Protein 6T60 (pdb70)

Structure (mmCIF, N/CA/C/O backbone):
data_6T60
#
_entry.id   6T60
#
_cell.length_a   87.823
_cell.length_b   87.823
_cell.length_c   151.361
_cell.angle_alpha   90.000
_cell.angle_beta   90.000
_cell.angle_gamma   90.000
#
_symmetry.space_group_name_H-M   'P 43 21 2'
#
loop_
_entity.id
_entity.type
_entity.pdbx_description
1 polymer '3-oxoacyl-(Acyl-carrier-protein) reductase'
2 water water
#
loop_
_atom_site.group_PDB
_atom_site.id
_atom_site.type_symbol
_atom_site.label_atom_id
_atom_site.label_alt_id
_atom_site.label_comp_id
_atom_site.label_asym_id
_atom_site.label_entity_id
_atom_site.label_seq_id
_atom_site.pdbx_PDB_ins_code
_atom_site.Cartn_x
_atom_site.Cartn_y
_atom_site.Cartn_z
_atom_site.occupancy
_atom_site.B_iso_or_equiv
_atom_site.auth_seq_id
_atom_site.auth_comp_id
_atom_site.auth_asym_id
_atom_site.auth_atom_id
_atom_site.pdbx_PDB_model_num
ATOM 1 N N . MET A 1 1 ? 17.951 15.105 68.196 1.00 48.71 1 MET A N 1
ATOM 2 C CA . MET A 1 1 ? 18.821 14.528 67.118 1.00 43.71 1 MET A CA 1
ATOM 3 C C . MET A 1 1 ? 19.817 15.567 66.578 1.00 39.05 1 MET A C 1
ATOM 4 O O . MET A 1 1 ? 19.682 16.773 66.807 1.00 36.19 1 MET A O 1
ATOM 9 N N . ALA A 1 2 ? 20.826 15.097 65.863 1.00 30.83 2 ALA A N 1
ATOM 10 C CA . ALA A 1 2 ? 21.941 15.972 65.567 1.00 28.87 2 ALA A CA 1
ATOM 11 C C . ALA A 1 2 ? 21.592 16.927 64.417 1.00 25.51 2 ALA A C 1
ATOM 12 O O . ALA A 1 2 ? 20.873 16.563 63.496 1.00 22.61 2 ALA A O 1
ATOM 14 N N . GLN A 1 3 ? 22.133 18.134 64.488 1.00 24.07 3 GLN A N 1
ATOM 15 C CA . GLN A 1 3 ? 22.041 19.089 63.370 1.00 22.07 3 GLN A CA 1
ATOM 16 C C . GLN A 1 3 ? 22.977 18.639 62.235 1.00 21.37 3 GLN A C 1
ATOM 17 O O . GLN A 1 3 ? 24.182 18.510 62.458 1.00 23.39 3 GLN A O 1
ATOM 23 N N . GLU A 1 4 ? 22.452 18.331 61.044 1.00 21.72 4 GLU A N 1
ATOM 24 C CA . GLU A 1 4 ? 23.224 17.699 59.983 1.00 21.70 4 GLU A CA 1
ATOM 25 C C . GLU A 1 4 ? 23.464 18.596 58.771 1.00 20.31 4 GLU A C 1
ATOM 26 O O . GLU A 1 4 ? 24.289 18.264 57.893 1.00 21.68 4 GLU A O 1
ATOM 32 N N . ARG A 1 5 ? 22.751 19.711 58.674 1.00 20.73 5 ARG A N 1
ATOM 33 C CA . ARG A 1 5 ? 22.949 20.608 57.529 1.00 19.70 5 ARG A CA 1
ATOM 34 C C . ARG A 1 5 ? 24.267 21.381 57.671 1.00 20.22 5 ARG A C 1
ATOM 35 O O . ARG A 1 5 ? 24.743 21.594 58.763 1.00 19.04 5 ARG A O 1
ATOM 43 N N . LYS A 1 6 ? 24.809 21.908 56.567 1.00 18.60 6 LYS A N 1
ATOM 44 C CA . LYS A 1 6 ? 25.953 22.782 56.679 1.00 18.08 6 LYS A CA 1
ATOM 45 C C . LYS A 1 6 ? 25.458 24.066 57.313 1.00 17.07 6 LYS A C 1
ATOM 46 O O . LYS A 1 6 ? 24.298 24.451 57.111 1.00 16.58 6 LYS A O 1
ATOM 52 N N . VAL A 1 7 ? 26.305 24.635 58.160 1.00 16.40 7 VAL A N 1
ATOM 53 C CA . VAL A 1 7 ? 26.010 25.860 58.904 1.00 16.75 7 VAL A CA 1
ATOM 54 C C . VAL A 1 7 ? 26.524 27.117 58.191 1.00 17.52 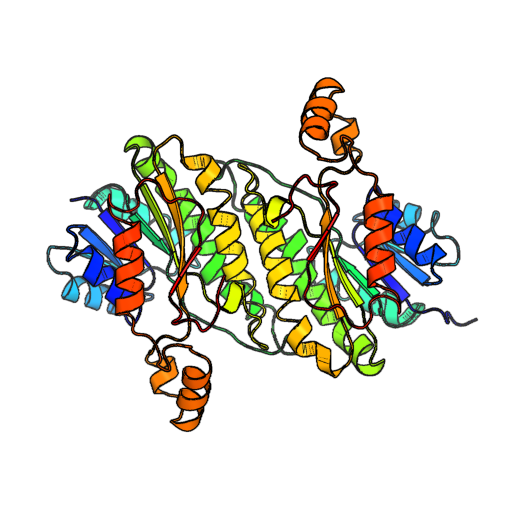7 VAL A C 1
ATOM 55 O O . VAL A 1 7 ? 27.725 27.187 57.839 1.00 18.30 7 VAL A O 1
ATOM 59 N N . ALA A 1 8 ? 25.651 28.106 58.079 1.00 17.88 8 ALA A N 1
ATOM 60 C CA . ALA A 1 8 ? 25.999 29.431 57.617 1.00 16.58 8 ALA A CA 1
ATOM 61 C C . ALA A 1 8 ? 25.836 30.409 58.753 1.00 17.73 8 ALA A C 1
ATOM 62 O O . ALA A 1 8 ? 24.871 30.286 59.500 1.00 18.68 8 ALA A O 1
ATOM 64 N N . LEU A 1 9 ? 26.749 31.376 58.848 1.00 16.99 9 LEU A N 1
ATOM 65 C CA . LEU A 1 9 ? 26.682 32.444 59.842 1.00 15.64 9 LEU A CA 1
ATOM 66 C C . LEU A 1 9 ? 26.534 33.774 59.045 1.00 16.12 9 LEU A C 1
ATOM 67 O O . LEU A 1 9 ? 27.401 34.049 58.208 1.00 16.90 9 LEU A O 1
ATOM 72 N N . VAL A 1 10 ? 25.472 34.527 59.339 1.00 16.21 10 VAL A N 1
ATOM 73 C CA . VAL A 1 10 ? 25.188 35.799 58.655 1.00 16.12 10 VAL A CA 1
ATOM 74 C C . VAL A 1 10 ? 25.141 36.844 59.755 1.00 16.28 10 VAL A C 1
ATOM 75 O O . VAL A 1 10 ? 24.234 36.816 60.610 1.00 17.53 10 VAL A O 1
ATOM 79 N N . THR A 1 11 ? 26.098 37.746 59.764 1.00 17.31 11 THR A N 1
ATOM 80 C CA . THR A 1 11 ? 26.077 38.790 60.757 1.00 17.18 11 THR A CA 1
ATOM 81 C C . THR A 1 11 ? 25.130 39.907 60.293 1.00 17.92 11 THR A C 1
ATOM 82 O O . THR A 1 11 ? 24.890 40.102 59.123 1.00 17.59 11 THR A O 1
ATOM 86 N N . GLY A 1 12 ? 24.560 40.634 61.244 1.00 17.96 12 GLY A N 1
ATOM 87 C CA . GLY A 1 12 ? 23.642 41.720 60.926 1.00 20.27 12 GLY A CA 1
ATOM 88 C C . GLY A 1 12 ? 22.409 41.270 60.167 1.00 18.34 12 GLY A C 1
ATOM 89 O O . GLY A 1 12 ? 22.049 41.876 59.146 1.00 18.60 12 GLY A O 1
ATOM 90 N N . ALA A 1 13 ? 21.744 40.239 60.656 1.00 18.10 13 ALA A N 1
ATOM 91 C CA . ALA A 1 13 ? 20.663 39.566 59.935 1.00 18.36 13 ALA A CA 1
ATOM 92 C C . ALA A 1 13 ? 19.251 40.072 60.281 1.00 18.26 13 ALA A C 1
ATOM 93 O O . ALA A 1 13 ? 18.259 39.530 59.776 1.00 18.70 13 ALA A O 1
ATOM 95 N N . SER A 1 14 ? 19.148 41.165 61.043 1.00 19.82 14 SER A N 1
ATOM 96 C CA . SER A 1 14 ? 17.834 41.620 61.544 1.00 21.56 14 SER A CA 1
ATOM 97 C C . SER A 1 14 ? 16.870 42.114 60.512 1.00 22.72 14 SER A C 1
ATOM 98 O O . SER A 1 14 ? 15.652 41.955 60.645 1.00 22.92 14 SER A O 1
ATOM 101 N N . ARG A 1 15 ? 17.403 42.819 59.516 1.00 21.27 15 ARG A N 1
ATOM 102 C CA . ARG A 1 15 ? 16.541 43.463 58.537 1.00 22.75 15 ARG A CA 1
ATOM 103 C C . ARG A 1 15 ? 17.231 43.578 57.210 1.00 21.31 15 ARG A C 1
ATOM 104 O O . ARG A 1 15 ? 18.413 43.253 57.083 1.00 20.49 15 ARG A O 1
ATOM 112 N N . GLY A 1 16 ? 16.471 44.057 56.231 1.00 21.39 16 GLY A N 1
ATOM 113 C CA . GLY A 1 16 ? 16.992 44.436 54.935 1.00 20.45 16 GLY A CA 1
ATOM 114 C C . GLY A 1 16 ? 17.807 43.363 54.271 1.00 20.54 16 GLY A C 1
ATOM 115 O O . GLY A 1 16 ? 17.360 42.199 54.145 1.00 17.94 16 GLY A O 1
ATOM 116 N N . ILE A 1 17 ? 18.990 43.771 53.858 1.00 19.38 17 ILE A N 1
ATOM 117 C CA . ILE A 1 17 ? 19.885 42.858 53.141 1.00 20.40 17 ILE A CA 1
ATOM 118 C C . ILE A 1 17 ? 20.241 41.633 53.957 1.00 18.22 17 ILE A C 1
ATOM 119 O O . ILE A 1 17 ? 20.185 40.480 53.444 1.00 16.84 17 ILE A O 1
ATOM 124 N N . GLY A 1 18 ? 20.641 41.841 55.208 1.00 18.07 18 GLY A N 1
ATOM 125 C CA . GLY A 1 18 ? 21.025 40.687 56.011 1.00 19.11 18 GLY A CA 1
ATOM 126 C C . GLY A 1 18 ? 19.896 39.701 56.252 1.00 17.99 18 GLY A C 1
ATOM 127 O O . GLY A 1 18 ? 20.095 38.455 56.216 1.00 16.22 18 GLY A O 1
ATOM 128 N N . ALA A 1 19 ? 18.695 40.221 56.461 1.00 18.46 19 ALA A N 1
ATOM 129 C CA . ALA A 1 19 ? 17.545 39.372 56.671 1.00 18.63 19 ALA A CA 1
ATOM 130 C C . ALA A 1 19 ? 17.271 38.533 55.425 1.00 18.69 19 ALA A C 1
ATOM 131 O O . ALA A 1 19 ? 17.011 37.345 55.504 1.00 18.31 19 ALA A O 1
ATOM 133 N N . ALA A 1 20 ? 17.304 39.172 54.240 1.00 17.33 20 ALA A N 1
ATOM 134 C CA . ALA A 1 20 ? 17.032 38.438 53.020 1.00 17.50 20 ALA A CA 1
ATOM 135 C C . ALA A 1 20 ? 18.065 37.386 52.741 1.00 15.88 20 ALA A C 1
ATOM 136 O O . ALA A 1 20 ? 17.729 36.305 52.232 1.00 17.23 20 ALA A O 1
ATOM 138 N N . ILE A 1 21 ? 19.340 37.680 53.021 1.00 16.26 21 ILE A N 1
ATOM 139 C CA . ILE A 1 21 ? 20.414 36.733 52.813 1.00 15.97 21 ILE A CA 1
ATOM 140 C C . ILE A 1 21 ? 20.174 35.515 53.732 1.00 15.19 21 ILE A C 1
ATOM 141 O O . ILE A 1 21 ? 20.232 34.350 53.278 1.00 15.98 21 ILE A O 1
ATOM 146 N N . ALA A 1 22 ? 19.891 35.774 54.997 1.00 16.47 22 ALA A N 1
ATOM 147 C CA . ALA A 1 22 ? 19.672 34.632 55.939 1.00 16.47 22 ALA A CA 1
ATOM 148 C C . ALA A 1 22 ? 18.507 33.736 55.505 1.00 15.90 22 ALA A C 1
ATOM 149 O O . ALA A 1 22 ? 18.627 32.490 55.493 1.00 17.33 22 ALA A O 1
ATOM 151 N N . GLN A 1 23 ? 17.393 34.345 55.137 1.00 16.90 23 GLN A N 1
ATOM 152 C CA . GLN A 1 23 ? 16.246 33.596 54.707 1.00 18.46 23 GLN A CA 1
ATOM 153 C C . GLN A 1 23 ? 16.550 32.801 53.451 1.00 17.97 23 GLN A C 1
ATOM 154 O O . GLN A 1 23 ? 16.134 31.687 53.304 1.00 16.56 23 GLN A O 1
ATOM 160 N N . GLN A 1 24 ? 17.270 33.386 52.497 1.00 15.49 24 GLN A N 1
ATOM 161 C CA . GLN A 1 24 ? 17.571 32.654 51.320 1.00 16.54 24 GLN A CA 1
ATOM 162 C C . GLN A 1 24 ? 18.490 31.477 51.561 1.00 15.70 24 GLN A C 1
ATOM 163 O O . GLN A 1 24 ? 18.295 30.409 50.932 1.00 16.57 24 GLN A O 1
ATOM 169 N N . LEU A 1 25 ? 19.482 31.638 52.426 1.00 15.55 25 LEU A N 1
ATOM 170 C CA . LEU A 1 25 ? 20.337 30.518 52.743 1.00 16.68 25 LEU A CA 1
ATOM 171 C C . LEU A 1 25 ? 19.555 29.397 53.434 1.00 17.19 25 LEU A C 1
ATOM 172 O O . LEU A 1 25 ? 19.871 28.247 53.210 1.00 16.83 25 LEU A O 1
ATOM 177 N N . ILE A 1 26 ? 18.580 29.731 54.269 1.00 16.67 26 ILE A N 1
ATOM 178 C CA . ILE A 1 26 ? 17.665 28.685 54.804 1.00 17.26 26 ILE A CA 1
ATOM 179 C C . ILE A 1 26 ? 16.948 27.968 53.657 1.00 17.14 26 ILE A C 1
ATOM 180 O O . ILE A 1 26 ? 16.966 26.731 53.554 1.00 18.57 26 ILE A O 1
ATOM 185 N N . GLN A 1 27 ? 16.394 28.737 52.718 1.00 16.49 27 GLN A N 1
ATOM 186 C CA . GLN A 1 27 ? 15.729 28.171 51.564 1.00 19.06 27 GLN A CA 1
ATOM 187 C C . GLN A 1 27 ? 16.642 27.248 50.769 1.00 17.48 27 GLN A C 1
ATOM 188 O O . GLN A 1 27 ? 16.193 26.178 50.279 1.00 17.99 27 GLN A O 1
ATOM 194 N N . ASP A 1 28 ? 17.933 27.602 50.691 1.00 17.42 28 ASP A N 1
ATOM 195 C CA . ASP A 1 28 ? 18.915 26.838 49.974 1.00 18.34 28 ASP A CA 1
ATOM 196 C C . ASP A 1 28 ? 19.304 25.505 50.679 1.00 18.75 28 ASP A C 1
ATOM 197 O O . ASP A 1 28 ? 19.967 24.667 50.081 1.00 19.76 28 ASP A O 1
ATOM 202 N N . GLY A 1 29 ? 18.892 25.350 51.940 1.00 18.37 29 GLY A N 1
ATOM 203 C CA . GLY A 1 29 ? 19.159 24.138 52.720 1.00 18.35 29 GLY A CA 1
ATOM 204 C C . GLY A 1 29 ? 20.194 24.230 53.798 1.00 19.21 29 GLY A C 1
ATOM 205 O O . GLY A 1 29 ? 20.481 23.211 54.421 1.00 17.48 29 GLY A O 1
ATOM 206 N N . TYR A 1 30 ? 20.743 25.432 54.067 1.00 17.21 30 TYR A N 1
ATOM 207 C CA . TYR A 1 30 ? 21.618 25.630 55.188 1.00 16.69 30 TYR A CA 1
ATOM 208 C C . TYR A 1 30 ? 20.831 25.694 56.501 1.00 15.80 30 TYR A C 1
ATOM 209 O O . TYR A 1 30 ? 19.653 26.070 56.518 1.00 18.02 30 TYR A O 1
ATOM 218 N N . PHE A 1 31 ? 21.528 25.363 57.607 1.00 17.37 31 PHE A N 1
ATOM 219 C CA . PHE A 1 31 ? 21.127 25.782 58.950 1.00 17.10 31 PHE A CA 1
ATOM 220 C C . PHE A 1 31 ? 21.799 27.146 59.199 1.00 16.57 31 PHE A C 1
ATOM 221 O O . PHE A 1 31 ? 23.034 27.253 59.083 1.00 17.09 31 PHE A O 1
ATOM 229 N N . VAL A 1 32 ? 20.991 28.175 59.461 1.00 17.75 32 VAL A N 1
ATOM 230 C CA . VAL A 1 32 ? 21.486 29.526 59.469 1.00 17.11 32 VAL A CA 1
ATOM 231 C C . VAL A 1 32 ? 21.521 30.135 60.870 1.00 18.33 32 VAL A C 1
ATOM 232 O O . VAL A 1 32 ? 20.477 30.207 61.552 1.00 18.30 32 VAL A O 1
ATOM 236 N N . VAL A 1 33 ? 22.713 30.548 61.297 1.00 16.38 33 VAL A N 1
ATOM 237 C CA . VAL A 1 33 ? 22.827 31.360 62.503 1.00 17.23 33 VAL A CA 1
ATOM 238 C C . VAL A 1 33 ? 22.927 32.810 62.055 1.00 17.52 33 VAL A C 1
ATOM 239 O O . VAL A 1 33 ? 23.806 33.166 61.260 1.00 17.54 33 VAL A O 1
ATOM 243 N N . GLY A 1 34 ? 22.041 33.645 62.560 1.00 17.53 34 GLY A N 1
ATOM 244 C CA . GLY A 1 34 ? 22.072 35.066 62.245 1.00 18.12 34 GLY A CA 1
ATOM 245 C C . GLY A 1 34 ? 22.350 35.840 63.500 1.00 20.56 34 GLY A C 1
ATOM 246 O O . GLY A 1 34 ? 22.016 35.381 64.621 1.00 18.81 34 GLY A O 1
ATOM 247 N N . THR A 1 35 ? 23.021 36.983 63.366 1.00 18.67 35 THR A N 1
ATOM 248 C CA . THR A 1 35 ? 23.316 37.784 64.546 1.00 18.54 35 THR A CA 1
ATOM 249 C C . THR A 1 35 ? 22.662 39.159 64.527 1.00 19.83 35 THR A C 1
ATOM 250 O O . THR A 1 35 ? 22.383 39.710 63.473 1.00 20.91 35 THR A O 1
ATOM 254 N N . ALA A 1 36 ? 22.381 39.664 65.740 1.00 19.33 36 ALA A N 1
ATOM 255 C CA . ALA A 1 36 ? 21.862 41.012 65.986 1.00 20.71 36 ALA A CA 1
ATOM 256 C C . ALA A 1 36 ? 22.672 41.582 67.121 1.00 23.02 36 ALA A C 1
ATOM 257 O O . ALA A 1 36 ? 23.312 40.871 67.868 1.00 20.00 36 ALA A O 1
ATOM 259 N N . THR A 1 37 ? 22.661 42.897 67.253 1.00 27.38 37 THR A N 1
ATOM 260 C CA . THR A 1 37 ? 23.468 43.497 68.302 1.00 30.36 37 THR A CA 1
ATOM 261 C C . THR A 1 37 ?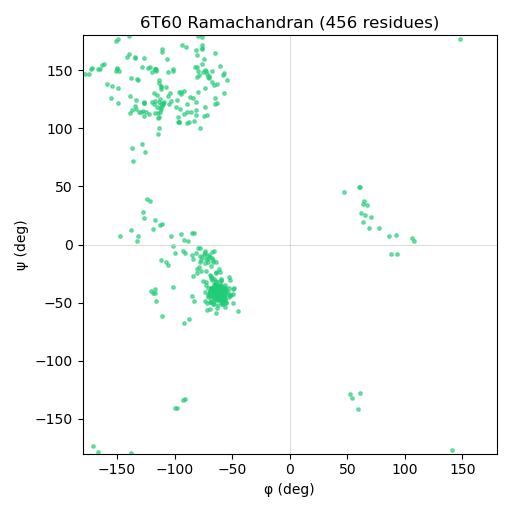 22.887 43.256 69.689 1.00 31.84 37 THR A C 1
ATOM 262 O O . THR A 1 37 ? 23.660 43.056 70.615 1.00 38.64 37 THR A O 1
ATOM 266 N N . SER A 1 38 ? 21.569 43.185 69.801 1.00 30.67 38 SER A N 1
ATOM 267 C CA . SER A 1 38 ? 20.887 42.966 71.066 1.00 34.02 38 SER A CA 1
ATOM 268 C C . SER A 1 38 ? 20.284 41.584 71.250 1.00 32.60 38 SER A C 1
ATOM 269 O O . SER A 1 38 ? 19.979 40.863 70.294 1.00 31.36 38 SER A O 1
ATOM 272 N N . GLU A 1 39 ? 20.038 41.232 72.506 1.00 33.91 39 GLU A N 1
ATOM 273 C CA . GLU A 1 39 ? 19.399 39.961 72.826 1.00 33.80 39 GLU A CA 1
ATOM 274 C C . GLU A 1 39 ? 17.969 39.871 72.332 1.00 32.48 39 GLU A C 1
ATOM 275 O O . GLU A 1 39 ? 17.521 38.811 71.887 1.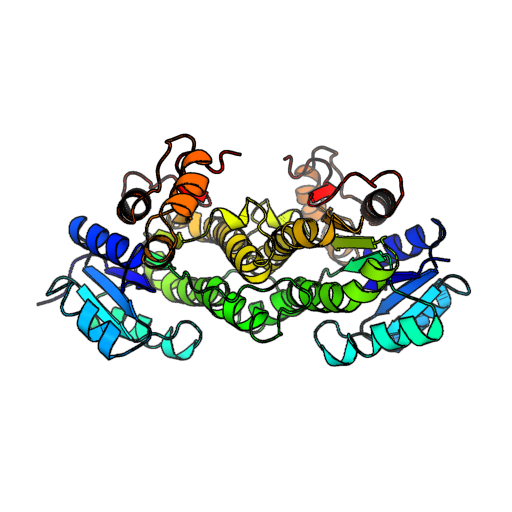00 29.98 39 GLU A O 1
ATOM 281 N N . SER A 1 40 ? 17.241 40.982 72.419 1.00 33.02 40 SER A N 1
ATOM 282 C CA . SER A 1 40 ? 15.894 40.990 71.910 1.00 35.88 40 SER A CA 1
ATOM 283 C C . SER A 1 40 ? 15.945 40.878 70.379 1.00 32.06 40 SER A C 1
ATOM 284 O O . SER A 1 40 ? 15.116 40.184 69.810 1.00 32.16 40 SER A O 1
ATOM 287 N N . GLY A 1 41 ? 16.920 41.511 69.733 1.00 33.34 41 GLY A N 1
ATOM 288 C CA . GLY A 1 41 ? 17.059 41.344 68.281 1.00 30.75 41 GLY A CA 1
ATOM 289 C C . GLY A 1 41 ? 17.374 39.889 67.908 1.00 26.97 41 GLY A C 1
ATOM 290 O O . GLY A 1 41 ? 16.775 39.319 66.984 1.00 27.20 41 GLY A O 1
ATOM 291 N N . ALA A 1 42 ? 18.286 39.278 68.661 1.00 26.77 42 ALA A N 1
ATOM 292 C CA . ALA A 1 42 ? 18.585 37.845 68.489 1.00 24.40 42 ALA A CA 1
ATOM 293 C C . ALA A 1 42 ? 17.351 36.969 68.649 1.00 25.25 42 ALA A C 1
ATOM 294 O O . ALA A 1 42 ? 17.141 35.989 67.916 1.00 23.00 42 ALA A O 1
ATOM 296 N N . GLN A 1 43 ? 16.502 37.298 69.630 1.00 26.22 43 GLN A N 1
ATOM 297 C CA . GLN A 1 43 ? 15.328 36.467 69.878 1.00 28.63 43 GLN A CA 1
ATOM 298 C C . GLN A 1 43 ? 14.378 36.566 68.665 1.00 25.63 43 GLN A C 1
ATOM 299 O O . GLN A 1 43 ? 13.712 35.581 68.282 1.00 27.09 43 GLN A O 1
ATOM 305 N N . LYS A 1 44 ? 14.292 37.743 68.058 1.00 28.75 44 LYS A N 1
ATOM 306 C CA . LYS A 1 44 ? 13.444 37.880 66.855 1.00 28.87 44 LYS A CA 1
ATOM 307 C C . LYS A 1 44 ? 13.974 37.014 65.707 1.00 26.67 44 LYS A C 1
ATOM 308 O O . LYS A 1 44 ? 13.201 36.385 64.971 1.00 24.04 44 LYS A O 1
ATOM 314 N N . LEU A 1 45 ? 15.296 36.972 65.563 1.00 23.43 45 LEU A N 1
ATOM 315 C CA . LEU A 1 45 ? 15.878 36.094 64.534 1.00 21.43 45 LEU A CA 1
ATOM 316 C C . LEU A 1 45 ? 15.539 34.627 64.814 1.00 21.64 45 LEU A C 1
ATOM 317 O O . LEU A 1 45 ? 15.163 33.885 63.928 1.00 21.90 45 LEU A O 1
ATOM 322 N N . THR A 1 46 ? 15.691 34.202 66.062 1.00 21.66 46 THR A N 1
ATOM 323 C CA . THR A 1 46 ? 15.357 32.846 66.449 1.00 24.84 46 THR A CA 1
ATOM 324 C C . THR A 1 46 ? 13.885 32.506 66.030 1.00 25.90 46 THR A C 1
ATOM 325 O O . THR A 1 46 ? 13.618 31.456 65.486 1.00 25.68 46 THR A O 1
ATOM 329 N N A ASP A 1 47 ? 12.973 33.442 66.300 0.50 27.18 47 ASP A N 1
ATOM 330 N N B ASP A 1 47 ? 12.987 33.449 66.276 0.50 27.25 47 ASP A N 1
ATOM 331 C CA A ASP A 1 47 ? 11.562 33.321 65.941 0.50 28.74 47 ASP A CA 1
ATOM 332 C CA B ASP A 1 47 ? 11.573 33.349 65.955 0.50 29.22 47 ASP A CA 1
ATOM 333 C C A ASP A 1 47 ? 11.455 33.121 64.423 0.50 28.19 47 ASP A C 1
ATOM 334 C C B ASP A 1 47 ? 11.387 33.201 64.431 0.50 28.28 47 ASP A C 1
ATOM 335 O O A ASP A 1 47 ? 10.797 32.186 63.952 0.50 29.73 47 ASP A O 1
ATOM 336 O O B ASP A 1 47 ? 10.616 32.368 63.959 0.50 29.18 47 ASP A O 1
ATOM 345 N N . SER A 1 48 ? 12.133 33.989 63.668 1.00 27.72 48 SER A N 1
ATOM 346 C CA . SER A 1 48 ? 12.034 33.957 62.216 1.00 25.98 48 SER A CA 1
ATOM 347 C C . SER A 1 48 ? 12.532 32.673 61.579 1.00 25.12 48 SER A C 1
ATOM 348 O O . SER A 1 48 ? 11.933 32.183 60.612 1.00 23.57 48 SER A O 1
ATOM 351 N N . PHE A 1 49 ? 13.638 32.143 62.096 1.00 24.03 49 PHE A N 1
ATOM 352 C CA . PHE A 1 49 ? 14.284 30.970 61.516 1.00 20.95 49 PHE A CA 1
ATOM 353 C C . PHE A 1 49 ? 13.648 29.644 61.906 1.00 24.36 49 PHE A C 1
ATOM 354 O O . PHE A 1 49 ? 13.799 28.658 61.204 1.00 21.48 49 PHE A O 1
ATOM 362 N N . GLY A 1 50 ? 12.969 29.636 63.044 1.00 24.99 50 GLY A N 1
ATOM 363 C CA . GLY A 1 50 ? 12.352 28.432 63.547 1.00 25.79 50 GLY A CA 1
ATOM 364 C C . GLY A 1 50 ? 13.402 27.387 63.745 1.00 21.75 50 GLY A C 1
ATOM 365 O O . GLY A 1 50 ? 14.523 27.688 64.165 1.00 21.42 50 GLY A O 1
ATOM 366 N N . GLU A 1 51 ? 13.067 26.143 63.430 1.00 19.84 51 GLU A N 1
ATOM 367 C CA . GLU A 1 51 ? 13.939 25.057 63.741 1.00 21.03 51 GLU A CA 1
ATOM 368 C C . GLU A 1 51 ? 15.062 24.822 62.724 1.00 22.06 51 GLU A C 1
ATOM 369 O O . GLU A 1 51 ? 15.740 23.792 62.747 1.00 24.37 51 GLU A O 1
ATOM 375 N N . GLN A 1 52 ? 15.241 25.740 61.797 1.00 19.94 52 GLN A N 1
ATOM 376 C CA . GLN A 1 52 ? 16.348 25.630 60.855 1.00 17.98 52 GLN A CA 1
ATOM 377 C C . GLN A 1 52 ? 17.341 26.803 61.013 1.00 19.12 52 GLN A C 1
ATOM 378 O O . GLN A 1 52 ? 18.122 27.095 60.088 1.00 17.83 52 GLN A O 1
ATOM 384 N N . GLY A 1 53 ? 17.349 27.472 62.155 1.00 18.53 53 GLY A N 1
ATOM 385 C CA . GLY A 1 53 ? 18.424 28.427 62.420 1.00 19.44 53 GLY A CA 1
ATOM 386 C C . GLY A 1 53 ? 18.349 28.888 63.844 1.00 21.66 53 GLY A C 1
ATOM 387 O O . GLY A 1 53 ? 17.581 28.320 64.641 1.00 20.79 53 GLY A O 1
ATOM 388 N N . ALA A 1 54 ? 19.167 29.859 64.192 1.00 18.85 54 ALA A N 1
ATOM 389 C CA . ALA A 1 54 ? 19.240 30.402 65.512 1.00 18.11 54 ALA A CA 1
ATOM 390 C C . ALA A 1 54 ? 19.678 31.853 65.432 1.00 20.75 54 ALA A C 1
ATOM 391 O O . ALA A 1 54 ? 20.413 32.241 64.510 1.00 19.83 54 ALA A O 1
ATOM 393 N N . GLY A 1 55 ? 19.218 32.638 66.390 1.00 19.31 55 GLY A N 1
ATOM 394 C CA . GLY A 1 55 ? 19.639 34.047 66.531 1.00 20.38 55 GLY A CA 1
ATOM 395 C C . GLY A 1 55 ? 20.549 34.152 67.723 1.00 22.42 55 GLY A C 1
ATOM 396 O O . GLY A 1 55 ? 20.265 33.567 68.783 1.00 21.96 55 GLY A O 1
ATOM 397 N N . LEU A 1 56 ? 21.658 34.878 67.564 1.00 20.31 56 LEU A N 1
ATOM 398 C CA . LEU A 1 56 ? 22.594 35.132 68.632 1.00 20.84 56 LEU A CA 1
ATOM 399 C C . LEU A 1 56 ? 22.975 36.599 68.689 1.00 21.11 56 LEU A C 1
ATOM 400 O O . LEU A 1 56 ? 23.166 37.253 67.636 1.00 19.53 56 LEU A O 1
ATOM 405 N N . ALA A 1 57 ? 23.127 37.120 69.906 1.00 20.86 57 ALA A N 1
ATOM 406 C CA . ALA A 1 57 ? 23.535 38.501 70.086 1.00 21.88 57 ALA A CA 1
ATOM 407 C C . ALA A 1 57 ? 25.041 38.587 69.896 1.00 19.92 57 ALA A C 1
ATOM 408 O O . ALA A 1 57 ? 25.801 37.773 70.409 1.00 21.35 57 ALA A O 1
ATOM 410 N N . LEU A 1 58 ? 25.473 39.545 69.073 1.00 20.96 58 LEU A N 1
ATOM 411 C CA . LEU A 1 58 ? 26.911 39.767 68.771 1.00 19.03 58 LEU A CA 1
ATOM 412 C C . LEU A 1 58 ? 27.184 41.233 68.479 1.00 21.26 58 LEU A C 1
ATOM 413 O O . LEU A 1 58 ? 26.549 41.814 67.563 1.00 22.06 58 LEU A O 1
ATOM 418 N N . ASP A 1 59 ? 28.076 41.825 69.269 1.00 20.43 59 ASP A N 1
ATOM 419 C CA . ASP A 1 59 ? 28.659 43.119 68.918 1.00 21.57 59 ASP A CA 1
ATOM 420 C C . ASP A 1 59 ? 29.982 42.810 68.252 1.00 20.29 59 ASP A C 1
ATOM 421 O O . ASP A 1 59 ? 30.952 42.394 68.891 1.00 19.83 59 ASP A O 1
ATOM 426 N N . VAL A 1 60 ? 29.992 42.964 66.917 1.00 20.44 60 VAL A N 1
ATOM 427 C CA . VAL A 1 60 ? 31.122 42.578 66.123 1.00 20.39 60 VAL A CA 1
ATOM 428 C C . VAL A 1 60 ? 32.360 43.387 66.371 1.00 19.60 60 VAL A C 1
ATOM 429 O O . VAL A 1 60 ? 33.430 43.039 65.849 1.00 21.69 60 VAL A O 1
ATOM 433 N N . ARG A 1 61 ? 32.262 44.428 67.201 1.00 20.24 61 ARG A N 1
ATOM 434 C CA . ARG A 1 61 ? 33.451 45.141 67.625 1.00 22.19 61 ARG A CA 1
ATOM 435 C C . ARG A 1 61 ? 34.304 44.423 68.627 1.00 22.52 61 ARG A C 1
ATOM 436 O O . ARG A 1 61 ? 35.434 44.803 68.842 1.00 19.97 61 ARG A O 1
ATOM 444 N N . ASN A 1 62 ? 33.753 43.392 69.259 1.00 21.80 62 ASN A N 1
ATOM 445 C CA . ASN A 1 62 ? 34.422 42.737 70.379 1.00 21.09 62 ASN A CA 1
ATOM 446 C C . ASN A 1 62 ? 34.906 41.319 70.067 1.00 20.28 62 ASN A C 1
ATOM 447 O O . ASN A 1 62 ? 34.106 40.459 69.745 1.00 19.48 62 ASN A O 1
ATOM 452 N N . LEU A 1 63 ? 36.213 41.099 70.171 1.00 19.88 63 LEU A N 1
ATOM 453 C CA . LEU A 1 63 ? 36.846 39.836 69.848 1.00 19.24 63 LEU A CA 1
ATOM 454 C C . LEU A 1 63 ? 36.314 38.725 70.740 1.00 19.66 63 LEU A C 1
ATOM 455 O O . LEU A 1 63 ? 36.035 37.629 70.263 1.00 19.55 63 LEU A O 1
ATOM 460 N N . ASP A 1 64 ? 36.135 39.026 72.021 1.00 21.16 64 ASP A N 1
ATOM 461 C CA . ASP A 1 64 ? 35.658 37.992 72.946 1.00 21.85 64 ASP A CA 1
ATOM 462 C C . ASP A 1 64 ? 34.277 37.478 72.566 1.00 22.24 64 ASP A C 1
ATOM 463 O O . ASP A 1 64 ? 33.999 36.263 72.675 1.00 21.18 64 ASP A O 1
ATOM 468 N N . GLU A 1 65 ? 33.410 38.384 72.111 1.00 20.32 65 GLU A N 1
ATOM 469 C CA . GLU A 1 65 ? 32.102 37.984 71.628 1.00 20.15 65 GLU A CA 1
ATOM 470 C C . GLU A 1 65 ? 32.147 37.186 70.326 1.00 19.29 65 GLU A C 1
ATOM 471 O O . GLU A 1 65 ? 31.409 36.223 70.144 1.00 19.32 65 GLU A O 1
ATOM 477 N N . ILE A 1 66 ? 33.008 37.603 69.411 1.00 16.84 66 ILE A N 1
ATOM 478 C CA . ILE A 1 66 ? 33.177 36.849 68.188 1.00 17.70 66 ILE A CA 1
ATOM 479 C C . ILE A 1 66 ? 33.583 35.413 68.501 1.00 18.63 66 ILE A C 1
ATOM 480 O O . ILE A 1 66 ? 33.020 34.461 67.936 1.00 18.96 66 ILE A O 1
ATOM 485 N N . GLU A 1 67 ? 34.579 35.278 69.376 1.00 19.14 67 GLU A N 1
ATOM 486 C CA A GLU A 1 67 ? 35.123 33.975 69.698 0.50 19.77 67 GLU A CA 1
ATOM 487 C CA B GLU A 1 67 ? 35.116 33.978 69.766 0.50 21.03 67 GLU A CA 1
ATOM 488 C C . GLU A 1 67 ? 34.043 33.138 70.427 1.00 19.29 67 GLU A C 1
ATOM 489 O O . GLU A 1 67 ? 33.881 31.931 70.138 1.00 18.37 67 GLU A O 1
ATOM 500 N N . ALA A 1 68 ? 33.292 33.762 71.315 1.00 21.13 68 ALA A N 1
ATOM 501 C CA . ALA A 1 68 ? 32.224 33.076 72.039 1.00 21.62 68 ALA A CA 1
ATOM 502 C C . ALA A 1 68 ? 31.099 32.601 71.143 1.00 21.59 68 ALA A C 1
ATOM 503 O O . ALA A 1 68 ? 30.598 31.467 71.271 1.00 20.10 68 ALA A O 1
ATOM 505 N N . VAL A 1 69 ? 30.725 33.447 70.181 1.00 19.80 69 VAL A N 1
ATOM 506 C CA . VAL A 1 69 ? 29.670 33.108 69.257 1.00 19.67 69 VAL A CA 1
ATOM 507 C C . VAL A 1 69 ? 30.083 31.942 68.368 1.00 17.96 69 VAL A C 1
ATOM 508 O O . VAL A 1 69 ? 29.312 30.970 68.203 1.00 18.94 69 VAL A O 1
ATOM 512 N N . VAL A 1 70 ? 31.269 32.002 67.785 1.00 17.73 70 VAL A N 1
ATOM 513 C CA . VAL A 1 70 ? 31.653 30.929 66.877 1.00 17.82 70 VAL A CA 1
ATOM 514 C C . VAL A 1 70 ? 31.794 29.585 67.642 1.00 19.29 70 VAL A C 1
ATOM 515 O O . VAL A 1 70 ? 31.383 28.533 67.152 1.00 18.31 70 VAL A O 1
ATOM 519 N N . SER A 1 71 ? 32.339 29.655 68.851 1.00 17.94 71 SER A N 1
ATOM 520 C CA . SER A 1 71 ? 32.454 28.473 69.693 1.00 18.82 71 SER A CA 1
ATOM 521 C C . SER A 1 71 ? 31.068 27.916 70.000 1.00 19.34 71 SER A C 1
ATOM 522 O O . SER A 1 71 ? 30.857 26.682 69.926 1.00 20.41 71 SER A O 1
ATOM 525 N N . HIS A 1 72 ? 30.126 28.779 70.353 1.00 19.52 72 HIS A N 1
ATOM 526 C CA . HIS A 1 72 ? 28.756 28.361 70.623 1.00 19.85 72 HIS A CA 1
ATOM 527 C C . HIS A 1 72 ? 28.156 27.618 69.409 1.00 19.37 72 HIS A C 1
ATOM 528 O O . HIS A 1 72 ? 27.472 26.609 69.536 1.00 20.74 72 HIS A O 1
ATOM 535 N N . ILE A 1 73 ? 28.399 28.173 68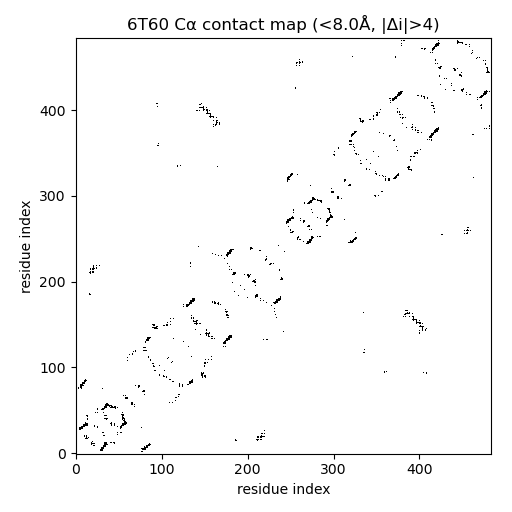.213 1.00 18.68 73 ILE A N 1
ATOM 536 C CA . ILE A 1 73 ? 27.858 27.571 67.020 1.00 17.95 73 ILE A CA 1
ATOM 537 C C . ILE A 1 73 ? 28.484 26.194 66.814 1.00 18.58 73 ILE A C 1
ATOM 538 O O . ILE A 1 73 ? 27.789 25.243 66.487 1.00 17.99 73 ILE A O 1
ATOM 543 N N . GLU A 1 74 ? 29.787 26.099 66.947 1.00 19.58 74 GLU A N 1
ATOM 544 C CA . GLU A 1 74 ? 30.518 24.828 66.764 1.00 19.76 74 GLU A CA 1
ATOM 545 C C . GLU A 1 74 ? 30.035 23.780 67.742 1.00 20.33 74 GLU A C 1
ATOM 546 O O . GLU A 1 74 ? 29.961 22.612 67.383 1.00 20.72 74 GLU A O 1
ATOM 552 N N . GLN A 1 75 ? 29.728 24.219 68.955 1.00 20.13 75 GLN A N 1
ATOM 553 C CA . GLN A 1 75 ? 29.343 23.264 70.020 1.00 21.99 75 GLN A CA 1
ATOM 554 C C . GLN A 1 75 ? 27.898 22.777 69.924 1.00 23.45 75 GLN A C 1
ATOM 555 O O . GLN A 1 75 ? 27.553 21.742 70.487 1.00 23.28 75 GLN A O 1
ATOM 561 N N . ASN A 1 76 ? 27.061 23.512 69.210 1.00 20.33 76 ASN A N 1
ATOM 562 C CA . ASN A 1 76 ? 25.640 23.279 69.166 1.00 22.28 76 ASN A CA 1
ATOM 563 C C . ASN A 1 76 ? 25.120 22.910 67.807 1.00 22.59 76 ASN A C 1
ATOM 564 O O . ASN A 1 76 ? 24.258 22.046 67.699 1.00 21.43 76 ASN A O 1
ATOM 569 N N . TYR A 1 77 ? 25.652 23.524 66.747 1.00 18.82 77 TYR A N 1
ATOM 570 C CA . TYR A 1 77 ? 25.106 23.362 65.405 1.00 18.23 77 TYR A CA 1
ATOM 571 C C . TYR A 1 77 ? 26.067 22.755 64.392 1.00 17.95 77 TYR A C 1
ATOM 572 O O . TYR A 1 77 ? 25.637 21.931 63.590 1.00 20.31 77 TYR A O 1
ATOM 581 N N . GLY A 1 78 ? 27.335 23.155 64.393 1.00 18.12 78 GLY A N 1
ATOM 582 C CA . GLY A 1 78 ? 28.290 22.612 63.460 1.00 17.57 78 GLY A CA 1
ATOM 583 C C . GLY A 1 78 ? 29.334 23.642 63.092 1.00 19.33 78 GLY A C 1
ATOM 584 O O . GLY A 1 78 ? 29.238 24.803 63.538 1.00 18.67 78 GLY A O 1
ATOM 585 N N . PRO A 1 79 ? 30.312 23.230 62.291 1.00 19.52 79 PRO A N 1
ATOM 586 C CA . PRO A 1 79 ? 31.362 24.177 61.846 1.00 19.68 79 PRO A CA 1
ATOM 587 C C . PRO A 1 79 ? 30.763 25.233 60.920 1.00 17.47 79 PRO A C 1
ATOM 588 O O . PRO A 1 79 ? 29.899 24.923 60.130 1.00 17.40 79 PRO A O 1
ATOM 592 N N . VAL A 1 80 ? 31.188 26.481 61.064 1.00 18.84 80 VAL A N 1
ATOM 593 C CA . VAL A 1 80 ? 30.727 27.535 60.139 1.00 17.27 80 VAL A CA 1
ATOM 594 C C . VAL A 1 80 ? 31.401 27.297 58.789 1.00 17.87 80 VAL A C 1
ATOM 595 O O . VAL A 1 80 ? 32.623 27.469 58.659 1.00 19.27 80 VAL A O 1
ATOM 599 N N . LEU A 1 81 ? 30.618 26.912 57.792 1.00 18.26 81 LEU A N 1
ATOM 600 C CA . LEU A 1 81 ? 31.169 26.668 56.469 1.00 17.81 81 LEU A CA 1
ATOM 601 C C . LEU A 1 81 ? 30.796 27.745 55.442 1.00 16.66 81 LEU A C 1
ATOM 602 O O . LEU A 1 81 ? 31.428 27.788 54.384 1.00 17.37 81 LEU A O 1
ATOM 607 N N . VAL A 1 82 ? 29.797 28.567 55.759 1.00 17.49 82 VAL A N 1
ATOM 608 C CA . VAL A 1 82 ? 29.494 29.779 54.970 1.00 16.23 82 VAL A CA 1
ATOM 609 C C . VAL A 1 82 ? 29.468 30.941 55.952 1.00 16.01 82 VAL A C 1
ATOM 610 O O . VAL A 1 82 ? 28.662 30.938 56.918 1.00 17.59 82 VAL A O 1
ATOM 614 N N . LEU A 1 83 ? 30.315 31.939 55.723 1.00 16.58 83 LEU A N 1
ATOM 615 C CA . LEU A 1 83 ? 30.365 33.104 56.571 1.00 15.51 83 LEU A CA 1
ATOM 616 C C . LEU A 1 83 ? 30.001 34.309 55.707 1.00 16.70 83 LEU A C 1
ATOM 617 O O . LEU A 1 83 ? 30.648 34.526 54.703 1.00 16.38 83 LEU A O 1
ATOM 622 N N . VAL A 1 84 ? 28.950 35.006 56.090 1.00 15.81 84 VAL A N 1
ATOM 623 C CA . VAL A 1 84 ? 28.529 36.227 55.405 1.00 15.53 84 VAL A CA 1
ATOM 624 C C . VAL A 1 84 ? 28.723 37.376 56.384 1.00 15.87 84 VAL A C 1
ATOM 625 O O . VAL A 1 84 ? 28.015 37.517 57.376 1.00 16.81 84 VAL A O 1
ATOM 629 N N . ASN A 1 85 ? 29.709 38.210 56.071 1.00 16.20 85 ASN A N 1
ATOM 630 C CA . ASN A 1 85 ? 30.017 39.413 56.842 1.00 15.76 85 ASN A CA 1
ATOM 631 C C . ASN A 1 85 ? 29.215 40.597 56.312 1.00 18.22 85 ASN A C 1
ATOM 632 O O . ASN A 1 85 ? 29.528 41.167 55.253 1.00 19.54 85 ASN A O 1
ATOM 637 N N . ASN A 1 86 ? 28.186 40.961 57.042 1.00 18.84 86 ASN A N 1
ATOM 638 C CA . ASN A 1 86 ? 27.214 41.966 56.619 1.00 19.46 86 ASN A CA 1
ATOM 639 C C . ASN A 1 86 ? 27.087 43.030 57.696 1.00 21.37 86 ASN A C 1
ATOM 640 O O . ASN A 1 86 ? 26.855 42.735 58.874 1.00 20.78 86 ASN A O 1
ATOM 645 N N . ALA A 1 87 ? 27.363 44.260 57.276 1.00 24.97 87 ALA A N 1
ATOM 646 C CA . ALA A 1 87 ? 27.329 45.413 58.151 1.00 26.00 87 ALA A CA 1
ATOM 647 C C . ALA A 1 87 ? 27.058 46.601 57.225 1.00 28.01 87 ALA A C 1
ATOM 648 O O . ALA A 1 87 ? 27.586 46.681 56.091 1.00 26.95 87 ALA A O 1
ATOM 650 N N . GLY A 1 88 ? 26.163 47.449 57.694 1.00 29.42 88 GLY A N 1
ATOM 651 C CA . GLY A 1 88 ? 25.800 48.663 56.963 1.00 30.14 88 GLY A CA 1
ATOM 652 C C . GLY A 1 88 ? 25.780 49.942 57.766 1.00 28.35 88 GLY A C 1
ATOM 653 O O . GLY A 1 88 ? 25.333 50.955 57.235 1.00 27.90 88 GLY A O 1
ATOM 654 N N . ILE A 1 89 ? 26.234 49.889 59.016 1.00 27.17 89 ILE A N 1
ATOM 655 C CA . ILE A 1 89 ? 26.335 51.081 59.855 1.00 24.68 89 ILE A CA 1
ATOM 656 C C . ILE A 1 89 ? 27.318 52.071 59.252 1.00 23.47 89 ILE A C 1
ATOM 657 O O . ILE A 1 89 ? 28.410 51.699 58.790 1.00 21.60 89 ILE A O 1
ATOM 662 N N . THR A 1 90 ? 26.919 53.332 59.309 1.00 21.61 90 THR A N 1
ATOM 663 C CA . THR A 1 90 ? 27.743 54.424 58.774 1.00 21.76 90 THR A CA 1
ATOM 664 C C . THR A 1 90 ? 27.887 55.473 59.869 1.00 21.07 90 THR A C 1
ATOM 665 O O . THR A 1 90 ? 27.017 55.570 60.744 1.00 21.26 90 THR A O 1
ATOM 669 N N . LYS A 1 91 ? 28.986 56.228 59.828 1.00 20.00 91 LYS A N 1
ATOM 670 C CA . LYS A 1 91 ? 29.137 57.442 60.601 1.00 18.92 91 LYS A CA 1
ATOM 671 C C . LYS A 1 91 ? 29.759 58.455 59.672 1.00 17.44 91 LYS A C 1
ATOM 672 O O . LYS A 1 91 ? 30.992 58.688 59.679 1.00 16.94 91 LYS A O 1
ATOM 678 N N . ASP A 1 92 ? 28.896 59.072 58.895 1.00 17.84 92 ASP A N 1
ATOM 679 C CA . ASP A 1 92 ? 29.331 59.964 57.799 1.00 18.00 92 ASP A CA 1
ATOM 680 C C . ASP A 1 92 ? 29.721 61.360 58.299 1.00 18.59 92 ASP A C 1
ATOM 681 O O . ASP A 1 92 ? 29.090 61.886 59.240 1.00 18.56 92 ASP A O 1
ATOM 686 N N . ASN A 1 93 ? 30.721 61.961 57.681 1.00 18.59 93 ASN A N 1
ATOM 687 C CA . ASN A 1 93 ? 31.076 63.356 57.936 1.00 17.88 93 ASN A CA 1
ATOM 688 C C . ASN A 1 93 ? 32.159 63.714 56.939 1.00 17.80 93 ASN A C 1
ATOM 689 O O . ASN A 1 93 ? 32.971 62.892 56.614 1.00 17.68 93 ASN A O 1
ATOM 694 N N . LEU A 1 94 ? 32.189 64.949 56.499 1.00 17.79 94 LEU A N 1
ATOM 695 C CA . LEU A 1 94 ? 33.309 65.390 55.718 1.00 17.04 94 LEU A CA 1
ATOM 696 C C . LEU A 1 94 ? 34.541 65.240 56.603 1.00 16.70 94 LEU A C 1
ATOM 697 O O . LEU A 1 94 ? 34.440 65.343 57.838 1.00 16.59 94 LEU A O 1
ATOM 702 N N . LEU A 1 95 ? 35.708 65.057 56.024 1.00 15.86 95 LEU A N 1
ATOM 703 C CA . LEU A 1 95 ? 36.865 64.727 56.820 1.00 15.62 95 LEU A CA 1
ATOM 704 C C . LEU A 1 95 ? 37.132 65.772 57.909 1.00 16.54 95 LEU A C 1
ATOM 705 O O . LEU A 1 95 ? 37.527 65.413 59.012 1.00 17.84 95 LEU A O 1
ATOM 710 N N . LEU A 1 96 ? 36.856 67.041 57.630 1.00 16.75 96 LEU A N 1
ATOM 711 C CA . LEU A 1 96 ? 37.183 68.069 58.622 1.00 18.63 96 LEU A CA 1
ATOM 712 C C . LEU A 1 96 ? 36.361 67.990 59.898 1.00 20.68 96 LEU A C 1
ATOM 713 O O . LEU A 1 96 ? 36.756 68.615 60.902 1.00 19.77 96 LEU A O 1
ATOM 718 N N . ARG A 1 97 ? 35.257 67.232 59.880 1.00 19.07 97 ARG A N 1
ATOM 719 C CA . ARG A 1 97 ? 34.405 66.977 61.023 1.00 18.44 97 ARG A CA 1
ATOM 720 C C . ARG A 1 97 ? 34.325 65.499 61.382 1.00 19.23 97 ARG A C 1
ATOM 721 O O . ARG A 1 97 ? 33.469 65.081 62.145 1.00 18.99 97 ARG A O 1
ATOM 729 N N . MET A 1 98 ? 35.216 64.684 60.831 1.00 18.18 98 MET A N 1
ATOM 730 C CA . MET A 1 98 ? 35.181 63.232 61.107 1.00 18.38 98 MET A CA 1
ATOM 731 C C . MET A 1 98 ? 36.058 62.927 62.276 1.00 19.66 98 MET A C 1
ATOM 732 O O . MET A 1 98 ? 37.288 63.038 62.184 1.00 19.66 98 MET A O 1
ATOM 737 N N . SER A 1 99 ? 35.439 62.522 63.388 1.00 19.61 99 SER A N 1
ATOM 738 C CA . SER A 1 99 ? 36.204 62.276 64.601 1.00 19.09 99 SER A CA 1
ATOM 739 C C . SER A 1 99 ? 36.979 60.996 64.611 1.00 19.91 99 SER A C 1
ATOM 740 O O . SER A 1 99 ? 36.758 60.073 63.795 1.00 18.80 99 SER A O 1
ATOM 743 N N . GLU A 1 100 ? 37.851 60.896 65.596 1.00 18.73 100 GLU A N 1
ATOM 744 C CA . GLU A 1 100 ? 38.595 59.651 65.851 1.00 19.57 100 GLU A CA 1
ATOM 745 C C . GLU A 1 100 ? 37.617 58.468 66.019 1.00 20.74 100 GLU A C 1
ATOM 746 O O . GLU A 1 100 ? 37.859 57.371 65.492 1.00 18.37 100 GLU A O 1
ATOM 752 N N A ASP A 1 101 ? 36.539 58.696 66.759 0.50 20.98 101 ASP A N 1
ATOM 753 N N B ASP A 1 101 ? 36.524 58.688 66.758 0.50 21.28 101 ASP A N 1
ATOM 754 C CA A ASP A 1 101 ? 35.535 57.674 66.971 0.50 22.11 101 ASP A CA 1
ATOM 755 C CA B ASP A 1 101 ? 35.505 57.646 66.930 0.50 22.59 101 ASP A CA 1
ATOM 756 C C A ASP A 1 101 ? 34.753 57.337 65.673 0.50 21.41 101 ASP A C 1
ATOM 757 C C B ASP A 1 101 ? 34.766 57.323 65.639 0.50 21.77 101 ASP A C 1
ATOM 758 O O A ASP A 1 101 ? 34.563 56.173 65.372 0.50 23.98 101 ASP A O 1
ATOM 759 O O B ASP A 1 101 ? 34.546 56.165 65.347 0.50 24.17 101 ASP A O 1
ATOM 768 N N . ASP A 1 102 ? 34.361 58.333 64.877 1.00 20.71 102 ASP A N 1
ATOM 769 C CA . ASP A 1 102 ? 33.681 58.118 63.580 1.00 19.89 102 ASP A CA 1
ATOM 770 C C . ASP A 1 102 ? 34.597 57.158 62.767 1.00 21.41 102 ASP A C 1
ATOM 771 O O . ASP A 1 102 ? 34.142 56.192 62.103 1.00 18.89 102 ASP A O 1
ATOM 776 N N . TRP A 1 103 ? 35.899 57.420 62.808 1.00 18.55 103 TRP A N 1
ATOM 777 C CA . TRP A 1 103 ? 36.821 56.635 61.989 1.00 18.13 103 TRP A CA 1
ATOM 778 C C . TRP A 1 103 ? 36.941 55.217 62.568 1.00 18.69 103 TRP A C 1
ATOM 779 O O . TRP A 1 103 ? 36.764 54.205 61.891 1.00 18.93 103 TRP A O 1
ATOM 790 N N . ASP A 1 104 ? 37.321 55.158 63.832 1.00 19.48 104 ASP A N 1
ATOM 791 C CA . ASP A 1 104 ? 37.718 53.868 64.432 1.00 19.55 104 ASP A CA 1
ATOM 792 C C . ASP A 1 104 ? 36.537 52.904 64.490 1.00 20.15 104 ASP A C 1
ATOM 793 O O . ASP A 1 104 ? 36.675 51.729 64.255 1.00 20.95 104 ASP A O 1
ATOM 798 N N . ASP A 1 105 ? 35.361 53.404 64.845 1.00 19.90 105 ASP A N 1
ATOM 799 C CA . ASP A 1 105 ? 34.215 52.524 64.995 1.00 20.97 105 ASP A CA 1
ATOM 800 C C . ASP A 1 105 ? 33.822 51.882 63.658 1.00 19.78 105 ASP A C 1
ATOM 801 O O . ASP A 1 105 ? 33.512 50.692 63.589 1.00 19.53 105 ASP A O 1
ATOM 806 N N . ILE A 1 106 ? 33.851 52.667 62.579 1.00 17.76 106 ILE A N 1
ATOM 807 C CA . ILE A 1 106 ? 33.514 52.128 61.286 1.00 18.20 106 ILE A CA 1
ATOM 808 C C . ILE A 1 106 ? 34.579 51.127 60.779 1.00 17.51 106 ILE A C 1
ATOM 809 O O . ILE A 1 106 ? 34.246 50.052 60.234 1.00 17.36 106 ILE A O 1
ATOM 814 N N . LEU A 1 107 ? 35.860 51.443 60.939 1.00 18.46 107 LEU A N 1
ATOM 815 C CA . LEU A 1 107 ? 36.903 50.498 60.553 1.00 17.30 107 LEU A CA 1
ATOM 816 C C . LEU A 1 107 ? 36.838 49.190 61.363 1.00 17.04 107 LEU A C 1
ATOM 817 O O . LEU A 1 107 ? 37.097 48.112 60.838 1.00 17.44 107 LEU A O 1
ATOM 822 N N . ASN A 1 108 ? 36.471 49.313 62.632 1.00 17.89 108 ASN A N 1
ATOM 823 C CA . ASN A 1 108 ? 36.367 48.123 63.522 1.00 18.27 108 ASN A CA 1
ATOM 824 C C . ASN A 1 108 ? 35.136 47.278 63.140 1.00 17.39 108 ASN A C 1
ATOM 825 O O . ASN A 1 108 ? 35.239 46.039 63.014 1.00 19.83 108 ASN A O 1
ATOM 830 N N . ILE A 1 109 ? 33.981 47.913 63.024 1.00 16.58 109 ILE A N 1
ATOM 831 C CA . ILE A 1 109 ? 32.715 47.212 62.720 1.00 17.54 109 ILE A CA 1
ATOM 832 C C . ILE A 1 109 ? 32.748 46.488 61.372 1.00 16.38 109 ILE A C 1
ATOM 833 O O . ILE A 1 109 ? 32.243 45.392 61.232 1.00 17.84 109 ILE A O 1
ATOM 838 N N . HIS A 1 110 ? 33.364 47.134 60.396 1.00 16.16 110 HIS A N 1
ATOM 839 C CA . HIS A 1 110 ? 33.433 46.636 59.046 1.00 16.83 110 HIS A CA 1
ATOM 840 C C . HIS A 1 110 ? 34.663 45.798 58.775 1.00 17.75 110 HIS A C 1
ATOM 841 O O . HIS A 1 110 ? 34.544 44.600 58.526 1.00 20.24 110 HIS A O 1
ATOM 848 N N . LEU A 1 111 ? 35.835 46.379 58.789 1.00 17.85 111 LEU A N 1
ATOM 849 C CA . LEU A 1 111 ? 37.006 45.691 58.332 1.00 16.51 111 LEU A CA 1
ATOM 850 C C . LEU A 1 111 ? 37.613 44.784 59.417 1.00 17.30 111 LEU A C 1
ATOM 851 O O . LEU A 1 111 ? 37.938 43.628 59.122 1.00 16.87 111 LEU A O 1
ATOM 856 N N . LYS A 1 112 ? 37.801 45.303 60.636 1.00 17.25 112 LYS A N 1
ATOM 857 C CA . LYS A 1 112 ? 38.375 44.461 61.714 1.00 18.66 112 LYS A CA 1
ATOM 858 C C . LYS A 1 112 ? 37.498 43.213 61.944 1.00 17.99 112 LYS A C 1
ATOM 859 O O . LYS A 1 112 ? 37.989 42.110 62.111 1.00 16.73 112 LYS A O 1
ATOM 865 N N . ALA A 1 113 ? 36.171 43.363 61.894 1.00 17.61 113 ALA A N 1
ATOM 866 C CA . ALA A 1 113 ? 35.290 42.213 62.095 1.00 18.05 113 ALA A CA 1
ATOM 867 C C . ALA A 1 113 ? 35.478 41.174 61.002 1.00 17.02 113 ALA A C 1
ATOM 868 O O . ALA A 1 113 ? 35.490 39.942 61.263 1.00 15.71 113 ALA A O 1
ATOM 870 N N . VAL A 1 114 ? 35.654 41.626 59.757 1.00 14.99 114 VAL A N 1
ATOM 871 C CA . VAL A 1 114 ? 35.927 40.683 58.670 1.00 16.01 114 VAL A CA 1
ATOM 872 C C . VAL A 1 114 ? 37.237 39.912 58.934 1.00 15.76 114 VAL A C 1
ATOM 873 O O . VAL A 1 114 ? 37.272 38.686 58.761 1.00 16.10 114 VAL A O 1
ATOM 877 N N . TYR A 1 115 ? 38.293 40.613 59.317 1.00 16.75 115 TYR A N 1
ATOM 878 C CA . TYR A 1 115 ? 39.567 39.970 59.695 1.00 15.77 115 TYR A CA 1
ATOM 879 C C . TYR A 1 115 ? 39.342 38.925 60.808 1.00 15.57 115 TYR A C 1
ATOM 880 O O . TYR A 1 115 ? 39.723 37.746 60.668 1.00 17.91 115 TYR A O 1
ATOM 889 N N . ARG A 1 116 ? 38.657 39.334 61.867 1.00 16.31 116 ARG A N 1
ATOM 890 C CA . ARG A 1 116 ? 38.496 38.453 63.062 1.00 17.57 116 ARG A CA 1
ATOM 891 C C . ARG A 1 116 ? 37.626 37.258 62.769 1.00 18.59 116 ARG A C 1
ATOM 892 O O . ARG A 1 116 ? 37.979 36.132 63.106 1.00 17.50 116 ARG A O 1
ATOM 900 N N . LEU A 1 117 ? 36.467 37.474 62.143 1.00 16.67 117 LEU A N 1
ATOM 901 C CA . LEU A 1 117 ? 35.571 36.352 61.898 1.00 17.00 117 LEU A CA 1
ATOM 902 C C . LEU A 1 117 ? 36.161 35.406 60.855 1.00 16.83 117 LEU A C 1
ATOM 903 O O . LEU A 1 117 ? 36.035 34.202 60.968 1.00 18.31 117 LEU A O 1
ATOM 908 N N . SER A 1 118 ? 36.781 35.955 59.804 1.00 16.61 118 SER A N 1
ATOM 909 C CA . SER A 1 118 ? 37.355 35.090 58.768 1.00 17.50 118 SER A CA 1
ATOM 910 C C . SER A 1 118 ? 38.422 34.217 59.409 1.00 17.96 118 SER A C 1
ATOM 911 O O . SER A 1 118 ? 38.491 33.020 59.108 1.00 19.28 118 SER A O 1
ATOM 914 N N . LYS A 1 119 ? 39.286 34.841 60.207 1.00 17.59 119 LYS A N 1
ATOM 915 C CA . LYS A 1 119 ? 40.362 34.078 60.855 1.00 20.30 119 LYS A CA 1
ATOM 916 C C . LYS A 1 119 ? 39.802 32.938 61.698 1.00 19.46 119 LYS A C 1
ATOM 917 O O . LYS A 1 119 ? 40.315 31.814 61.654 1.00 19.44 119 LYS A O 1
ATOM 923 N N . ARG A 1 120 ? 38.747 33.236 62.449 1.00 19.35 120 ARG A N 1
ATOM 924 C CA . ARG A 1 120 ? 38.127 32.274 63.382 1.00 18.00 120 ARG A CA 1
ATOM 925 C C . ARG A 1 120 ? 37.479 31.089 62.706 1.00 19.27 120 ARG A C 1
ATOM 926 O O . ARG A 1 120 ? 37.394 30.018 63.313 1.00 19.35 120 ARG A O 1
ATOM 934 N N . VAL A 1 121 ? 36.976 31.233 61.477 1.00 17.88 121 VAL A N 1
ATOM 935 C CA . VAL A 1 121 ? 36.336 30.121 60.801 1.00 18.47 121 VAL A CA 1
ATOM 936 C C . VAL A 1 121 ? 37.258 29.279 59.938 1.00 17.69 121 VAL A C 1
ATOM 937 O O . VAL A 1 121 ? 36.830 28.298 59.331 1.00 18.69 121 VAL A O 1
ATOM 941 N N . LEU A 1 122 ? 38.490 29.711 59.771 1.00 19.59 122 LEU A N 1
ATOM 942 C CA . LEU A 1 122 ? 39.342 29.015 58.807 1.00 21.84 122 LEU A CA 1
ATOM 943 C C . LEU A 1 122 ? 39.622 27.553 59.143 1.00 23.12 122 LEU A C 1
ATOM 944 O O . LEU A 1 122 ? 39.689 26.699 58.254 1.00 23.00 122 LEU A O 1
ATOM 949 N N . LYS A 1 123 ? 39.814 27.268 60.415 1.00 23.15 123 LYS A N 1
ATOM 950 C CA . LYS A 1 123 ? 40.165 25.886 60.790 1.00 26.11 123 LYS A CA 1
ATOM 951 C C . LYS A 1 123 ? 39.098 24.897 60.380 1.00 22.55 123 LYS A C 1
ATOM 952 O O . LYS A 1 123 ? 39.383 23.871 59.750 1.00 23.86 123 LYS A O 1
ATOM 958 N N . GLY A 1 124 ? 37.837 25.232 60.653 1.00 21.92 124 GLY A N 1
ATOM 959 C CA . GLY A 1 124 ? 36.720 24.403 60.256 1.00 21.98 124 GLY A CA 1
ATOM 960 C C . GLY A 1 124 ? 36.590 24.223 58.758 1.00 21.53 124 GLY A C 1
ATOM 961 O O . GLY A 1 124 ? 36.310 23.127 58.261 1.00 21.46 124 GLY A O 1
ATOM 962 N N . MET A 1 125 ? 36.741 25.313 58.007 1.00 19.64 125 MET A N 1
ATOM 963 C CA . MET A 1 125 ? 36.684 25.190 56.570 1.00 20.73 125 MET A CA 1
ATOM 964 C C . MET A 1 125 ? 37.890 24.393 55.998 1.00 21.58 125 MET A C 1
ATOM 965 O O . MET A 1 125 ? 37.693 23.599 55.075 1.00 24.47 125 MET A O 1
ATOM 970 N N . THR A 1 126 ? 39.086 24.581 56.542 1.00 24.28 126 THR A N 1
ATOM 971 C CA . THR A 1 126 ? 40.237 23.814 56.138 1.00 27.92 126 THR A CA 1
ATOM 972 C C . THR A 1 126 ? 39.991 22.306 56.336 1.00 30.96 126 THR A C 1
ATOM 973 O O . THR A 1 126 ? 40.240 21.514 55.438 1.00 32.29 126 THR A O 1
ATOM 977 N N . LYS A 1 127 ? 39.469 21.922 57.494 1.00 31.45 127 LYS A N 1
ATOM 978 C CA . LYS A 1 127 ? 39.170 20.516 57.801 1.00 34.25 127 LYS A CA 1
ATOM 979 C C . LYS A 1 127 ? 38.124 19.951 56.847 1.00 36.36 127 LYS A C 1
ATOM 980 O O . LYS A 1 127 ? 38.161 18.767 56.469 1.00 35.08 127 LYS A O 1
ATOM 986 N N . ALA A 1 128 ? 37.171 20.783 56.457 1.00 31.29 128 ALA A N 1
ATOM 987 C CA . ALA A 1 128 ? 36.128 20.326 55.537 1.00 32.04 128 ALA A CA 1
ATOM 988 C C . ALA A 1 128 ? 36.619 20.336 54.071 1.00 29.19 128 ALA A C 1
ATOM 989 O O . ALA A 1 128 ? 36.012 19.710 53.211 1.00 30.83 128 ALA A O 1
ATOM 991 N N . ARG A 1 129 ? 37.655 21.112 53.774 1.00 29.95 129 ARG A N 1
ATOM 992 C CA . ARG A 1 129 ? 38.064 21.304 52.382 1.00 32.90 129 ARG A CA 1
ATOM 993 C C . ARG A 1 129 ? 36.938 21.973 51.582 1.00 29.89 129 ARG A C 1
ATOM 994 O O . ARG A 1 129 ? 36.822 21.792 50.370 1.00 29.96 129 ARG A O 1
ATOM 1002 N N . PHE A 1 130 ? 36.118 22.743 52.289 1.00 27.47 130 PHE A N 1
ATOM 1003 C CA . PHE A 1 130 ? 34.966 23.459 51.742 1.00 22.46 130 PHE A CA 1
ATOM 1004 C C . PHE A 1 130 ? 34.795 24.712 52.563 1.00 21.15 130 PHE A C 1
ATOM 1005 O O . PHE A 1 130 ? 34.869 24.684 53.794 1.00 21.34 130 PHE A O 1
ATOM 1013 N N . GLY A 1 131 ? 34.571 25.832 51.887 1.00 19.12 131 GLY A N 1
ATOM 1014 C CA . GLY A 1 131 ? 34.231 27.025 52.613 1.00 18.05 131 GLY A CA 1
ATOM 1015 C C . GLY A 1 131 ? 33.825 28.130 51.643 1.00 17.44 131 GLY A C 1
ATOM 1016 O O . GLY A 1 131 ? 34.248 28.138 50.465 1.00 17.47 131 GLY A O 1
ATOM 1017 N N . ARG A 1 132 ? 32.974 29.004 52.162 1.00 17.34 132 ARG A N 1
ATOM 1018 C CA . ARG A 1 132 ? 32.557 30.223 51.467 1.00 16.22 132 ARG A CA 1
ATOM 1019 C C . ARG A 1 132 ? 32.621 31.375 52.466 1.00 17.68 132 ARG A C 1
ATOM 1020 O O . ARG A 1 132 ? 31.931 31.343 53.508 1.00 18.97 132 ARG A O 1
ATOM 1028 N N . ILE A 1 133 ? 33.445 32.373 52.176 1.00 16.85 133 ILE A N 1
ATOM 1029 C CA . ILE A 1 133 ? 33.444 33.624 52.898 1.00 15.89 133 ILE A CA 1
ATOM 1030 C C . ILE A 1 133 ? 32.964 34.668 51.895 1.00 15.80 133 ILE A C 1
ATOM 1031 O O . ILE A 1 133 ? 33.541 34.781 50.813 1.00 15.92 133 ILE A O 1
ATOM 1036 N N . ILE A 1 134 ? 31.879 35.341 52.269 1.00 15.40 134 ILE A N 1
ATOM 1037 C CA . ILE A 1 134 ? 31.189 36.273 51.394 1.00 15.77 134 ILE A CA 1
ATOM 1038 C C . ILE A 1 134 ? 31.057 37.569 52.166 1.00 16.79 134 ILE A C 1
ATOM 1039 O O . ILE A 1 134 ? 30.282 37.640 53.141 1.00 16.63 134 ILE A O 1
ATOM 1044 N N . ASN A 1 135 ? 31.730 38.616 51.672 1.00 16.25 135 ASN A N 1
ATOM 1045 C CA . ASN A 1 135 ? 31.789 39.874 52.388 1.00 16.64 135 ASN A CA 1
ATOM 1046 C C . ASN A 1 135 ? 30.854 40.831 51.687 1.00 18.42 135 ASN A C 1
ATOM 1047 O O . ASN A 1 135 ? 31.002 41.001 50.485 1.00 19.09 135 ASN A O 1
ATOM 1052 N N . ILE A 1 136 ? 29.977 41.491 52.423 1.00 16.74 136 ILE A N 1
ATOM 1053 C CA . ILE A 1 136 ? 29.133 42.512 51.815 1.00 17.89 136 ILE A CA 1
ATOM 1054 C C . ILE A 1 136 ? 29.931 43.834 51.835 1.00 19.04 136 ILE A C 1
ATOM 1055 O O . ILE A 1 136 ? 30.252 44.413 52.876 1.00 19.36 136 ILE A O 1
ATOM 1060 N N . SER A 1 137 ? 30.261 44.284 50.640 1.00 18.02 137 SER A N 1
ATOM 1061 C CA . SER A 1 137 ? 30.990 45.516 50.437 1.00 17.59 137 SER A CA 1
ATOM 1062 C C . SER A 1 137 ? 29.997 46.631 50.061 1.00 17.37 137 SER A C 1
ATOM 1063 O O . SER A 1 137 ? 28.871 46.670 50.605 1.00 16.97 137 SER A O 1
ATOM 1066 N N . SER A 1 138 ? 30.368 47.502 49.124 1.00 16.16 138 SER A N 1
ATOM 1067 C CA . SER A 1 138 ? 29.480 48.585 48.678 1.00 16.86 138 SER A CA 1
ATOM 1068 C C . SER A 1 138 ? 30.005 49.154 47.408 1.00 15.89 138 SER A C 1
ATOM 1069 O O . SER A 1 138 ? 31.216 49.156 47.191 1.00 15.43 138 SER A O 1
ATOM 1072 N N . VAL A 1 139 ? 29.103 49.673 46.596 1.00 15.83 139 VAL A N 1
ATOM 1073 C CA . VAL A 1 139 ? 29.492 50.473 45.459 1.00 15.95 139 VAL A CA 1
ATOM 1074 C C . VAL A 1 139 ? 30.454 51.607 45.830 1.00 17.70 139 VAL A C 1
ATOM 1075 O O . VAL A 1 139 ? 31.317 51.970 45.037 1.00 17.85 139 VAL A O 1
ATOM 1079 N N . VAL A 1 140 ? 30.369 52.146 47.041 1.00 19.70 140 VAL A N 1
ATOM 1080 C CA . VAL A 1 140 ? 31.249 53.240 47.402 1.00 20.78 140 VAL A CA 1
ATOM 1081 C C . VAL A 1 140 ? 32.690 52.878 47.666 1.00 20.82 140 VAL A C 1
ATOM 1082 O O . VAL A 1 140 ? 33.541 53.764 47.772 1.00 22.15 140 VAL A O 1
ATOM 1086 N N . ALA A 1 141 ? 33.018 51.578 47.660 1.00 17.78 141 ALA A N 1
ATOM 1087 C CA . ALA A 1 141 ? 34.393 51.192 47.664 1.00 18.82 141 ALA A CA 1
ATOM 1088 C C . ALA A 1 141 ? 35.038 51.497 46.321 1.00 19.17 141 ALA A C 1
ATOM 1089 O O . ALA A 1 141 ? 36.258 51.439 46.225 1.00 21.21 141 ALA A O 1
ATOM 1091 N N . HIS A 1 142 ? 34.228 51.758 45.307 1.00 20.52 142 HIS A N 1
ATOM 1092 C CA . HIS A 1 142 ? 34.682 51.980 43.940 1.00 22.88 142 HIS A CA 1
ATOM 1093 C C . HIS A 1 142 ? 34.349 53.370 43.518 1.00 25.54 142 HIS A C 1
ATOM 1094 O O . HIS A 1 142 ? 35.215 54.077 42.973 1.00 26.10 142 HIS A O 1
ATOM 1101 N N . PHE A 1 143 ? 33.103 53.773 43.752 1.00 21.97 143 PHE A N 1
ATOM 1102 C CA . PHE A 1 143 ? 32.612 55.078 43.313 1.00 27.69 143 PHE A CA 1
ATOM 1103 C C . PHE A 1 143 ? 32.760 56.041 44.486 1.00 26.92 143 PHE A C 1
ATOM 1104 O O . PHE A 1 143 ? 32.143 55.850 45.509 1.00 30.63 143 PHE A O 1
ATOM 1112 N N . ALA A 1 144 ? 33.578 57.060 44.323 1.00 24.66 144 ALA A N 1
ATOM 1113 C CA . ALA A 1 144 ? 33.864 58.016 45.356 1.00 26.91 144 ALA A CA 1
ATOM 1114 C C . ALA A 1 144 ? 32.649 58.735 45.916 1.00 23.91 144 ALA A C 1
ATOM 1115 O O . ALA A 1 144 ? 31.880 59.306 45.153 1.00 25.65 144 ALA A O 1
ATOM 1117 N N . ASN A 1 145 ? 32.510 58.774 47.243 1.00 23.68 145 ASN A N 1
ATOM 1118 C CA . ASN A 1 145 ? 31.422 59.518 47.861 1.00 22.17 145 ASN A CA 1
ATOM 1119 C C . ASN A 1 145 ? 31.930 60.428 48.975 1.00 21.41 145 ASN A C 1
ATOM 1120 O O . ASN A 1 145 ? 32.453 59.949 49.982 1.00 20.55 145 ASN A O 1
ATOM 1125 N N . PRO A 1 146 ? 31.820 61.752 48.801 1.00 19.83 146 PRO A N 1
ATOM 1126 C CA . PRO A 1 146 ? 32.216 62.606 49.920 1.00 18.95 146 PRO A CA 1
ATOM 1127 C C . PRO A 1 146 ? 31.442 62.327 51.212 1.00 18.99 146 PRO A C 1
ATOM 1128 O O . PRO A 1 146 ? 30.275 61.935 51.183 1.00 19.74 146 PRO A O 1
ATOM 1132 N N . GLY A 1 147 ? 32.118 62.485 52.342 1.00 17.79 147 GLY A N 1
ATOM 1133 C CA . GLY A 1 147 ? 31.549 62.225 53.642 1.00 17.43 147 GLY A CA 1
ATOM 1134 C C . GLY A 1 147 ? 31.677 60.792 54.120 1.00 17.43 147 GLY A C 1
ATOM 1135 O O . GLY A 1 147 ? 31.327 60.504 55.258 1.00 17.38 147 GLY A O 1
ATOM 1136 N N . GLN A 1 148 ? 32.146 59.875 53.261 1.00 16.81 148 GLN A N 1
ATOM 1137 C CA . GLN A 1 148 ? 32.243 58.466 53.637 1.00 16.91 148 GLN A CA 1
ATOM 1138 C C . GLN A 1 148 ? 33.652 57.951 53.474 1.00 17.34 148 GLN A C 1
ATOM 1139 O O . GLN A 1 148 ? 33.865 56.751 53.118 1.00 17.22 148 GLN A O 1
ATOM 1145 N N . ALA A 1 149 ? 34.640 58.772 53.823 1.00 17.16 149 ALA A N 1
ATOM 1146 C CA . ALA A 1 149 ? 36.031 58.291 53.705 1.00 16.37 149 ALA A CA 1
ATOM 1147 C C . ALA A 1 149 ? 36.304 57.058 54.576 1.00 16.63 149 ALA A C 1
ATOM 1148 O O . ALA A 1 149 ? 37.094 56.160 54.196 1.00 17.57 149 ALA A O 1
ATOM 1150 N N . ASN A 1 150 ? 35.694 57.038 55.765 1.00 15.93 150 ASN A N 1
ATOM 1151 C CA . ASN A 1 150 ? 35.780 55.897 56.679 1.00 14.92 150 ASN A CA 1
ATOM 1152 C C . ASN A 1 150 ? 35.165 54.604 56.129 1.00 16.23 150 ASN A C 1
ATOM 1153 O O . ASN A 1 150 ? 35.857 53.556 56.030 1.00 16.68 150 ASN A O 1
ATOM 1158 N N . TYR A 1 151 ? 33.908 54.694 55.716 1.00 16.28 151 TYR A N 1
ATOM 1159 C CA . TYR A 1 151 ? 33.167 53.552 55.178 1.00 15.76 151 TYR A CA 1
ATOM 1160 C C . TYR A 1 151 ? 33.826 53.047 53.877 1.00 15.53 151 TYR A C 1
ATOM 1161 O O . TYR A 1 151 ? 33.993 51.841 53.676 1.00 15.72 151 TYR A O 1
ATOM 1170 N N . SER A 1 152 ? 34.239 53.974 53.019 1.00 15.91 152 SER A N 1
ATOM 1171 C CA . SER A 1 152 ? 34.866 53.571 51.742 1.00 15.97 152 SER A CA 1
ATOM 1172 C C . SER A 1 152 ? 36.178 52.880 52.011 1.00 14.84 152 SER A C 1
ATOM 1173 O O . SER A 1 152 ? 36.510 51.847 51.391 1.00 16.21 152 SER A O 1
ATOM 1176 N N . ALA A 1 153 ? 36.986 53.444 52.895 1.00 14.80 153 ALA A N 1
ATOM 1177 C CA . ALA A 1 153 ? 38.265 52.805 53.208 1.00 14.49 153 ALA A CA 1
ATOM 1178 C C . ALA A 1 153 ? 38.078 51.398 53.776 1.00 14.87 153 ALA A C 1
ATOM 1179 O O . ALA A 1 153 ? 38.775 50.470 53.421 1.00 15.81 153 ALA A O 1
ATOM 1181 N N . ALA A 1 154 ? 37.127 51.272 54.682 1.00 15.48 154 ALA A N 1
ATOM 1182 C CA . ALA A 1 154 ? 36.802 49.957 55.245 1.00 14.98 154 ALA A CA 1
ATOM 1183 C C . ALA A 1 154 ? 36.382 48.926 54.175 1.00 15.34 154 ALA A C 1
ATOM 1184 O O . ALA A 1 154 ? 36.882 47.794 54.161 1.00 15.53 154 ALA A O 1
ATOM 1186 N N . LYS A 1 155 ? 35.437 49.298 53.331 1.00 14.84 155 LYS A N 1
ATOM 1187 C CA . LYS A 1 155 ? 34.912 48.380 52.310 1.00 15.04 155 LYS A CA 1
ATOM 1188 C C . LYS A 1 155 ? 35.981 48.024 51.278 1.00 15.25 155 LYS A C 1
ATOM 1189 O O . LYS A 1 155 ? 36.132 46.850 50.886 1.00 15.22 155 LYS A O 1
ATOM 1195 N N . ALA A 1 156 ? 36.773 49.017 50.867 1.00 16.97 156 ALA A N 1
ATOM 1196 C CA . ALA A 1 156 ? 37.889 48.714 49.975 1.00 15.15 156 ALA A CA 1
ATOM 1197 C C . ALA A 1 156 ? 38.926 47.809 50.635 1.00 14.82 156 ALA A C 1
ATOM 1198 O O . ALA A 1 156 ? 39.450 46.879 49.997 1.00 15.38 156 ALA A O 1
ATOM 1200 N N . GLY A 1 157 ? 39.219 48.042 51.909 1.00 14.90 157 GLY A N 1
ATOM 1201 C CA . GLY A 1 157 ? 40.123 47.185 52.651 1.00 14.99 157 GLY A CA 1
ATOM 1202 C C . GLY A 1 157 ? 39.584 45.746 52.697 1.00 14.44 157 GLY A C 1
ATOM 1203 O O . GLY A 1 157 ? 40.320 44.791 52.623 1.00 16.11 157 GLY A O 1
ATOM 1204 N N . ILE A 1 158 ? 38.289 45.607 52.928 1.00 15.90 158 ILE A N 1
ATOM 1205 C CA . ILE A 1 158 ? 37.644 44.310 52.917 1.00 15.13 158 ILE A CA 1
ATOM 1206 C C . ILE A 1 158 ? 37.845 43.603 51.577 1.00 16.19 158 ILE A C 1
ATOM 1207 O O . ILE A 1 158 ? 38.168 42.415 51.515 1.00 16.00 158 ILE A O 1
ATOM 1212 N N . GLU A 1 159 ? 37.703 44.314 50.473 1.00 14.50 159 GLU A N 1
ATOM 1213 C CA . GLU A 1 159 ? 37.872 43.641 49.165 1.00 15.02 159 GLU A CA 1
ATOM 1214 C C . GLU A 1 159 ? 39.334 43.171 48.978 1.00 16.18 159 GLU A C 1
ATOM 1215 O O . GLU A 1 159 ? 39.578 42.105 48.386 1.00 16.64 159 GLU A O 1
ATOM 1221 N N . ALA A 1 160 ? 40.279 44.000 49.421 1.00 15.93 160 ALA A N 1
ATOM 1222 C CA . ALA A 1 160 ? 41.730 43.650 49.288 1.00 16.45 160 ALA A CA 1
ATOM 1223 C C . ALA A 1 160 ? 42.095 42.460 50.223 1.00 16.47 160 ALA A C 1
ATOM 1224 O O . ALA A 1 160 ? 42.806 41.515 49.821 1.00 18.72 160 ALA A O 1
ATOM 1226 N N . PHE A 1 161 ? 41.594 42.515 51.445 1.00 16.59 161 PHE A N 1
ATOM 1227 C CA . PHE A 1 161 ? 41.699 41.409 52.382 1.00 16.13 161 PHE A CA 1
ATOM 1228 C C . PHE A 1 161 ? 41.169 40.127 51.728 1.00 17.71 161 PHE A C 1
ATOM 1229 O O . PHE A 1 161 ? 41.763 39.033 51.840 1.00 18.73 161 PHE A O 1
ATOM 1237 N N . SER A 1 162 ? 40.026 40.225 51.070 1.00 17.05 162 SER A N 1
ATOM 1238 C CA . SER A 1 162 ? 39.401 39.055 50.446 1.00 16.98 162 SER A CA 1
ATOM 1239 C C . SER A 1 162 ? 40.311 38.452 49.363 1.00 17.79 162 SER A C 1
ATOM 1240 O O . SER A 1 162 ? 40.424 37.224 49.249 1.00 17.51 162 SER A O 1
ATOM 1243 N N . ARG A 1 163 ? 40.972 39.307 48.578 1.00 16.73 163 ARG A N 1
ATOM 1244 C CA . ARG A 1 163 ? 41.927 38.827 47.579 1.00 17.19 163 ARG A CA 1
ATOM 1245 C C . ARG A 1 163 ? 43.092 38.086 48.235 1.00 17.27 163 ARG A C 1
ATOM 1246 O O . ARG A 1 163 ? 43.488 36.974 47.799 1.00 18.14 163 ARG A O 1
ATOM 1254 N N A SER A 1 164 ? 43.638 38.672 49.275 0.50 17.23 164 SER A N 1
ATOM 1255 N N B SER A 1 164 ? 43.631 38.661 49.282 0.50 18.82 164 SER A N 1
ATOM 1256 C CA A SER A 1 164 ? 44.753 38.070 49.999 0.50 17.18 164 SER A CA 1
ATOM 1257 C CA B SER A 1 164 ? 44.763 38.043 49.950 0.50 20.23 164 SER A CA 1
ATOM 1258 C C A SER A 1 164 ? 44.339 36.692 50.537 0.50 17.52 164 SER A C 1
ATOM 1259 C C B SER A 1 164 ? 44.341 36.688 50.531 0.50 19.19 164 SER A C 1
ATOM 1260 O O A SER A 1 164 ? 45.035 35.676 50.342 0.50 17.68 164 SER A O 1
ATOM 1261 O O B SER A 1 164 ? 45.036 35.676 50.344 0.50 19.25 164 SER A O 1
ATOM 1266 N N . LEU A 1 165 ? 43.188 36.653 51.192 1.00 17.67 165 LEU A N 1
ATOM 1267 C CA . LEU A 1 165 ? 42.693 35.409 51.779 1.00 17.50 165 LEU A CA 1
ATOM 1268 C C . LEU A 1 165 ? 42.344 34.355 50.737 1.00 17.68 165 LEU A C 1
ATOM 1269 O O . LEU A 1 165 ? 42.616 33.166 50.939 1.00 18.56 165 LEU A O 1
ATOM 1274 N N . ALA A 1 166 ? 41.790 34.789 49.608 1.00 17.36 166 ALA A N 1
ATOM 1275 C CA . ALA A 1 166 ? 41.479 33.883 48.543 1.00 18.05 166 ALA A CA 1
ATOM 1276 C C . ALA A 1 166 ? 42.707 33.177 48.030 1.00 19.62 166 ALA A C 1
ATOM 1277 O O . ALA A 1 166 ? 42.648 31.995 47.712 1.00 18.30 166 ALA A O 1
ATOM 1279 N N . LYS A 1 167 ? 43.827 33.892 47.959 1.00 20.43 167 LYS A N 1
ATOM 1280 C CA . LYS A 1 167 ? 45.086 33.291 47.494 1.00 22.77 167 LYS A CA 1
ATOM 1281 C C . LYS A 1 167 ? 45.623 32.286 48.515 1.00 23.09 167 LYS A C 1
ATOM 1282 O O . LYS A 1 167 ? 46.118 31.218 48.148 1.00 23.67 167 LYS A O 1
ATOM 1288 N N . GLU A 1 168 ? 45.502 32.630 49.791 1.00 22.18 168 GLU A N 1
ATOM 1289 C CA . GLU A 1 168 ? 45.988 31.764 50.858 1.00 22.44 168 GLU A CA 1
ATOM 1290 C C . GLU A 1 168 ? 45.196 30.490 50.994 1.00 23.59 168 GLU A C 1
ATOM 1291 O O . GLU A 1 168 ? 45.771 29.446 51.286 1.00 23.28 168 GLU A O 1
ATOM 1297 N N . MET A 1 169 ? 43.884 30.551 50.812 1.00 20.97 169 MET A N 1
ATOM 1298 C CA . MET A 1 169 ? 43.023 29.399 51.046 1.00 21.19 169 MET A CA 1
ATOM 1299 C C . MET A 1 169 ? 42.559 28.637 49.842 1.00 21.37 169 MET A C 1
ATOM 1300 O O . MET A 1 169 ? 41.850 27.667 49.972 1.00 24.36 169 MET A O 1
ATOM 1305 N N . GLY A 1 170 ? 42.934 29.066 48.651 1.00 21.30 170 GLY A N 1
ATOM 1306 C CA . GLY A 1 170 ? 42.440 28.515 47.445 1.00 22.54 170 GLY A CA 1
ATOM 1307 C C . GLY A 1 170 ? 42.846 27.071 47.256 1.00 21.77 170 GLY A C 1
ATOM 1308 O O . GLY A 1 170 ? 42.066 26.338 46.724 1.00 22.47 170 GLY A O 1
ATOM 1309 N N . SER A 1 171 ? 44.036 26.648 47.690 1.00 24.92 171 SER A N 1
ATOM 1310 C CA . SER A 1 171 ? 44.383 25.248 47.432 1.00 26.05 171 SER A CA 1
ATOM 1311 C C . SER A 1 171 ? 43.400 24.320 48.195 1.00 28.36 171 SER A C 1
ATOM 1312 O O . SER A 1 171 ? 43.183 23.187 47.792 1.00 29.36 171 SER A O 1
ATOM 1315 N N . ARG A 1 172 ? 42.804 24.801 49.268 1.00 25.47 172 ARG A N 1
ATOM 1316 C CA . ARG A 1 172 ? 41.852 24.042 50.054 1.00 27.61 172 ARG A CA 1
ATOM 1317 C C . ARG A 1 172 ? 40.420 24.163 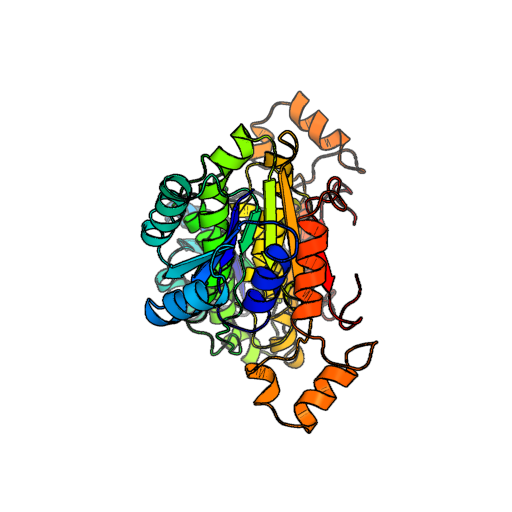49.586 1.00 28.59 172 ARG A C 1
ATOM 1318 O O . ARG A 1 172 ? 39.522 23.643 50.155 1.00 29.34 172 ARG A O 1
ATOM 1326 N N . GLN A 1 173 ? 40.259 24.883 48.521 1.00 26.56 173 GLN A N 1
ATOM 1327 C CA . GLN A 1 173 ? 38.956 25.009 47.832 1.00 25.44 173 GLN A CA 1
ATOM 1328 C C . GLN A 1 173 ? 37.953 25.940 48.492 1.00 25.87 173 GLN A C 1
ATOM 1329 O O . GLN A 1 173 ? 36.811 25.968 48.095 1.00 31.14 173 GLN A O 1
ATOM 1335 N N . ILE A 1 174 ? 38.418 26.754 49.413 1.00 20.16 174 ILE A N 1
ATOM 1336 C CA . ILE A 1 174 ? 37.619 27.729 50.105 1.00 19.50 174 ILE A CA 1
ATOM 1337 C C . ILE A 1 174 ? 37.647 28.992 49.204 1.00 19.28 174 ILE A C 1
ATOM 1338 O O . ILE A 1 174 ? 38.723 29.434 48.834 1.00 20.75 174 ILE A O 1
ATOM 1343 N N . THR A 1 175 ? 36.478 29.506 48.873 1.00 18.32 175 THR A N 1
ATOM 1344 C CA . THR A 1 175 ? 36.388 30.732 48.063 1.00 16.99 175 THR A CA 1
ATOM 1345 C C . THR A 1 175 ? 36.078 31.926 48.982 1.00 17.41 175 THR A C 1
ATOM 1346 O O . THR A 1 175 ? 35.407 31.825 50.011 1.00 16.93 175 THR A O 1
ATOM 1350 N N . VAL A 1 176 ? 36.570 33.083 48.579 1.00 16.07 176 VAL A N 1
ATOM 1351 C CA . VAL A 1 176 ? 36.500 34.299 49.382 1.00 15.77 176 VAL A CA 1
ATOM 1352 C C . VAL A 1 176 ? 36.149 35.373 48.346 1.00 16.18 176 VAL A C 1
ATOM 1353 O O . VAL A 1 176 ? 36.908 35.597 47.422 1.00 17.59 176 VAL A O 1
ATOM 1357 N N . ASN A 1 177 ? 34.941 35.925 48.488 1.00 16.59 177 ASN A N 1
ATOM 1358 C CA . ASN A 1 177 ? 34.413 36.914 47.527 1.00 16.26 177 ASN A CA 1
ATOM 1359 C C . ASN A 1 177 ? 33.679 38.032 48.246 1.00 17.48 177 ASN A C 1
ATOM 1360 O O . ASN A 1 177 ? 33.342 37.949 49.432 1.00 15.12 177 ASN A O 1
ATOM 1365 N N . SER A 1 178 ? 33.460 39.120 47.508 1.00 17.35 178 SER A N 1
ATOM 1366 C CA . SER A 1 178 ? 32.674 40.226 48.018 1.00 17.74 178 SER A CA 1
ATOM 1367 C C . SER A 1 178 ? 31.447 40.449 47.106 1.00 17.01 178 SER A C 1
ATOM 1368 O O . SER A 1 178 ? 31.512 40.172 45.888 1.00 16.54 178 SER A O 1
ATOM 1371 N N . VAL A 1 179 ? 30.348 40.912 47.687 1.00 16.68 179 VAL A N 1
ATOM 1372 C CA . VAL A 1 179 ? 29.181 41.373 46.925 1.00 15.51 179 VAL A CA 1
ATOM 1373 C C . VAL A 1 179 ? 29.071 42.865 47.217 1.00 16.38 179 VAL A C 1
ATOM 1374 O O . VAL A 1 179 ? 29.021 43.283 48.374 1.00 15.99 179 VAL A O 1
ATOM 1378 N N . ALA A 1 180 ? 28.979 43.684 46.168 1.00 15.17 180 ALA A N 1
ATOM 1379 C CA . ALA A 1 180 ? 28.922 45.169 46.322 1.00 15.16 180 ALA A CA 1
ATOM 1380 C C . ALA A 1 180 ? 27.542 45.649 45.873 1.00 15.85 180 ALA A C 1
ATOM 1381 O O . ALA A 1 180 ? 27.248 45.837 44.673 1.00 15.99 180 ALA A O 1
ATOM 1383 N N . PRO A 1 181 ? 26.673 45.896 46.857 1.00 16.30 181 PRO A N 1
ATOM 1384 C CA . PRO A 1 181 ? 25.370 46.430 46.493 1.00 16.22 181 PRO A CA 1
ATOM 1385 C C . PRO A 1 181 ? 25.451 47.894 46.058 1.00 15.70 181 PRO A C 1
ATOM 1386 O O . PRO A 1 181 ? 26.307 48.658 46.536 1.00 16.12 181 PRO A O 1
ATOM 1390 N N . GLY A 1 182 ? 24.547 48.253 45.162 1.00 17.19 182 GLY A N 1
ATOM 1391 C CA . GLY A 1 182 ? 24.269 49.654 44.854 1.00 17.81 182 GLY A CA 1
ATOM 1392 C C . GLY A 1 182 ? 23.126 50.206 45.695 1.00 20.51 182 GLY A C 1
ATOM 1393 O O . GLY A 1 182 ? 23.113 50.019 46.904 1.00 24.75 182 GLY A O 1
ATOM 1394 N N . PHE A 1 183 ? 22.214 50.906 45.049 1.00 20.66 183 PHE A N 1
ATOM 1395 C CA . PHE A 1 183 ? 21.037 51.458 45.655 1.00 19.85 183 PHE A CA 1
ATOM 1396 C C . PHE A 1 183 ? 20.017 50.368 45.836 1.00 20.43 183 PHE A C 1
ATOM 1397 O O . PHE A 1 183 ? 19.274 50.042 44.922 1.00 20.03 183 PHE A O 1
ATOM 1405 N N . ILE A 1 184 ? 19.946 49.871 47.063 1.00 22.13 184 ILE A N 1
ATOM 1406 C CA . ILE A 1 184 ? 18.962 48.857 47.414 1.00 19.56 184 ILE A CA 1
ATOM 1407 C C . ILE A 1 184 ? 17.934 49.451 48.370 1.00 21.00 184 ILE A C 1
ATOM 1408 O O . ILE A 1 184 ? 18.287 50.167 49.304 1.00 20.88 184 ILE A O 1
ATOM 1413 N N . ALA A 1 185 ? 16.667 49.151 48.118 1.00 20.59 185 ALA A N 1
ATOM 1414 C CA . ALA A 1 185 ? 15.599 49.650 48.980 1.00 23.48 185 ALA A CA 1
ATOM 1415 C C . ALA A 1 185 ? 15.718 49.065 50.402 1.00 27.05 185 ALA A C 1
ATOM 1416 O O . ALA A 1 185 ? 15.748 47.848 50.590 1.00 27.14 185 ALA A O 1
ATOM 1418 N N . THR A 1 186 ? 15.848 49.954 51.380 1.00 25.40 186 THR A N 1
ATOM 1419 C CA . THR A 1 186 ? 16.055 49.592 52.794 1.00 26.39 186 THR A CA 1
ATOM 1420 C C . THR A 1 186 ? 15.214 50.537 53.629 1.00 27.88 186 THR A C 1
ATOM 1421 O O . THR A 1 186 ? 14.537 51.425 53.086 1.00 25.78 186 THR A O 1
ATOM 1425 N N . GLU A 1 187 ? 15.252 50.374 54.948 1.00 31.15 187 GLU A N 1
ATOM 1426 C CA . GLU A 1 187 ? 14.573 51.367 55.807 1.00 35.65 187 GLU A CA 1
ATOM 1427 C C . GLU A 1 187 ? 15.101 52.774 55.569 1.00 31.06 187 GLU A C 1
ATOM 1428 O O . GLU A 1 187 ? 14.339 53.748 55.636 1.00 29.81 187 GLU A O 1
ATOM 1434 N N . MET A 1 188 ? 16.414 52.865 55.347 1.00 33.18 188 MET A N 1
ATOM 1435 C CA . MET A 1 188 ? 17.113 54.131 55.068 1.00 36.77 188 MET A CA 1
ATOM 1436 C C . MET A 1 188 ? 16.528 54.776 53.804 1.00 32.21 188 MET A C 1
ATOM 1437 O O . MET A 1 188 ? 16.140 55.959 53.827 1.00 35.11 188 MET A O 1
ATOM 1442 N N . THR A 1 189 ? 16.359 54.012 52.718 1.00 28.05 189 THR A N 1
ATOM 1443 C CA . THR A 1 189 ? 15.846 54.625 51.504 1.00 24.17 189 THR A CA 1
ATOM 1444 C C . THR A 1 189 ? 14.358 54.902 51.577 1.00 25.48 189 THR A C 1
ATOM 1445 O O . THR A 1 189 ? 13.839 55.860 50.972 1.00 24.54 189 THR A O 1
ATOM 1449 N N . ASP A 1 190 ? 13.641 54.070 52.310 1.00 25.08 190 ASP A N 1
ATOM 1450 C CA . ASP A 1 190 ? 12.235 54.314 52.565 1.00 25.85 190 ASP A CA 1
ATOM 1451 C C . ASP A 1 190 ? 11.995 55.664 53.285 1.00 26.86 190 ASP A C 1
ATOM 1452 O O . ASP A 1 190 ? 10.948 56.250 53.123 1.00 29.16 190 ASP A O 1
ATOM 1457 N N . ALA A 1 191 ? 12.973 56.085 54.078 1.00 26.47 191 ALA A N 1
ATOM 1458 C CA . ALA A 1 191 ? 12.945 57.341 54.866 1.00 28.21 191 ALA A CA 1
ATOM 1459 C C . ALA A 1 191 ? 13.228 58.583 53.988 1.00 28.23 191 ALA A C 1
ATOM 1460 O O . ALA A 1 191 ? 12.932 59.730 54.361 1.00 27.54 191 ALA A O 1
ATOM 1462 N N . LEU A 1 192 ? 13.739 58.352 52.788 1.00 23.99 192 LEU A N 1
ATOM 1463 C CA . LEU A 1 192 ? 13.961 59.427 51.836 1.00 23.72 192 LEU A CA 1
ATOM 1464 C C . LEU A 1 192 ? 12.690 59.748 51.144 1.00 22.39 192 LEU A C 1
ATOM 1465 O O . LEU A 1 192 ? 11.735 58.980 51.150 1.00 25.34 192 LEU A O 1
ATOM 1470 N N . SER A 1 193 ? 12.674 60.860 50.452 1.00 20.43 193 SER A N 1
ATOM 1471 C CA . SER A 1 193 ? 11.483 61.240 49.735 1.00 20.83 193 SER A CA 1
ATOM 1472 C C . SER A 1 193 ? 11.348 60.506 48.394 1.00 21.86 193 SER A C 1
ATOM 1473 O O . SER A 1 193 ? 12.308 60.019 47.847 1.00 20.00 193 SER A O 1
ATOM 1476 N N . GLU A 1 194 ? 10.151 60.516 47.845 1.00 24.18 194 GLU A N 1
ATOM 1477 C CA . GLU A 1 194 ? 9.928 59.988 46.518 1.00 26.54 194 GLU A CA 1
ATOM 1478 C C . GLU A 1 194 ? 10.790 60.724 45.488 1.00 23.51 194 GLU A C 1
ATOM 1479 O O . GLU A 1 194 ? 11.364 60.114 44.604 1.00 21.56 194 GLU A O 1
ATOM 1485 N N . ASP A 1 195 ? 10.881 62.059 45.569 1.00 22.36 195 ASP A N 1
ATOM 1486 C CA . ASP A 1 195 ? 11.742 62.794 44.640 1.00 21.72 195 ASP A CA 1
ATOM 1487 C C . ASP A 1 195 ? 13.216 62.338 44.689 1.00 20.06 195 ASP A C 1
ATOM 1488 O O . ASP A 1 195 ? 13.878 62.226 43.677 1.00 19.56 195 ASP A O 1
ATOM 1493 N N . ILE A 1 196 ? 13.717 62.104 45.889 1.00 19.05 196 ILE A N 1
ATOM 1494 C CA . ILE A 1 196 ? 15.103 61.688 46.073 1.00 19.06 196 ILE A CA 1
ATOM 1495 C C . ILE A 1 196 ? 15.273 60.249 45.586 1.00 18.60 196 ILE A C 1
ATOM 1496 O O . ILE A 1 196 ? 16.300 59.961 44.940 1.00 19.76 196 ILE A O 1
ATOM 1501 N N . ARG A 1 197 ? 14.286 59.394 45.815 1.00 18.35 197 ARG A N 1
ATOM 1502 C CA . ARG A 1 197 ? 14.389 58.017 45.237 1.00 19.26 197 ARG A CA 1
ATOM 1503 C C . ARG A 1 197 ? 14.371 58.044 43.719 1.00 20.78 197 ARG A C 1
ATOM 1504 O O . ARG A 1 197 ? 15.072 57.257 43.090 1.00 21.80 197 ARG A O 1
ATOM 1512 N N . LYS A 1 198 ? 13.621 58.960 43.127 1.00 21.39 198 LYS A N 1
ATOM 1513 C CA . LYS A 1 198 ? 13.659 59.170 41.701 1.00 23.84 198 LYS A CA 1
ATOM 1514 C C . LYS A 1 198 ? 15.022 59.640 41.212 1.00 23.03 198 LYS A C 1
ATOM 1515 O O . LYS A 1 198 ? 15.490 59.193 40.161 1.00 22.53 198 LYS A O 1
ATOM 1521 N N . LYS A 1 199 ? 15.636 60.598 41.911 1.00 21.99 199 LYS A N 1
ATOM 1522 C CA . LYS A 1 199 ? 16.943 61.042 41.536 1.00 23.22 199 LYS A CA 1
ATOM 1523 C C . LYS A 1 199 ? 17.971 59.891 41.582 1.00 25.00 199 LYS A C 1
ATOM 1524 O O . LYS A 1 199 ? 18.890 59.832 40.753 1.00 26.59 199 LYS A O 1
ATOM 1530 N N . MET A 1 200 ? 17.799 58.991 42.549 1.00 21.65 200 MET A N 1
ATOM 1531 C CA . MET A 1 200 ? 18.651 57.789 42.613 1.00 21.64 200 MET A CA 1
ATOM 1532 C C . MET A 1 200 ? 18.346 56.873 41.440 1.00 20.89 200 MET A C 1
ATOM 1533 O O . MET A 1 200 ? 19.249 56.450 40.746 1.00 21.72 200 MET A O 1
ATOM 1538 N N . SER A 1 201 ? 17.083 56.584 41.201 1.00 21.84 201 SER A N 1
ATOM 1539 C CA . SER A 1 201 ? 16.756 55.561 40.195 1.00 23.50 201 SER A CA 1
ATOM 1540 C C . SER A 1 201 ? 17.110 56.046 38.799 1.00 23.96 201 SER A C 1
ATOM 1541 O O . SER A 1 201 ? 17.508 55.242 37.920 1.00 24.14 201 SER A O 1
ATOM 1544 N N . ASP A 1 202 ? 17.076 57.360 38.582 1.00 24.30 202 ASP A N 1
ATOM 1545 C CA . ASP A 1 202 ? 17.497 57.885 37.273 1.00 26.28 202 ASP A CA 1
ATOM 1546 C C . ASP A 1 202 ? 18.951 57.626 36.985 1.00 25.37 202 ASP A C 1
ATOM 1547 O O . ASP A 1 202 ? 19.348 57.616 35.809 1.00 27.87 202 ASP A O 1
ATOM 1552 N N . GLN A 1 203 ? 19.765 57.428 38.024 1.00 23.82 203 GLN A N 1
ATOM 1553 C CA . GLN A 1 203 ? 21.181 57.145 37.844 1.00 25.35 203 GLN A CA 1
ATOM 1554 C C . GLN A 1 203 ? 21.507 55.662 37.598 1.00 22.29 203 GLN A C 1
ATOM 1555 O O . GLN A 1 203 ? 22.652 55.296 37.297 1.00 23.06 203 GLN A O 1
ATOM 1561 N N . VAL A 1 204 ? 20.510 54.827 37.769 1.00 21.78 204 VAL A N 1
ATOM 1562 C CA . VAL A 1 204 ? 20.682 53.378 37.668 1.00 20.51 204 VAL A CA 1
ATOM 1563 C C . VAL A 1 204 ? 20.276 53.050 36.227 1.00 20.26 204 VAL A C 1
ATOM 1564 O O . VAL A 1 204 ? 19.233 53.493 35.802 1.00 20.00 204 VAL A O 1
ATOM 1568 N N . ALA A 1 205 ? 21.072 52.285 35.487 1.00 19.25 205 ALA A N 1
ATOM 1569 C CA . ALA A 1 205 ? 20.706 51.923 34.129 1.00 18.80 205 ALA A CA 1
ATOM 1570 C C . ALA A 1 205 ? 19.344 51.256 34.070 1.00 17.94 205 ALA A C 1
ATOM 1571 O O . ALA A 1 205 ? 18.554 51.510 33.164 1.00 18.02 205 ALA A O 1
ATOM 1573 N N . LEU A 1 206 ? 19.046 50.389 35.041 1.00 18.03 206 LEU A N 1
ATOM 1574 C CA . LEU A 1 206 ? 17.755 49.678 35.096 1.00 18.05 206 LEU A CA 1
ATOM 1575 C C . LEU A 1 206 ? 16.572 50.506 35.623 1.00 17.77 206 LEU A C 1
ATOM 1576 O O . LEU A 1 206 ? 15.439 50.049 35.686 1.00 19.62 206 LEU A O 1
ATOM 1581 N N . ASN A 1 207 ? 16.860 51.730 36.019 1.00 19.58 207 ASN A N 1
ATOM 1582 C CA . ASN A 1 207 ? 15.838 52.718 36.290 1.00 21.33 207 ASN A CA 1
ATOM 1583 C C . ASN A 1 207 ? 14.986 52.406 37.487 1.00 22.16 207 ASN A C 1
ATOM 1584 O O . ASN A 1 207 ? 13.805 52.751 37.520 1.00 22.39 207 ASN A O 1
ATOM 1589 N N . ARG A 1 208 ? 15.592 51.788 38.504 1.00 18.49 208 ARG A N 1
ATOM 1590 C CA . ARG A 1 208 ? 14.902 51.415 39.715 1.00 19.25 208 ARG A CA 1
ATOM 1591 C C . ARG A 1 208 ? 15.891 51.125 40.800 1.00 18.40 208 ARG A C 1
ATOM 1592 O O . ARG A 1 208 ? 17.058 50.876 40.529 1.00 17.94 208 ARG A O 1
ATOM 1600 N N . LEU A 1 209 ? 15.438 51.282 42.040 1.00 18.11 209 LEU A N 1
ATOM 1601 C CA . LEU A 1 209 ? 16.174 50.750 43.178 1.00 18.56 209 LEU A CA 1
ATOM 1602 C C . LEU A 1 209 ? 16.068 49.244 43.201 1.00 18.56 209 LEU A C 1
ATOM 1603 O O . LEU A 1 209 ? 15.053 48.669 42.799 1.00 19.74 209 LEU A O 1
ATOM 1608 N N . GLY A 1 210 ? 17.138 48.622 43.665 1.00 17.80 210 GLY A N 1
ATOM 1609 C CA . GLY A 1 210 ? 17.131 47.196 43.875 1.00 18.35 210 GLY A CA 1
ATOM 1610 C C . GLY A 1 210 ? 16.347 46.898 45.146 1.00 19.92 210 GLY A C 1
ATOM 1611 O O . GLY A 1 210 ? 15.879 47.790 45.828 1.00 19.69 210 GLY A O 1
ATOM 1612 N N . GLU A 1 211 ? 16.261 45.564 45.415 1.00 19.77 211 GLU A N 1
ATOM 1613 C CA A GLU A 1 211 ? 15.680 44.926 46.647 0.50 20.15 211 GLU A CA 1
ATOM 1614 C CA B GLU A 1 211 ? 15.720 44.970 46.646 0.50 21.37 211 GLU A CA 1
ATOM 1615 C C . GLU A 1 211 ? 16.717 44.027 47.383 1.00 18.99 211 GLU A C 1
ATOM 1616 O O . GLU A 1 211 ? 17.692 43.441 46.792 1.00 17.49 211 GLU A O 1
ATOM 1627 N N . PRO A 1 212 ? 16.506 43.919 48.695 1.00 18.35 212 PRO A N 1
ATOM 1628 C CA . PRO A 1 212 ? 17.363 43.063 49.472 1.00 17.67 212 PRO A CA 1
ATOM 1629 C C . PRO A 1 212 ? 17.480 41.694 48.810 1.00 16.78 212 PRO A C 1
ATOM 1630 O O . PRO A 1 212 ? 18.567 41.119 48.816 1.00 16.36 212 PRO A O 1
ATOM 1634 N N . GLN A 1 213 ? 16.414 41.183 48.239 1.00 16.53 213 GLN A N 1
ATOM 1635 C CA . GLN A 1 213 ? 16.457 39.872 47.608 1.00 16.44 213 GLN A CA 1
ATOM 1636 C C . GLN A 1 213 ? 17.464 39.794 46.476 1.00 16.53 213 GLN A C 1
ATOM 1637 O O . GLN A 1 213 ? 18.020 38.738 46.218 1.00 16.30 213 GLN A O 1
ATOM 1643 N N . ASP A 1 214 ? 17.692 40.910 45.772 1.00 17.14 214 ASP A N 1
ATOM 1644 C CA . ASP A 1 214 ? 18.706 40.849 44.711 1.00 15.74 214 ASP A CA 1
ATOM 1645 C C . ASP A 1 214 ? 20.077 40.554 45.294 1.00 15.09 214 ASP A C 1
ATOM 1646 O O . ASP A 1 214 ? 20.860 39.856 44.668 1.00 15.85 214 ASP A O 1
ATOM 1651 N N . ILE A 1 215 ? 20.388 41.103 46.466 1.00 14.73 215 ILE A N 1
ATOM 1652 C CA . ILE A 1 215 ? 21.663 40.846 47.119 1.00 15.00 215 ILE A CA 1
ATOM 1653 C C . ILE A 1 215 ? 21.675 39.392 47.633 1.00 15.93 215 ILE A C 1
ATOM 1654 O O . ILE A 1 215 ? 22.656 38.677 47.460 1.00 15.41 215 ILE A O 1
ATOM 1659 N N . ALA A 1 216 ? 20.569 38.962 48.224 1.00 15.20 216 ALA A N 1
ATOM 1660 C CA . ALA A 1 216 ? 20.447 37.568 48.692 1.00 14.81 216 ALA A CA 1
ATOM 1661 C C . ALA A 1 216 ? 20.700 36.587 47.561 1.00 15.80 216 ALA A C 1
ATOM 1662 O O . ALA A 1 216 ? 21.329 35.517 47.781 1.00 15.70 216 ALA A O 1
ATOM 1664 N N . ASN A 1 217 ? 20.167 36.890 46.379 1.00 14.78 217 ASN A N 1
ATOM 1665 C CA . ASN A 1 217 ? 20.329 36.034 45.208 1.00 15.38 217 ASN A CA 1
ATOM 1666 C C . ASN A 1 217 ? 21.824 35.893 44.823 1.00 15.34 217 ASN A C 1
ATOM 1667 O O . ASN A 1 217 ? 22.282 34.787 44.438 1.00 15.39 217 ASN A O 1
ATOM 1672 N N . ALA A 1 218 ? 22.553 37.006 44.902 1.00 15.55 218 ALA A N 1
ATOM 1673 C CA . ALA A 1 218 ? 23.984 36.998 44.615 1.00 15.25 218 ALA A CA 1
ATOM 1674 C C . ALA A 1 218 ? 24.754 36.157 45.640 1.00 16.86 218 ALA A C 1
ATOM 1675 O O . ALA A 1 218 ? 25.638 35.390 45.260 1.00 16.17 218 ALA A O 1
ATOM 1677 N N . VAL A 1 219 ? 24.467 36.362 46.924 1.00 17.68 219 VAL A N 1
ATOM 1678 C CA . VAL A 1 219 ? 25.125 35.624 47.969 1.00 16.77 219 VAL A CA 1
ATOM 1679 C C . VAL A 1 219 ? 24.806 34.134 47.793 1.00 17.89 219 VAL A C 1
ATOM 1680 O O . VAL A 1 219 ? 25.708 33.319 47.908 1.00 17.64 219 VAL A O 1
ATOM 1684 N N . SER A 1 220 ? 23.534 33.801 47.527 1.00 15.80 220 SER A N 1
ATOM 1685 C CA . SER A 1 220 ? 23.086 32.418 47.315 1.00 16.54 220 SER A CA 1
ATOM 1686 C C . SER A 1 220 ? 23.893 31.769 46.189 1.00 16.81 220 SER A C 1
ATOM 1687 O O . SER A 1 220 ? 24.379 30.656 46.309 1.00 17.73 220 SER A O 1
ATOM 1690 N N . PHE A 1 221 ? 24.057 32.483 45.069 1.00 15.98 221 PHE A N 1
ATOM 1691 C CA . PHE A 1 221 ? 24.841 31.963 43.983 1.00 16.74 221 PHE A CA 1
ATOM 1692 C C . PHE A 1 221 ? 26.261 31.671 44.445 1.00 16.21 221 PHE A C 1
ATOM 1693 O O . PHE A 1 221 ? 26.794 30.594 44.224 1.00 16.35 221 PHE A O 1
ATOM 1701 N N . LEU A 1 222 ? 26.907 32.643 45.079 1.00 16.10 222 LEU A N 1
ATOM 1702 C CA . LEU A 1 222 ? 28.306 32.480 45.455 1.00 14.98 222 LEU A CA 1
ATOM 1703 C C . LEU A 1 222 ? 28.497 31.368 46.476 1.00 15.99 222 LEU A C 1
ATOM 1704 O O . LEU A 1 222 ? 29.550 30.717 46.466 1.00 16.21 222 LEU A O 1
ATOM 1709 N N . ALA A 1 223 ? 27.498 31.168 47.330 1.00 16.65 223 ALA A N 1
ATOM 1710 C CA . ALA A 1 223 ? 27.598 30.138 48.369 1.00 17.61 223 ALA A CA 1
ATOM 1711 C C . ALA A 1 223 ? 27.355 28.750 47.786 1.00 20.74 223 ALA A C 1
ATOM 1712 O O . ALA A 1 223 ? 27.556 27.774 48.485 1.00 26.98 223 ALA A O 1
ATOM 1714 N N . SER A 1 224 ? 26.904 28.645 46.557 1.00 18.75 224 SER A N 1
ATOM 1715 C CA . SER A 1 224 ? 26.496 27.384 45.962 1.00 20.87 224 SER A CA 1
ATOM 1716 C C . SER A 1 224 ? 27.617 26.714 45.178 1.00 22.67 224 SER A C 1
ATOM 1717 O O . SER A 1 224 ? 28.663 27.290 44.929 1.00 23.07 224 SER A O 1
ATOM 1720 N N . ASP A 1 225 ? 27.344 25.477 44.769 1.00 27.17 225 ASP A N 1
ATOM 1721 C CA . ASP A 1 225 ? 28.216 24.729 43.842 1.00 32.47 225 ASP A CA 1
ATOM 1722 C C . ASP A 1 225 ? 28.290 25.309 42.413 1.00 31.91 225 ASP A C 1
ATOM 1723 O O . ASP A 1 225 ? 29.242 25.023 41.646 1.00 35.76 225 ASP A O 1
ATOM 1728 N N . LYS A 1 226 ? 27.370 26.220 42.111 1.00 25.01 226 LYS A N 1
ATOM 1729 C CA . LYS A 1 226 ? 27.367 26.926 40.819 1.00 23.92 226 LYS A CA 1
ATOM 1730 C C . LYS A 1 226 ? 28.470 27.983 40.750 1.00 23.06 226 LYS A C 1
ATOM 1731 O O . LYS A 1 226 ? 28.721 28.517 39.682 1.00 22.60 226 LYS A O 1
ATOM 1737 N N . ALA A 1 227 ? 29.150 28.254 41.865 1.00 20.41 227 ALA A N 1
ATOM 1738 C CA . ALA A 1 227 ? 30.186 29.275 41.926 1.00 18.75 227 ALA A CA 1
ATOM 1739 C C . ALA A 1 227 ? 31.541 28.778 42.472 1.00 18.21 227 ALA A C 1
ATOM 1740 O O . ALA A 1 227 ? 32.356 29.544 42.975 1.00 17.58 227 ALA A O 1
ATOM 1742 N N . GLY A 1 228 ? 31.776 27.475 42.374 1.00 19.80 228 GLY A N 1
ATOM 1743 C CA . GLY A 1 228 ? 32.985 26.904 42.920 1.00 18.36 228 GLY A CA 1
ATOM 1744 C C . GLY A 1 228 ? 34.309 27.252 42.286 1.00 18.79 228 GLY A C 1
ATOM 1745 O O . GLY A 1 228 ? 35.343 26.998 42.879 1.00 21.95 228 GLY A O 1
ATOM 1746 N N . TYR A 1 229 ? 34.268 27.881 41.126 1.00 19.32 229 TYR A N 1
ATOM 1747 C CA . TYR A 1 229 ? 35.497 28.350 40.435 1.00 17.87 229 TYR A CA 1
ATOM 1748 C C . TYR A 1 229 ? 35.602 29.888 40.432 1.00 18.91 229 TYR A C 1
ATOM 1749 O O . TYR A 1 229 ? 36.389 30.461 39.662 1.00 19.48 229 TYR A O 1
ATOM 1758 N N . ILE A 1 230 ? 34.835 30.526 41.307 1.00 18.29 230 ILE A N 1
ATOM 1759 C CA . ILE A 1 230 ? 34.874 31.978 41.493 1.00 17.77 230 ILE A CA 1
ATOM 1760 C C . ILE A 1 230 ? 35.437 32.294 42.858 1.00 17.62 230 ILE A C 1
ATOM 1761 O O . ILE A 1 230 ? 34.844 31.904 43.892 1.00 16.91 230 ILE A O 1
ATOM 1766 N N . THR A 1 231 ? 36.574 32.975 42.887 1.00 16.68 231 THR A N 1
ATOM 1767 C CA . THR A 1 231 ? 37.178 33.401 44.107 1.00 15.04 231 THR A CA 1
ATOM 1768 C C . THR A 1 231 ? 37.980 34.688 43.916 1.00 17.05 231 THR A C 1
ATOM 1769 O O . THR A 1 231 ? 38.514 34.949 42.824 1.00 17.27 231 THR A O 1
ATOM 1773 N N . GLY A 1 232 ? 38.065 35.479 44.991 1.00 16.46 232 GLY A N 1
ATOM 1774 C CA . GLY A 1 232 ? 38.744 36.778 45.000 1.00 16.17 232 GLY A CA 1
ATOM 1775 C C . GLY A 1 232 ? 38.110 37.832 44.116 1.00 17.69 232 GLY A C 1
ATOM 1776 O O . GLY A 1 232 ? 38.796 38.762 43.660 1.00 18.54 232 GLY A O 1
ATOM 1777 N N . THR A 1 233 ? 36.806 37.702 43.860 1.00 17.03 233 THR A N 1
ATOM 1778 C CA . THR A 1 233 ? 36.138 38.679 42.989 1.00 17.65 233 THR A CA 1
ATOM 1779 C C . THR A 1 233 ? 35.155 39.549 43.759 1.00 18.35 233 THR A C 1
ATOM 1780 O O . THR A 1 233 ? 34.849 39.297 44.909 1.00 18.21 233 THR A O 1
ATOM 1784 N N . VAL A 1 234 ? 34.749 40.631 43.123 1.00 17.55 234 VAL A N 1
ATOM 1785 C CA . VAL A 1 234 ? 33.672 41.476 43.616 1.00 16.01 234 VAL A CA 1
ATOM 1786 C C . VAL A 1 234 ? 32.525 41.327 42.659 1.00 16.79 234 VAL A C 1
ATOM 1787 O O . VAL A 1 234 ? 32.673 41.580 41.447 1.00 17.96 234 VAL A O 1
ATOM 1791 N N . LEU A 1 235 ? 31.388 40.873 43.159 1.00 15.66 235 LEU A N 1
ATOM 1792 C CA . LEU A 1 235 ? 30.196 40.731 42.370 1.00 15.85 235 LEU A CA 1
ATOM 1793 C C . LEU A 1 235 ? 29.354 41.981 42.604 1.00 15.24 235 LEU A C 1
ATOM 1794 O O . LEU A 1 235 ? 28.821 42.236 43.691 1.00 15.81 235 LEU A O 1
ATOM 1799 N N . HIS A 1 236 ? 29.275 42.814 41.572 1.00 13.58 236 HIS A N 1
ATOM 1800 C CA . HIS A 1 236 ? 28.518 44.081 41.645 1.00 14.64 236 HIS A CA 1
ATOM 1801 C C . HIS A 1 236 ? 27.043 43.897 41.362 1.00 15.11 236 HIS A C 1
ATOM 1802 O O . HIS A 1 236 ? 26.672 43.352 40.324 1.00 16.45 236 HIS A O 1
ATOM 1809 N N . VAL A 1 237 ? 26.207 44.347 42.270 1.00 14.85 237 VAL A N 1
ATOM 1810 C CA . VAL A 1 237 ? 24.789 44.202 42.149 1.00 15.16 237 VAL A CA 1
ATOM 1811 C C . VAL A 1 237 ? 24.174 45.586 42.350 1.00 17.23 237 VAL A C 1
ATOM 1812 O O . VAL A 1 237 ? 23.742 45.941 43.440 1.00 17.51 237 VAL A O 1
ATOM 1816 N N . ASN A 1 238 ? 24.088 46.355 41.264 1.00 15.78 238 ASN A N 1
ATOM 1817 C CA . ASN A 1 238 ? 23.815 47.792 41.382 1.00 16.34 238 ASN A CA 1
ATOM 1818 C C . ASN A 1 238 ? 23.004 48.317 40.215 1.00 15.97 238 ASN A C 1
ATOM 1819 O O . ASN A 1 238 ? 22.802 49.525 40.080 1.00 16.22 238 ASN A O 1
ATOM 1824 N N . GLY A 1 239 ? 22.531 47.442 39.364 1.00 15.66 239 GLY A N 1
ATOM 1825 C CA . GLY A 1 239 ? 21.600 47.855 38.307 1.00 15.75 239 GLY A CA 1
ATOM 1826 C C . GLY A 1 239 ? 22.273 48.732 37.239 1.00 16.54 239 GLY A C 1
ATOM 1827 O O . GLY A 1 239 ? 21.580 49.402 36.497 1.00 16.62 239 GLY A O 1
ATOM 1828 N N . GLY A 1 240 ? 23.597 48.766 37.225 1.00 18.24 240 GLY A N 1
ATOM 1829 C CA . GLY A 1 240 ? 24.347 49.560 36.269 1.00 17.94 240 GLY A CA 1
ATOM 1830 C C . GLY A 1 240 ? 24.665 50.940 36.790 1.00 20.74 240 GLY A C 1
ATOM 1831 O O . GLY A 1 240 ? 25.164 51.777 36.029 1.00 21.78 240 GLY A O 1
ATOM 1832 N N . LEU A 1 241 ? 24.385 51.208 38.060 1.00 20.06 241 LEU A N 1
ATOM 1833 C CA . LEU A 1 241 ? 24.919 52.386 38.704 1.00 19.37 241 LEU A CA 1
ATOM 1834 C C . LEU A 1 241 ? 26.422 52.556 38.577 1.00 20.96 241 LEU A C 1
ATOM 1835 O O . LEU A 1 241 ? 26.908 53.693 38.451 1.00 21.52 241 LEU A O 1
ATOM 1840 N N . TYR A 1 242 ? 27.164 51.482 38.761 1.00 19.78 242 TYR A N 1
ATOM 1841 C CA . TYR A 1 242 ? 28.595 51.487 38.601 1.00 20.37 242 TYR A CA 1
ATOM 1842 C C . TYR A 1 242 ? 28.958 50.254 37.779 1.00 20.87 242 TYR A C 1
ATOM 1843 O O . TYR A 1 242 ? 28.599 49.141 38.112 1.00 19.90 242 TYR A O 1
ATOM 1852 N N . MET A 1 243 ? 29.651 50.449 36.668 1.00 20.00 243 MET A N 1
ATOM 1853 C CA . MET A 1 243 ? 29.969 49.326 35.799 1.00 19.79 243 MET A CA 1
ATOM 1854 C C . MET A 1 243 ? 31.448 49.016 35.805 1.00 25.03 243 MET A C 1
ATOM 1855 O O . MET A 1 243 ? 31.838 47.893 36.185 1.00 24.45 243 MET A O 1
ATOM 1860 N N . ALA A 1 244 ? 32.269 49.974 35.382 1.00 24.62 244 ALA A N 1
ATOM 1861 C CA . ALA A 1 244 ? 33.712 49.844 35.539 1.00 37.50 244 ALA A CA 1
ATOM 1862 C C . ALA A 1 244 ? 34.369 51.182 35.878 1.00 39.79 244 ALA A C 1
ATOM 1863 O O . ALA A 1 244 ? 33.740 52.267 35.822 1.00 41.88 244 ALA A O 1
ATOM 1866 N N . ARG B 1 5 ? 59.051 79.736 50.353 1.00 41.15 5 ARG B N 1
ATOM 1867 C CA . ARG B 1 5 ? 58.823 78.487 49.546 1.00 40.34 5 ARG B CA 1
ATOM 1868 C C . ARG B 1 5 ? 57.613 77.795 50.133 1.00 35.98 5 ARG B C 1
ATOM 1869 O O . ARG B 1 5 ? 57.339 77.918 51.326 1.00 33.98 5 ARG B O 1
ATOM 1877 N N . LYS B 1 6 ? 56.896 77.029 49.327 1.00 31.54 6 LYS B N 1
ATOM 1878 C CA . LYS B 1 6 ? 55.875 76.177 49.922 1.00 28.22 6 LYS B CA 1
ATOM 1879 C C . LYS B 1 6 ? 56.485 75.023 50.715 1.00 26.12 6 LYS B C 1
ATOM 1880 O O . LYS B 1 6 ? 57.514 74.451 50.345 1.00 26.26 6 LYS B O 1
ATOM 1886 N N . VAL B 1 7 ? 55.823 74.671 51.807 1.00 26.26 7 VAL B N 1
ATOM 1887 C CA . VAL B 1 7 ? 56.286 73.602 52.662 1.00 24.82 7 VAL B CA 1
ATOM 1888 C C . VAL B 1 7 ? 55.670 72.250 52.273 1.00 23.45 7 VAL B C 1
ATOM 1889 O O . VAL B 1 7 ? 54.449 72.153 52.066 1.00 21.98 7 VAL B O 1
ATOM 1893 N N . ALA B 1 8 ? 56.531 71.246 52.161 1.00 22.49 8 ALA B N 1
ATOM 1894 C CA . ALA B 1 8 ? 56.111 69.859 52.005 1.00 22.83 8 ALA B CA 1
ATOM 1895 C C . ALA B 1 8 ? 56.505 69.069 53.220 1.00 25.22 8 ALA B C 1
ATOM 1896 O O . ALA B 1 8 ? 57.628 69.205 53.736 1.00 25.49 8 ALA B O 1
ATOM 1898 N N . LEU B 1 9 ? 55.614 68.196 53.664 1.00 22.16 9 LEU B N 1
ATOM 1899 C CA . LEU B 1 9 ? 55.889 67.282 54.742 1.00 20.87 9 LEU B CA 1
ATOM 1900 C C . LEU B 1 9 ? 55.917 65.861 54.181 1.00 23.13 9 LEU B C 1
ATOM 1901 O O . LEU B 1 9 ? 54.961 65.413 53.543 1.00 21.12 9 LEU B O 1
ATOM 1906 N N . VAL B 1 10 ? 56.999 65.154 54.420 1.00 20.78 10 VAL B N 1
ATOM 1907 C CA . VAL B 1 10 ? 57.207 63.804 53.892 1.00 20.39 10 VAL B CA 1
ATOM 1908 C C . VAL B 1 10 ? 57.496 62.917 55.085 1.00 21.52 10 VAL B C 1
ATOM 1909 O O . VAL B 1 10 ? 58.548 63.074 55.744 1.00 21.99 10 VAL B O 1
ATOM 1913 N N . THR B 1 11 ? 56.608 61.974 55.387 1.00 23.07 11 THR B N 1
ATOM 1914 C CA . THR B 1 11 ? 56.848 61.044 56.498 1.00 21.53 11 THR B CA 1
ATOM 1915 C C . THR B 1 11 ? 57.778 59.902 56.110 1.00 24.68 11 THR B C 1
ATOM 1916 O O . THR B 1 11 ? 57.898 59.528 54.947 1.00 22.25 11 THR B O 1
ATOM 1920 N N . GLY B 1 12 ? 58.507 59.346 57.085 1.00 24.31 12 GLY B N 1
ATOM 1921 C CA . GLY B 1 12 ? 59.368 58.221 56.798 1.00 25.51 12 GLY B CA 1
ATOM 1922 C C . GLY B 1 12 ? 60.429 58.560 55.759 1.00 24.96 12 GLY B C 1
ATOM 1923 O O . GLY B 1 12 ? 60.655 57.788 54.824 1.00 25.94 12 GLY B O 1
ATOM 1924 N N . ALA B 1 13 ? 61.111 59.685 55.979 1.00 26.75 13 ALA B N 1
ATOM 1925 C CA . ALA B 1 13 ? 62.075 60.247 55.025 1.00 25.49 13 ALA B CA 1
ATOM 1926 C C . ALA B 1 13 ? 63.567 59.805 55.195 1.00 28.33 13 ALA B C 1
ATOM 1927 O O . ALA B 1 13 ? 64.445 60.232 54.422 1.00 25.97 13 ALA B O 1
ATOM 1929 N N . SER B 1 14 ? 63.814 58.902 56.144 1.00 29.50 14 SER B N 1
ATOM 1930 C CA . SER B 1 14 ? 65.173 58.491 56.484 1.00 30.46 14 SER B CA 1
ATOM 1931 C C . SER B 1 14 ? 65.923 57.803 55.371 1.00 33.43 14 SER B C 1
ATOM 1932 O O . SER B 1 14 ? 67.097 58.097 55.169 1.00 30.75 14 SER B O 1
ATOM 1935 N N . ARG B 1 15 ? 65.268 56.889 54.654 1.00 29.40 15 ARG B N 1
ATOM 1936 C CA . ARG B 1 15 ? 65.935 56.084 53.640 1.00 31.15 15 ARG B CA 1
ATOM 1937 C C . ARG B 1 15 ? 64.972 55.714 52.512 1.00 31.04 15 ARG B C 1
ATOM 1938 O O . ARG B 1 15 ? 63.783 56.062 52.583 1.00 29.07 15 ARG B O 1
ATOM 1946 N N . GLY B 1 16 ? 65.512 55.030 51.501 1.00 29.22 16 GLY B N 1
ATOM 1947 C CA . GLY B 1 16 ? 64.729 54.429 50.427 1.00 29.23 16 GLY B CA 1
ATOM 1948 C C . GLY B 1 16 ? 63.802 55.429 49.736 1.00 26.30 16 GLY B C 1
ATOM 1949 O O . GLY B 1 16 ? 64.205 56.534 49.397 1.00 24.62 16 GLY B O 1
ATOM 1950 N N . ILE B 1 17 ? 62.541 55.024 49.563 1.00 25.10 17 ILE B N 1
ATOM 1951 C CA . ILE B 1 17 ? 61.548 55.821 48.826 1.00 25.15 17 ILE B CA 1
ATOM 1952 C C . ILE B 1 17 ? 61.329 57.216 49.468 1.00 22.24 17 ILE B C 1
ATOM 1953 O O . ILE B 1 17 ? 61.357 58.258 48.804 1.00 21.77 17 ILE B O 1
ATOM 1958 N N . GLY B 1 18 ? 61.120 57.252 50.779 1.00 21.64 18 GLY B N 1
ATOM 1959 C CA . GLY B 1 18 ? 60.927 58.522 51.485 1.00 21.70 18 GLY B CA 1
ATOM 1960 C C . GLY B 1 18 ? 62.071 59.505 51.313 1.00 23.77 18 GLY B C 1
ATOM 1961 O O . GLY B 1 18 ? 61.880 60.706 51.104 1.00 22.57 18 GLY B O 1
ATOM 1962 N N . ALA B 1 19 ? 63.293 59.004 51.456 1.00 24.83 19 ALA B N 1
ATOM 1963 C CA . ALA B 1 19 ? 64.471 59.850 51.271 1.00 25.39 19 ALA B CA 1
ATOM 1964 C C . ALA B 1 19 ? 64.559 60.394 49.858 1.00 23.89 19 ALA B C 1
ATOM 1965 O O . ALA B 1 19 ? 64.884 61.562 49.675 1.00 24.33 19 ALA B O 1
ATOM 1967 N N . ALA B 1 20 ? 64.301 59.544 48.871 1.00 25.23 20 ALA B N 1
ATOM 1968 C CA . ALA B 1 20 ? 64.358 59.984 47.491 1.00 22.60 20 ALA B CA 1
ATOM 1969 C C . ALA B 1 20 ? 63.268 61.019 47.195 1.00 22.01 20 ALA B C 1
ATOM 1970 O O . ALA B 1 20 ? 63.519 62.032 46.551 1.00 21.33 20 ALA B O 1
ATOM 1972 N N . ILE B 1 21 ? 62.065 60.817 47.745 1.00 22.01 21 ILE B N 1
ATOM 1973 C CA . ILE B 1 21 ? 60.982 61.797 47.619 1.00 21.41 21 ILE B CA 1
ATOM 1974 C C . ILE B 1 21 ? 61.361 63.155 48.206 1.00 20.34 21 ILE B C 1
ATOM 1975 O O . ILE B 1 21 ? 61.230 64.187 47.581 1.00 23.05 21 ILE B O 1
ATOM 1980 N N . ALA B 1 22 ? 61.913 63.130 49.417 1.00 22.27 22 ALA B N 1
ATOM 1981 C CA . ALA B 1 22 ? 62.256 64.343 50.115 1.00 22.60 22 ALA B CA 1
ATOM 1982 C C . ALA B 1 22 ? 63.323 65.128 49.332 1.00 22.29 22 ALA B C 1
ATOM 1983 O O . ALA B 1 22 ? 63.205 66.324 49.144 1.00 22.39 22 ALA B O 1
ATOM 1985 N N . GLN B 1 23 ? 64.338 64.420 48.861 1.00 24.69 23 GLN B N 1
ATOM 1986 C CA . GLN B 1 23 ? 65.430 65.051 48.105 1.00 26.42 23 GLN B CA 1
ATOM 1987 C C . GLN B 1 23 ? 64.916 65.624 46.804 1.00 25.91 23 GLN B C 1
ATOM 1988 O O . GLN B 1 23 ? 65.265 66.750 46.414 1.00 23.93 23 GLN B O 1
ATOM 1994 N N . GLN B 1 24 ? 64.007 64.902 46.141 1.00 23.41 24 GLN B N 1
ATOM 1995 C CA . GLN B 1 24 ? 63.436 65.423 44.898 1.00 23.76 24 GLN B CA 1
ATOM 1996 C C . GLN B 1 24 ? 62.586 66.685 45.089 1.00 22.90 24 GLN B C 1
ATOM 1997 O O . GLN B 1 24 ? 62.673 67.620 44.313 1.00 23.00 24 GLN B O 1
ATOM 2003 N N . LEU B 1 25 ? 61.755 66.697 46.123 1.00 22.35 25 LEU B N 1
ATOM 2004 C CA . LEU B 1 25 ? 60.913 67.825 46.396 1.00 21.79 25 LEU B CA 1
ATOM 2005 C C . LEU B 1 25 ? 61.767 69.046 46.767 1.00 23.06 25 LEU B C 1
ATOM 2006 O O . LEU B 1 25 ? 61.459 70.147 46.375 1.00 22.77 25 LEU B O 1
ATOM 2011 N N . ILE B 1 26 ? 62.896 68.842 47.434 1.00 23.46 26 ILE B N 1
ATOM 2012 C CA . ILE B 1 26 ? 63.844 69.976 47.597 1.00 23.88 26 ILE B CA 1
ATOM 2013 C C . ILE B 1 26 ? 64.355 70.521 46.264 1.00 24.38 26 ILE B C 1
ATOM 2014 O O . ILE B 1 26 ? 64.291 71.740 46.031 1.00 24.48 26 ILE B O 1
ATOM 2019 N N . GLN B 1 27 ? 64.772 69.608 45.384 1.00 25.95 27 GLN B N 1
ATOM 2020 C CA A GLN B 1 27 ? 65.257 69.978 44.051 0.50 27.23 27 GLN B CA 1
ATOM 2021 C CA B GLN B 1 27 ? 65.267 69.968 44.056 0.50 26.31 27 GLN B CA 1
ATOM 2022 C C . GLN B 1 27 ? 64.168 70.698 43.283 1.00 26.63 27 GLN B C 1
ATOM 2023 O O . GLN B 1 27 ? 64.446 71.634 42.541 1.00 26.42 27 GLN B O 1
ATOM 2034 N N . ASP B 1 28 ? 62.903 70.286 43.485 1.00 26.30 28 ASP B N 1
ATOM 2035 C CA . ASP B 1 28 ? 61.757 70.967 42.843 1.00 25.33 28 ASP B CA 1
ATOM 2036 C C . ASP B 1 28 ? 61.458 72.354 43.393 1.00 25.38 28 ASP B C 1
ATOM 2037 O O . ASP B 1 28 ? 60.659 73.080 42.809 1.00 26.57 28 ASP B O 1
ATOM 2042 N N . GLY B 1 29 ? 62.045 72.724 44.532 1.00 25.12 29 GLY B N 1
ATOM 2043 C CA . GLY B 1 29 ? 61.823 74.047 45.096 1.00 26.44 29 GLY B CA 1
ATOM 2044 C C . GLY B 1 29 ? 60.973 74.134 46.348 1.00 26.53 29 GLY B C 1
ATOM 2045 O O . GLY B 1 29 ? 60.721 75.217 46.846 1.00 27.84 29 GLY B O 1
ATOM 2046 N N . TYR B 1 30 ? 60.532 72.999 46.882 1.00 24.11 30 TYR B N 1
ATOM 2047 C CA . TYR B 1 30 ? 59.819 72.989 48.148 1.00 25.16 30 TYR B CA 1
ATOM 2048 C C . TYR B 1 30 ? 60.788 73.078 49.323 1.00 25.00 30 TYR B C 1
ATOM 2049 O O . TYR B 1 30 ? 61.940 72.585 49.238 1.00 26.97 30 TYR B O 1
ATOM 2058 N N . PHE B 1 31 ? 60.319 73.690 50.404 1.00 26.52 31 PHE B N 1
ATOM 2059 C CA . PHE B 1 31 ? 60.941 73.530 51.730 1.00 27.26 31 PHE B CA 1
ATOM 2060 C C . PHE B 1 31 ? 60.409 72.227 52.310 1.00 28.39 31 PHE B C 1
ATOM 2061 O O . PHE B 1 31 ? 59.208 72.103 52.547 1.00 27.54 31 PHE B O 1
ATOM 2069 N N . VAL B 1 32 ? 61.286 71.267 52.514 1.00 25.75 32 VAL B N 1
ATOM 2070 C CA . VAL B 1 32 ? 60.853 69.917 52.932 1.00 25.41 32 VAL B CA 1
ATOM 2071 C C . VAL B 1 32 ? 61.100 69.599 54.396 1.00 26.85 32 VAL B C 1
ATOM 2072 O O . VAL B 1 32 ? 62.243 69.614 54.884 1.00 27.49 32 VAL B O 1
ATOM 2076 N N . VAL B 1 33 ? 60.024 69.289 55.106 1.00 24.98 33 VAL B N 1
ATOM 2077 C CA . VAL B 1 33 ? 60.135 68.765 56.444 1.00 24.65 33 VAL B CA 1
ATOM 2078 C C . VAL B 1 33 ? 59.983 67.257 56.306 1.00 25.81 33 VAL B C 1
ATOM 2079 O O . VAL B 1 33 ? 58.975 66.744 55.799 1.00 24.23 33 VAL B O 1
ATOM 2083 N N . GLY B 1 34 ? 61.025 66.537 56.696 1.00 24.74 34 GLY B N 1
ATOM 2084 C CA . GLY B 1 34 ? 61.033 65.084 56.669 1.00 25.46 34 GLY B CA 1
ATOM 2085 C C . GLY B 1 34 ? 60.907 64.564 58.083 1.00 29.06 34 GLY B C 1
ATOM 2086 O O . GLY B 1 34 ? 61.362 65.206 59.055 1.00 29.94 34 GLY B O 1
ATOM 2087 N N . THR B 1 35 ? 60.270 63.414 58.240 1.00 26.82 35 THR B N 1
ATOM 2088 C CA . THR B 1 35 ? 60.153 62.846 59.568 1.00 25.92 35 THR B CA 1
ATOM 2089 C C . THR B 1 35 ? 60.861 61.511 59.679 1.00 26.54 35 THR B C 1
ATOM 2090 O O . THR B 1 35 ? 60.994 60.750 58.724 1.00 28.55 35 THR B O 1
ATOM 2094 N N . ALA B 1 36 ? 61.325 61.228 60.898 1.00 29.46 36 ALA B N 1
ATOM 2095 C CA . ALA B 1 36 ? 61.951 59.979 61.278 1.00 31.07 36 ALA B CA 1
ATOM 2096 C C . ALA B 1 36 ? 61.354 59.535 62.618 1.00 30.97 36 ALA B C 1
ATOM 2097 O O . ALA B 1 36 ? 60.750 60.338 63.349 1.00 30.67 36 ALA B O 1
ATOM 2099 N N . THR B 1 37 ? 61.522 58.247 62.899 1.00 35.03 37 THR B N 1
ATOM 2100 C CA . THR B 1 37 ? 61.000 57.623 64.099 1.00 37.98 37 THR B CA 1
ATOM 2101 C C . THR B 1 37 ? 61.758 58.027 65.368 1.00 39.74 37 THR B C 1
ATOM 2102 O O . THR B 1 37 ? 61.201 57.925 66.448 1.00 44.69 37 THR B O 1
ATOM 2106 N N . SER B 1 38 ? 63.007 58.464 65.245 1.00 42.50 38 SER B N 1
ATOM 2107 C CA . SER B 1 38 ? 63.781 58.913 66.400 1.00 40.23 38 SER B CA 1
ATOM 2108 C C . SER B 1 38 ? 64.391 60.311 66.261 1.00 42.19 38 SER B C 1
ATOM 2109 O O . SER B 1 38 ? 64.586 60.852 65.169 1.00 36.36 38 SER B O 1
ATOM 2112 N N . GLU B 1 39 ? 64.742 60.897 67.398 1.00 42.95 39 GLU B N 1
ATOM 2113 C CA . GLU B 1 39 ? 65.382 62.212 67.402 1.00 45.88 39 GLU B CA 1
ATOM 2114 C C . GLU B 1 39 ? 66.696 62.227 66.635 1.00 43.23 39 GLU B C 1
ATOM 2115 O O . GLU B 1 39 ? 67.050 63.223 65.988 1.00 41.12 39 GLU B O 1
ATOM 2121 N N . SER B 1 40 ? 67.403 61.106 66.727 1.00 45.49 40 SER B N 1
ATOM 2122 C CA . SER B 1 40 ? 68.676 60.899 66.053 1.00 47.01 40 SER B CA 1
ATOM 2123 C C . SER B 1 40 ? 68.541 60.849 64.517 1.00 46.29 40 SER B C 1
ATOM 2124 O O . SER B 1 40 ? 69.276 61.533 63.780 1.00 40.77 40 SER B O 1
ATOM 2127 N N . GLY B 1 41 ? 67.615 60.015 64.038 1.00 44.25 41 GLY B N 1
ATOM 2128 C CA . GLY B 1 41 ? 67.201 60.039 62.612 1.00 42.16 41 GLY B CA 1
ATOM 2129 C C . GLY B 1 41 ? 66.752 61.414 62.121 1.00 36.09 41 GLY B C 1
ATOM 2130 O O . GLY B 1 41 ? 67.077 61.842 61.002 1.00 35.94 41 GLY B O 1
ATOM 2131 N N . ALA B 1 42 ? 66.011 62.120 62.966 1.00 33.54 42 ALA B N 1
ATOM 2132 C CA . ALA B 1 42 ? 65.577 63.460 62.647 1.00 34.95 42 ALA B CA 1
ATOM 2133 C C . ALA B 1 42 ? 66.763 64.389 62.462 1.00 37.38 42 ALA B C 1
ATOM 2134 O O . ALA B 1 42 ? 66.790 65.203 61.534 1.00 35.16 42 ALA B O 1
ATOM 2136 N N . GLN B 1 43 ? 67.761 64.286 63.335 1.00 38.65 43 GLN B N 1
ATOM 2137 C CA . GLN B 1 43 ? 68.986 65.085 63.148 1.00 37.75 43 GLN B CA 1
ATOM 2138 C C . GLN B 1 43 ? 69.701 64.802 61.812 1.00 33.65 43 GLN B C 1
ATOM 2139 O O . GLN B 1 43 ? 70.130 65.728 61.117 1.00 37.68 43 GLN B O 1
ATOM 2145 N N . LYS B 1 44 ? 69.818 63.529 61.450 1.00 34.71 44 LYS B N 1
ATOM 2146 C CA . LYS B 1 44 ? 70.406 63.159 60.175 1.00 38.54 44 LYS B CA 1
ATOM 2147 C C . LYS B 1 44 ? 69.671 63.868 59.019 1.00 38.40 44 LYS B C 1
ATOM 2148 O O . LYS B 1 44 ? 70.314 64.316 58.066 1.00 35.87 44 LYS B O 1
ATOM 2154 N N . LEU B 1 45 ? 68.343 64.017 59.127 1.00 35.30 45 LEU B N 1
ATOM 2155 C CA . LEU B 1 45 ? 67.579 64.693 58.064 1.00 33.50 45 LEU B CA 1
ATOM 2156 C C . LEU B 1 45 ? 67.864 66.182 58.058 1.00 32.32 45 LEU B C 1
ATOM 2157 O O . LEU B 1 45 ? 68.106 66.801 57.013 1.00 34.57 45 LEU B O 1
ATOM 2162 N N . THR B 1 46 ? 67.867 66.779 59.237 1.00 36.05 46 THR B N 1
ATOM 2163 C CA . THR B 1 46 ? 68.264 68.176 59.337 1.00 39.54 46 THR B CA 1
ATOM 2164 C C . THR B 1 46 ? 69.604 68.405 58.649 1.00 39.70 46 THR B C 1
ATOM 2165 O O . THR B 1 46 ? 69.776 69.371 57.884 1.00 41.24 46 THR B O 1
ATOM 2169 N N . ASP B 1 47 ? 70.524 67.475 58.893 1.00 42.49 47 ASP B N 1
ATOM 2170 C CA . ASP B 1 47 ? 71.863 67.581 58.347 1.00 43.32 47 ASP B CA 1
ATOM 2171 C C . ASP B 1 47 ? 71.823 67.394 56.847 1.00 43.43 47 ASP B C 1
ATOM 2172 O O . ASP B 1 47 ? 72.473 68.153 56.147 1.00 44.05 47 ASP B O 1
ATOM 2177 N N . SER B 1 48 ? 71.078 66.406 56.343 1.00 42.33 48 SER B N 1
ATOM 2178 C CA . SER B 1 48 ? 70.929 66.272 54.884 1.00 42.61 48 SER B CA 1
ATOM 2179 C C . SER B 1 48 ? 70.293 67.502 54.220 1.00 41.09 48 SER B C 1
ATOM 2180 O O . SER B 1 48 ? 70.755 67.917 53.170 1.00 42.39 48 SER B O 1
ATOM 2183 N N . PHE B 1 49 ? 69.235 68.083 54.793 1.00 40.48 49 PHE B N 1
ATOM 2184 C CA . PHE B 1 49 ? 68.436 69.077 54.032 1.00 39.83 49 PHE B CA 1
ATOM 2185 C C . PHE B 1 49 ? 69.027 70.462 54.097 1.00 42.00 49 PHE B C 1
ATOM 2186 O O . PHE B 1 49 ? 68.808 71.285 53.206 1.00 42.39 49 PHE B O 1
ATOM 2194 N N . GLY B 1 50 ? 69.747 70.741 55.172 1.00 45.35 50 GLY B N 1
ATOM 2195 C CA . GLY B 1 50 ? 70.365 72.032 55.322 1.00 42.96 50 GLY B CA 1
ATOM 2196 C C . GLY B 1 50 ? 69.366 73.166 55.359 1.00 42.10 50 GLY B C 1
ATOM 2197 O O . GLY B 1 50 ? 68.414 73.158 56.136 1.00 41.79 50 GLY B O 1
ATOM 2198 N N . GLU B 1 51 ? 69.581 74.155 54.509 1.00 36.14 51 GLU B N 1
ATOM 2199 C CA . GLU B 1 51 ? 68.754 75.333 54.516 1.00 39.96 51 GLU B CA 1
ATOM 2200 C C . GLU B 1 51 ? 67.461 75.097 53.749 1.00 37.29 51 GLU B C 1
ATOM 2201 O O . GLU B 1 51 ? 66.612 75.962 53.735 1.00 37.94 51 GLU B O 1
ATOM 2207 N N . GLN B 1 52 ? 67.332 73.966 53.072 1.00 36.68 52 GLN B N 1
ATOM 2208 C CA . GLN B 1 52 ? 66.115 73.748 52.281 1.00 37.87 52 GLN B CA 1
ATOM 2209 C C . GLN B 1 52 ? 65.147 72.804 52.951 1.00 33.55 52 GLN B C 1
ATOM 2210 O O . GLN B 1 52 ? 64.165 72.416 52.340 1.00 32.78 52 GLN B O 1
ATOM 2216 N N . GLY B 1 53 ? 65.416 72.417 54.178 1.00 34.70 53 GLY B N 1
ATOM 2217 C CA . GLY B 1 53 ? 64.544 71.486 54.864 1.00 33.55 53 GLY B CA 1
ATOM 2218 C C . GLY B 1 53 ? 64.794 71.386 56.343 1.00 36.55 53 GLY B C 1
ATOM 2219 O O . GLY B 1 53 ? 65.652 72.079 56.903 1.00 35.03 53 GLY B O 1
ATOM 2220 N N . ALA B 1 54 ? 64.031 70.520 56.991 1.00 31.49 54 ALA B N 1
ATOM 2221 C CA . ALA B 1 54 ? 64.154 70.313 58.420 1.00 32.38 54 ALA B CA 1
ATOM 2222 C C . ALA B 1 54 ? 63.770 68.884 58.707 1.00 33.88 54 ALA B C 1
ATOM 2223 O O . ALA B 1 54 ? 62.974 68.288 57.951 1.00 29.28 54 ALA B O 1
ATOM 2225 N N . GLY B 1 55 ? 64.329 68.329 59.783 1.00 31.11 55 GLY B N 1
ATOM 2226 C CA . GLY B 1 55 ? 64.015 66.974 60.219 1.00 31.53 55 GLY B CA 1
ATOM 2227 C C . GLY B 1 55 ? 63.264 67.037 61.529 1.00 33.46 55 GLY B C 1
ATOM 2228 O O . GLY B 1 55 ? 63.632 67.827 62.408 1.00 34.75 55 GLY B O 1
ATOM 2229 N N . LEU B 1 56 ? 62.194 66.246 61.666 1.00 30.55 56 LEU B N 1
ATOM 2230 C CA . LEU B 1 56 ? 61.460 66.128 62.931 1.00 28.64 56 LEU B CA 1
ATOM 2231 C C . LEU B 1 56 ? 61.227 64.666 63.279 1.00 28.80 56 LEU B C 1
ATOM 2232 O O . LEU B 1 56 ? 60.974 63.808 62.404 1.00 29.53 56 LEU B O 1
ATOM 2237 N N . ALA B 1 57 ? 61.331 64.353 64.571 1.00 28.76 57 ALA B N 1
ATOM 2238 C CA . ALA B 1 57 ? 60.892 63.053 65.061 1.00 28.94 57 ALA B CA 1
ATOM 2239 C C . ALA B 1 57 ? 59.352 62.943 65.115 1.00 26.49 57 ALA B C 1
ATOM 2240 O O . ALA B 1 57 ? 58.653 63.838 65.612 1.00 27.21 57 ALA B O 1
ATOM 2242 N N . LEU B 1 58 ? 58.838 61.817 64.633 1.00 28.40 58 LEU B N 1
ATOM 2243 C CA . LEU B 1 58 ? 57.405 61.560 64.639 1.00 26.76 58 LEU B CA 1
ATOM 2244 C C . LEU B 1 58 ? 57.110 60.066 64.626 1.00 25.25 58 LEU B C 1
ATOM 2245 O O . LEU B 1 58 ? 57.572 59.354 63.761 1.00 27.07 58 LEU B O 1
ATOM 2250 N N . ASP B 1 59 ? 56.322 59.622 65.592 1.00 26.19 59 ASP B N 1
ATOM 2251 C CA . ASP B 1 59 ? 55.722 58.296 65.588 1.00 27.12 59 ASP B CA 1
ATOM 2252 C C . ASP B 1 59 ? 54.325 58.476 65.039 1.00 25.73 59 ASP B C 1
ATOM 2253 O O . ASP B 1 59 ? 53.470 59.009 65.718 1.00 25.64 59 ASP B O 1
ATOM 2258 N N . VAL B 1 60 ? 54.118 58.055 63.787 1.00 25.50 60 VAL B N 1
ATOM 2259 C CA . VAL B 1 60 ? 52.864 58.318 63.101 1.00 27.61 60 VAL B CA 1
ATOM 2260 C C . VAL B 1 60 ? 51.683 57.571 63.703 1.00 26.77 60 VAL B C 1
ATOM 2261 O O . VAL B 1 60 ? 50.550 57.828 63.334 1.00 25.72 60 VAL B O 1
ATOM 2265 N N . ARG B 1 61 ? 51.942 56.689 64.662 1.00 26.06 61 ARG B N 1
ATOM 2266 C CA . ARG B 1 61 ? 50.862 56.067 65.432 1.00 27.63 61 ARG B CA 1
ATOM 2267 C C . ARG B 1 61 ? 50.220 56.921 66.483 1.00 26.59 61 ARG B C 1
ATOM 2268 O O . ARG B 1 61 ? 49.162 56.566 67.015 1.00 25.64 61 ARG B O 1
ATOM 2276 N N . ASN B 1 62 ? 50.820 58.076 66.770 1.00 26.20 62 ASN B N 1
ATOM 2277 C CA . ASN B 1 62 ? 50.427 58.870 67.902 1.00 28.58 62 ASN B CA 1
ATOM 2278 C C . ASN B 1 62 ? 49.835 60.183 67.489 1.00 26.46 62 ASN B C 1
ATOM 2279 O O . ASN B 1 62 ? 50.535 61.054 66.949 1.00 26.59 62 ASN B O 1
ATOM 2284 N N . LEU B 1 63 ? 48.541 60.357 67.750 1.00 27.47 63 LEU B N 1
ATOM 2285 C CA . LEU B 1 63 ? 47.846 61.592 67.377 1.00 26.18 63 LEU B CA 1
ATOM 2286 C C . LEU B 1 63 ? 48.431 62.875 67.979 1.00 27.54 63 LEU B C 1
ATOM 2287 O O . LEU B 1 63 ? 48.541 63.897 67.320 1.00 27.91 63 LEU B O 1
ATOM 2292 N N . ASP B 1 64 ? 48.790 62.830 69.258 1.00 29.22 64 ASP B N 1
ATOM 2293 C CA . ASP B 1 64 ? 49.365 64.004 69.887 1.00 30.75 64 ASP B CA 1
ATOM 2294 C C . ASP B 1 64 ? 50.652 64.433 69.202 1.00 26.58 64 ASP B C 1
ATOM 2295 O O . ASP B 1 64 ? 50.856 65.621 69.016 1.00 29.25 64 ASP B O 1
ATOM 2300 N N . GLU B 1 65 ? 51.497 63.475 68.837 1.00 26.79 65 GLU B N 1
ATOM 2301 C CA . GLU B 1 65 ? 52.684 63.778 68.074 1.00 26.51 65 GLU B CA 1
ATOM 2302 C C . GLU B 1 65 ? 52.401 64.362 66.699 1.00 26.23 65 GLU B C 1
ATOM 2303 O O . GLU B 1 65 ? 53.038 65.314 66.274 1.00 25.98 65 GLU B O 1
ATOM 2309 N N . ILE B 1 66 ? 51.406 63.821 65.999 1.00 26.45 66 ILE B N 1
ATOM 2310 C CA . ILE B 1 66 ? 51.024 64.373 64.715 1.00 24.61 66 ILE B CA 1
ATOM 2311 C C . ILE B 1 66 ? 50.598 65.827 64.861 1.00 25.50 66 ILE B C 1
ATOM 2312 O O . ILE B 1 66 ? 51.019 66.677 64.066 1.00 23.91 66 ILE B O 1
ATOM 2317 N N . GLU B 1 67 ? 49.757 66.121 65.853 1.00 25.71 67 GLU B N 1
ATOM 2318 C CA A GLU B 1 67 ? 49.260 67.474 65.992 0.50 26.64 67 GLU B CA 1
ATOM 2319 C CA B GLU B 1 67 ? 49.255 67.485 66.076 0.50 27.96 67 GLU B CA 1
ATOM 2320 C C . GLU B 1 67 ? 50.410 68.424 66.381 1.00 26.90 67 GLU B C 1
ATOM 2321 O O . GLU B 1 67 ? 50.468 69.538 65.872 1.00 29.26 67 GLU B O 1
ATOM 2332 N N . ALA B 1 68 ? 51.313 67.973 67.241 1.00 29.70 68 ALA B N 1
ATOM 2333 C CA . ALA B 1 68 ? 52.473 68.814 67.650 1.00 29.63 68 ALA B CA 1
ATOM 2334 C C . ALA B 1 68 ? 53.422 69.095 66.481 1.00 29.53 68 ALA B C 1
ATOM 2335 O O . ALA B 1 68 ? 53.931 70.228 66.322 1.00 30.48 68 ALA B O 1
ATOM 2337 N N . VAL B 1 69 ? 53.684 68.074 65.660 1.00 29.38 69 VAL B N 1
ATOM 2338 C CA . VAL B 1 69 ? 54.547 68.236 64.504 1.00 27.75 69 VAL B CA 1
ATOM 2339 C C . VAL B 1 69 ? 53.960 69.233 63.519 1.00 28.35 69 VAL B C 1
ATOM 2340 O O . VAL B 1 69 ? 54.603 70.215 63.125 1.00 27.63 69 VAL B O 1
ATOM 2344 N N . VAL B 1 70 ? 52.703 69.046 63.134 1.00 26.70 70 VAL B N 1
ATOM 2345 C CA . VAL B 1 70 ? 52.145 69.984 62.189 1.00 25.07 70 VAL B CA 1
ATOM 2346 C C . VAL B 1 70 ? 52.105 71.418 62.769 1.00 25.31 70 VAL B C 1
ATOM 2347 O O . VAL B 1 70 ? 52.357 72.394 62.054 1.00 24.38 70 VAL B O 1
ATOM 2351 N N . SER B 1 71 ? 51.754 71.541 64.044 1.00 25.22 71 SER B N 1
ATOM 2352 C CA . SER B 1 71 ? 51.702 72.848 64.707 1.00 26.68 71 SER B CA 1
ATOM 2353 C C . SER B 1 71 ? 53.095 73.491 64.681 1.00 27.19 71 SER B C 1
ATOM 2354 O O . SER B 1 71 ? 53.250 74.689 64.368 1.00 28.11 71 SER B O 1
ATOM 2357 N N . HIS B 1 72 ? 54.092 72.672 64.943 1.00 26.41 72 HIS B N 1
ATOM 2358 C CA . HIS B 1 72 ? 55.484 73.147 64.940 1.00 30.50 72 HIS B CA 1
ATOM 2359 C C . HIS B 1 72 ? 55.858 73.636 63.537 1.00 30.65 72 HIS B C 1
ATOM 2360 O O . HIS B 1 72 ? 56.454 74.707 63.360 1.00 30.79 72 HIS B O 1
ATOM 2367 N N . ILE B 1 73 ? 55.386 72.928 62.499 1.00 29.21 73 ILE B N 1
ATOM 2368 C CA . ILE B 1 73 ? 55.687 73.375 61.143 1.00 27.34 73 ILE B CA 1
ATOM 2369 C C . ILE B 1 73 ? 55.017 74.700 60.784 1.00 26.77 73 ILE B C 1
ATOM 2370 O O . ILE B 1 73 ? 55.627 75.567 60.156 1.00 30.07 73 ILE B O 1
ATOM 2375 N N . GLU B 1 74 ? 53.750 74.833 61.137 1.00 26.29 74 GLU B N 1
ATOM 2376 C CA . GLU B 1 74 ? 52.985 76.010 60.891 1.00 26.77 74 GLU B CA 1
ATOM 2377 C C . GLU B 1 74 ? 53.616 77.220 61.571 1.00 28.18 74 GLU B C 1
ATOM 2378 O O . GLU B 1 74 ? 53.654 78.311 60.986 1.00 29.86 74 GLU B O 1
ATOM 2384 N N . GLN B 1 75 ? 54.085 77.006 62.785 1.00 30.26 75 GLN B N 1
ATOM 2385 C CA . GLN B 1 75 ? 54.663 78.108 63.583 1.00 36.47 75 GLN B CA 1
ATOM 2386 C C . GLN B 1 75 ? 56.031 78.554 63.079 1.00 35.40 75 GLN B C 1
ATOM 2387 O O . GLN B 1 75 ? 56.340 79.745 63.100 1.00 39.49 75 GLN B O 1
ATOM 2393 N N . ASN B 1 76 ? 56.832 77.622 62.578 1.00 35.53 76 ASN B N 1
ATOM 2394 C CA . ASN B 1 76 ? 58.200 77.898 62.177 1.00 35.09 76 ASN B CA 1
ATOM 2395 C C . ASN B 1 76 ? 58.438 78.067 60.683 1.00 37.88 76 ASN B C 1
ATOM 2396 O O . ASN B 1 76 ? 59.211 78.933 60.279 1.00 36.83 76 ASN B O 1
ATOM 2401 N N . TYR B 1 77 ? 57.730 77.303 59.850 1.00 32.69 77 TYR B N 1
ATOM 2402 C CA . TYR B 1 77 ? 58.000 77.294 58.411 1.00 31.68 77 TYR B CA 1
ATOM 2403 C C . TYR B 1 77 ? 56.877 77.779 57.513 1.00 34.34 77 TYR B C 1
ATOM 2404 O O . TYR B 1 77 ? 57.110 78.512 56.551 1.00 37.07 77 TYR B O 1
ATOM 2413 N N . GLY B 1 78 ? 55.655 77.385 57.828 1.00 30.99 78 GLY B N 1
ATOM 2414 C CA . GLY B 1 78 ? 54.479 77.831 57.081 1.00 31.91 78 GLY B CA 1
ATOM 2415 C C . GLY B 1 78 ? 53.497 76.686 56.932 1.00 29.46 78 GLY B C 1
ATOM 2416 O O . GLY B 1 78 ? 53.744 75.611 57.453 1.00 27.04 78 GLY B O 1
ATOM 2417 N N . PRO B 1 79 ? 52.403 76.908 56.211 1.00 29.43 79 PRO B N 1
ATOM 2418 C CA . PRO B 1 79 ? 51.406 75.832 56.133 1.00 28.95 79 PRO B CA 1
ATOM 2419 C C . PRO B 1 79 ? 51.878 74.657 55.314 1.00 26.45 79 PRO B C 1
ATOM 2420 O O . PRO B 1 79 ? 52.607 74.826 54.355 1.00 26.80 79 PRO B O 1
ATOM 2424 N N . VAL B 1 80 ? 51.490 73.462 55.709 1.00 24.45 80 VAL B N 1
ATOM 2425 C CA . VAL B 1 80 ? 51.829 72.282 54.936 1.00 24.77 80 VAL B CA 1
ATOM 2426 C C . VAL B 1 80 ? 50.957 72.246 53.702 1.00 22.58 80 VAL B C 1
ATOM 2427 O O . VAL B 1 80 ? 49.750 72.049 53.814 1.00 23.68 80 VAL B O 1
ATOM 2431 N N . LEU B 1 81 ? 51.553 72.466 52.537 1.00 21.74 81 LEU B N 1
ATOM 2432 C CA . LEU B 1 81 ? 50.802 72.513 51.280 1.00 21.06 81 LEU B CA 1
ATOM 2433 C C . LEU B 1 81 ? 50.980 71.280 50.392 1.00 20.47 81 LEU B C 1
ATOM 2434 O O . LEU B 1 81 ? 50.186 71.118 49.449 1.00 20.59 81 LEU B O 1
ATOM 2439 N N . VAL B 1 82 ? 52.017 70.496 50.647 1.00 18.73 82 VAL B N 1
ATOM 2440 C CA . VAL B 1 82 ? 52.220 69.128 50.084 1.00 20.38 82 VAL B CA 1
ATOM 2441 C C . VAL B 1 82 ? 52.454 68.155 51.233 1.00 20.20 82 VAL B C 1
ATOM 2442 O O . VAL B 1 82 ? 53.372 68.318 52.088 1.00 22.07 82 VAL B O 1
ATOM 2446 N N . LEU B 1 83 ? 51.614 67.128 51.297 1.00 19.43 83 LEU B N 1
ATOM 2447 C CA . LEU B 1 83 ? 51.750 66.101 52.304 1.00 17.13 83 LEU B CA 1
ATOM 2448 C C . LEU B 1 83 ? 51.974 64.789 51.593 1.00 17.73 83 LEU B C 1
ATOM 2449 O O . LEU B 1 83 ? 51.149 64.410 50.770 1.00 18.11 83 LEU B O 1
ATOM 2454 N N . VAL B 1 84 ? 53.077 64.117 51.887 1.00 18.02 84 VAL B N 1
ATOM 2455 C CA . VAL B 1 84 ? 53.366 62.805 51.350 1.00 18.95 84 VAL B CA 1
ATOM 2456 C C . VAL B 1 84 ? 53.365 61.800 52.500 1.00 19.75 84 VAL B C 1
ATOM 2457 O O . VAL B 1 84 ? 54.260 61.812 53.364 1.00 19.59 84 VAL B O 1
ATOM 2461 N N . ASN B 1 85 ? 52.332 60.959 52.532 1.00 19.27 85 ASN B N 1
ATOM 2462 C CA . ASN B 1 85 ? 52.177 59.896 53.536 1.00 18.68 85 ASN B CA 1
ATOM 2463 C C . ASN B 1 85 ? 52.872 58.654 53.057 1.00 19.86 85 ASN B C 1
ATOM 2464 O O . ASN B 1 85 ? 52.430 57.952 52.124 1.00 19.25 85 ASN B O 1
ATOM 2469 N N . ASN B 1 86 ? 54.023 58.382 53.675 1.00 19.67 86 ASN B N 1
ATOM 2470 C CA . ASN B 1 86 ? 54.922 57.349 53.216 1.00 21.17 86 ASN B CA 1
ATOM 2471 C C . ASN B 1 86 ? 55.262 56.390 54.333 1.00 23.33 86 ASN B C 1
ATOM 2472 O O . ASN B 1 86 ? 55.922 56.754 55.293 1.00 23.63 86 ASN B O 1
ATOM 2477 N N . ALA B 1 87 ? 54.765 55.170 54.214 1.00 24.34 87 ALA B N 1
ATOM 2478 C CA . ALA B 1 87 ? 55.084 54.126 55.174 1.00 26.54 87 ALA B CA 1
ATOM 2479 C C . ALA B 1 87 ? 55.338 52.842 54.405 1.00 27.65 87 ALA B C 1
ATOM 2480 O O . ALA B 1 87 ? 54.709 52.564 53.378 1.00 27.26 87 ALA B O 1
ATOM 2482 N N . GLY B 1 88 ? 56.298 52.077 54.902 1.00 28.74 88 GLY B N 1
ATOM 2483 C CA . GLY B 1 88 ? 56.680 50.816 54.269 1.00 29.15 88 GLY B CA 1
ATOM 2484 C C . GLY B 1 88 ? 56.809 49.627 55.210 1.00 28.96 88 GLY B C 1
ATOM 2485 O O . GLY B 1 88 ? 57.130 48.522 54.744 1.00 30.76 88 GLY B O 1
ATOM 2486 N N . ILE B 1 89 ? 56.512 49.812 56.488 1.00 28.01 89 ILE B N 1
ATOM 2487 C CA . ILE B 1 89 ? 56.653 48.725 57.481 1.00 31.26 89 ILE B CA 1
ATOM 2488 C C . ILE B 1 89 ? 55.692 47.608 57.201 1.00 28.12 89 ILE B C 1
ATOM 2489 O O . ILE B 1 89 ? 54.542 47.851 56.875 1.00 25.20 89 ILE B O 1
ATOM 2494 N N . THR B 1 90 ? 56.165 46.370 57.305 1.00 28.52 90 THR B N 1
ATOM 2495 C CA . THR B 1 90 ? 55.301 45.222 57.142 1.00 28.03 90 THR B CA 1
ATOM 2496 C C . THR B 1 90 ? 55.351 44.342 58.373 1.00 27.37 90 THR B C 1
ATOM 2497 O O . THR B 1 90 ? 56.320 44.370 59.134 1.00 28.59 90 THR B O 1
ATOM 2501 N N . LYS B 1 91 ? 54.254 43.640 58.602 1.00 26.54 91 LYS B N 1
ATOM 2502 C CA . LYS B 1 91 ? 54.172 42.586 59.619 1.00 26.85 91 LYS B CA 1
ATOM 2503 C C . LYS B 1 91 ? 53.438 41.431 58.988 1.00 24.94 91 LYS B C 1
ATOM 2504 O O . LYS B 1 91 ? 52.268 41.174 59.264 1.00 25.71 91 LYS B O 1
ATOM 2510 N N . ASP B 1 92 ? 54.134 40.766 58.077 1.00 26.09 92 ASP B N 1
ATOM 2511 C CA . ASP B 1 92 ? 53.545 39.735 57.252 1.00 25.81 92 ASP B CA 1
ATOM 2512 C C . ASP B 1 92 ? 53.279 38.457 58.036 1.00 26.02 92 ASP B C 1
ATOM 2513 O O . ASP B 1 92 ? 54.009 38.139 58.944 1.00 28.37 92 ASP B O 1
ATOM 2518 N N . ASN B 1 93 ? 52.264 37.729 57.635 1.00 26.05 93 ASN B N 1
ATOM 2519 C CA . ASN B 1 93 ? 51.958 36.408 58.155 1.00 27.05 93 ASN B CA 1
ATOM 2520 C C . ASN B 1 93 ? 50.753 35.879 57.399 1.00 28.57 93 ASN B C 1
ATOM 2521 O O . ASN B 1 93 ? 49.824 36.639 57.093 1.00 26.32 93 ASN B O 1
ATOM 2526 N N . LEU B 1 94 ? 50.694 34.565 57.183 1.00 27.57 94 LEU B N 1
ATOM 2527 C CA . LEU B 1 94 ? 49.447 33.952 56.761 1.00 25.53 94 LEU B CA 1
ATOM 2528 C C . LEU B 1 94 ? 48.356 34.271 57.782 1.00 25.92 94 LEU B C 1
ATOM 2529 O O . LEU B 1 94 ? 48.646 34.404 58.956 1.00 25.60 94 LEU B O 1
ATOM 2534 N N . LEU B 1 95 ? 47.107 34.411 57.347 1.00 24.82 95 LEU B N 1
ATOM 2535 C CA . LEU B 1 95 ? 46.039 34.846 58.242 1.00 26.02 95 LEU B CA 1
ATOM 2536 C C . LEU B 1 95 ? 45.969 33.991 59.492 1.00 27.50 95 LEU B C 1
ATOM 2537 O O . LEU B 1 95 ? 45.749 34.509 60.574 1.00 26.52 95 LEU B O 1
ATOM 2542 N N . LEU B 1 96 ? 46.200 32.691 59.338 1.00 28.88 96 LEU B N 1
ATOM 2543 C CA . LEU B 1 96 ? 46.138 31.781 60.459 1.00 34.07 96 LEU B CA 1
ATOM 2544 C C . LEU B 1 96 ? 47.141 32.134 61.531 1.00 31.66 96 LEU B C 1
ATOM 2545 O O . LEU B 1 96 ? 46.911 31.864 62.696 1.00 35.68 96 LEU B O 1
ATOM 2550 N N . ARG B 1 97 ? 48.198 32.835 61.156 1.00 29.04 97 ARG B N 1
ATOM 2551 C CA A ARG B 1 97 ? 49.282 33.202 62.065 0.50 30.79 97 ARG B CA 1
ATOM 2552 C CA B ARG B 1 97 ? 49.195 33.200 62.152 0.50 30.19 97 ARG B CA 1
ATOM 2553 C C . ARG B 1 97 ? 49.313 34.701 62.327 1.00 29.69 97 ARG B C 1
ATOM 2554 O O . ARG B 1 97 ? 50.240 35.173 62.955 1.00 30.14 97 ARG B O 1
ATOM 2569 N N . MET B 1 98 ? 48.349 35.468 61.797 1.00 26.62 98 MET B N 1
ATOM 2570 C CA . MET B 1 98 ? 48.435 36.947 61.910 1.00 24.88 98 MET B CA 1
ATOM 2571 C C . MET B 1 98 ? 47.766 37.421 63.166 1.00 24.65 98 MET B C 1
ATOM 2572 O O . MET B 1 98 ? 46.558 37.333 63.276 1.00 24.94 98 MET B O 1
ATOM 2577 N N . SER B 1 99 ? 48.534 37.972 64.099 1.00 24.06 99 SER B N 1
ATOM 2578 C CA . SER B 1 99 ? 47.974 38.391 65.384 1.00 24.64 99 SER B CA 1
ATOM 2579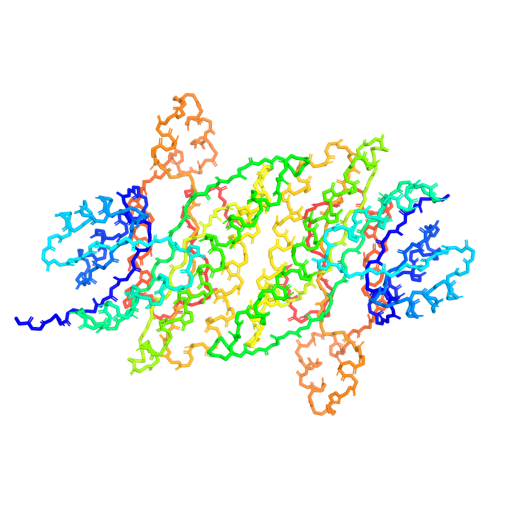 C C . SER B 1 99 ? 47.180 39.685 65.326 1.00 24.29 99 SER B C 1
ATOM 2580 O O . SER B 1 99 ? 47.260 40.437 64.359 1.00 22.38 99 SER B O 1
ATOM 2583 N N . GLU B 1 100 ? 46.478 39.973 66.397 1.00 21.11 100 GLU B N 1
ATOM 2584 C CA . GLU B 1 100 ? 45.785 41.243 66.527 1.00 21.79 100 GLU B CA 1
ATOM 2585 C C . GLU B 1 100 ? 46.731 42.423 66.420 1.00 24.07 100 GLU B C 1
ATOM 2586 O O . GLU B 1 100 ? 46.401 43.443 65.795 1.00 23.23 100 GLU B O 1
ATOM 2592 N N A ASP B 1 101 ? 47.882 42.325 67.068 0.50 23.99 101 ASP B N 1
ATOM 2593 N N B ASP B 1 101 ? 47.908 42.323 67.033 0.50 23.47 101 ASP B N 1
ATOM 2594 C CA A ASP B 1 101 ? 48.856 43.410 66.992 0.50 26.59 101 ASP B CA 1
ATOM 2595 C CA B ASP B 1 101 ? 48.890 43.413 66.918 0.50 25.61 101 ASP B CA 1
ATOM 2596 C C A ASP B 1 101 ? 49.464 43.576 65.561 0.50 25.74 101 ASP B C 1
ATOM 2597 C C B ASP B 1 101 ? 49.439 43.583 65.513 0.50 25.30 101 ASP B C 1
ATOM 2598 O O A ASP B 1 101 ? 49.658 44.704 65.111 0.50 26.82 101 ASP B O 1
ATOM 2599 O O B ASP B 1 101 ? 49.672 44.701 65.080 0.50 26.59 101 ASP B O 1
ATOM 2608 N N . ASP B 1 102 ? 49.764 42.469 64.863 1.00 24.30 102 ASP B N 1
ATOM 2609 C CA . ASP B 1 102 ? 50.234 42.499 63.484 1.00 25.15 102 ASP B CA 1
ATOM 2610 C C . ASP B 1 102 ? 49.192 43.239 62.623 1.00 22.85 102 ASP B C 1
ATOM 2611 O O . ASP B 1 102 ? 49.551 44.038 61.776 1.00 24.45 102 ASP B O 1
ATOM 2616 N N . TRP B 1 103 ? 47.926 42.916 62.801 1.00 22.57 103 TRP B N 1
ATOM 2617 C CA . TRP B 1 103 ? 46.848 43.599 62.055 1.00 20.58 103 TRP B CA 1
ATOM 2618 C C . TRP B 1 103 ? 46.781 45.078 62.429 1.00 21.12 103 TRP B C 1
ATOM 2619 O O . TRP B 1 103 ? 46.933 45.980 61.569 1.00 21.03 103 TRP B O 1
ATOM 2630 N N . ASP B 1 104 ? 46.564 45.362 63.718 1.00 19.17 104 ASP B N 1
ATOM 2631 C CA . ASP B 1 104 ? 46.391 46.726 64.186 1.00 20.97 104 ASP B CA 1
ATOM 2632 C C . ASP B 1 104 ? 47.550 47.674 63.906 1.00 21.13 104 ASP B C 1
ATOM 2633 O O . ASP B 1 104 ? 47.318 48.846 63.583 1.00 20.42 104 ASP B O 1
ATOM 2638 N N . ASP B 1 105 ? 48.787 47.213 64.111 1.00 20.46 105 ASP B N 1
ATOM 2639 C CA . ASP B 1 105 ? 49.946 48.103 64.001 1.00 21.17 105 ASP B CA 1
ATOM 2640 C C . ASP B 1 105 ? 50.097 48.547 62.527 1.00 19.62 105 ASP B C 1
ATOM 2641 O O . ASP B 1 105 ? 50.358 49.689 62.244 1.00 21.84 105 ASP B O 1
ATOM 2646 N N . ILE B 1 106 ? 49.876 47.642 61.600 1.00 20.55 106 ILE B N 1
ATOM 2647 C CA . ILE B 1 106 ? 49.936 47.974 60.161 1.00 20.39 106 ILE B CA 1
ATOM 2648 C C . ILE B 1 106 ? 48.760 48.855 59.746 1.00 20.42 106 ILE B C 1
ATOM 2649 O O . ILE B 1 106 ? 48.980 49.864 59.020 1.00 19.61 106 ILE B O 1
ATOM 2654 N N . LEU B 1 107 ? 47.543 48.569 60.205 1.00 18.59 107 LEU B N 1
ATOM 2655 C CA . LEU B 1 107 ? 46.413 49.478 59.879 1.00 18.50 107 LEU B CA 1
ATOM 2656 C C . LEU B 1 107 ? 46.636 50.871 60.448 1.00 19.71 107 LEU B C 1
ATOM 2657 O O . LEU B 1 107 ? 46.226 51.867 59.830 1.00 19.01 107 LEU B O 1
ATOM 2662 N N . ASN B 1 108 ? 47.257 50.952 61.638 1.00 18.63 108 ASN B N 1
ATOM 2663 C CA . ASN B 1 108 ? 47.488 52.256 62.300 1.00 19.95 108 ASN B CA 1
ATOM 2664 C C . ASN B 1 108 ? 48.596 53.044 61.610 1.00 20.27 108 ASN B C 1
ATOM 2665 O O . ASN B 1 108 ? 48.425 54.214 61.293 1.00 22.04 108 ASN B O 1
ATOM 2670 N N . ILE B 1 109 ? 49.721 52.390 61.357 1.00 20.90 109 ILE B N 1
ATOM 2671 C CA . ILE B 1 109 ? 50.882 53.053 60.768 1.00 20.51 109 ILE B CA 1
ATOM 2672 C C . ILE B 1 109 ? 50.579 53.549 59.359 1.00 19.36 109 ILE B C 1
ATOM 2673 O O . ILE B 1 109 ? 50.946 54.672 58.992 1.00 22.36 109 ILE B O 1
ATOM 2678 N N . HIS B 1 110 ? 49.887 52.718 58.599 1.00 19.11 110 HIS B N 1
ATOM 2679 C CA . HIS B 1 110 ? 49.574 53.057 57.213 1.00 18.88 110 HIS B CA 1
ATOM 2680 C C . HIS B 1 110 ? 48.288 53.851 57.046 1.00 19.25 110 HIS B C 1
ATOM 2681 O O . HIS B 1 110 ? 48.327 54.972 56.576 1.00 20.64 110 HIS B O 1
ATOM 2688 N N . LEU B 1 111 ? 47.147 53.282 57.373 1.00 18.04 111 LEU B N 1
ATOM 2689 C CA . LEU B 1 111 ? 45.874 53.936 57.034 1.00 18.33 111 LEU B CA 1
ATOM 2690 C C . LEU B 1 111 ? 45.414 54.967 58.042 1.00 18.03 111 LEU B C 1
ATOM 2691 O O . LEU B 1 111 ? 45.015 56.097 57.689 1.00 17.12 111 LEU B O 1
ATOM 2696 N N . LYS B 1 112 ? 45.502 54.632 59.341 1.00 17.92 112 LYS B N 1
ATOM 2697 C CA . LYS B 1 112 ? 45.109 55.630 60.339 1.00 18.50 112 LYS B CA 1
ATOM 2698 C C . LYS B 1 112 ? 45.947 56.912 60.229 1.00 17.66 112 LYS B C 1
ATOM 2699 O O . LYS B 1 112 ? 45.409 58.016 60.302 1.00 19.06 112 LYS B O 1
ATOM 2705 N N . ALA B 1 113 ? 47.245 56.774 59.962 1.00 19.41 113 ALA B N 1
ATOM 2706 C CA . ALA B 1 113 ? 48.122 57.928 59.848 1.00 17.85 113 ALA B CA 1
ATOM 2707 C C . ALA B 1 113 ? 47.701 58.808 58.678 1.00 18.17 113 ALA B C 1
ATOM 2708 O O . ALA B 1 113 ? 47.745 60.033 58.764 1.00 18.06 113 ALA B O 1
ATOM 2710 N N . VAL B 1 114 ? 47.269 58.190 57.597 1.00 17.65 114 VAL B N 1
ATOM 2711 C CA . VAL B 1 114 ? 46.805 58.924 56.447 1.00 16.84 114 VAL B CA 1
ATOM 2712 C C . VAL B 1 114 ? 45.543 59.719 56.809 1.00 17.56 114 VAL B C 1
ATOM 2713 O O . VAL B 1 114 ? 45.417 60.889 56.452 1.00 19.10 114 VAL B O 1
ATOM 2717 N N . TYR B 1 115 ? 44.596 59.088 57.509 1.00 17.46 115 TYR B N 1
ATOM 2718 C CA . TYR B 1 115 ? 43.405 59.786 57.997 1.00 17.90 115 TYR B CA 1
ATOM 2719 C C . TYR B 1 115 ? 43.804 61.012 58.865 1.00 17.43 115 TYR B C 1
ATOM 2720 O O . TYR B 1 115 ? 43.319 62.139 58.632 1.00 17.69 115 TYR B O 1
ATOM 2729 N N . ARG B 1 116 ? 44.710 60.769 59.818 1.00 17.43 116 ARG B N 1
ATOM 2730 C CA . ARG B 1 116 ? 45.031 61.781 60.833 1.00 17.21 116 ARG B CA 1
ATOM 2731 C C . ARG B 1 116 ? 45.777 62.973 60.238 1.00 17.85 116 ARG B C 1
ATOM 2732 O O . ARG B 1 116 ? 45.414 64.131 60.480 1.00 18.53 116 ARG B O 1
ATOM 2740 N N . LEU B 1 117 ? 46.827 62.677 59.476 1.00 18.93 117 LEU B N 1
ATOM 2741 C CA . LEU B 1 117 ? 47.643 63.722 58.883 1.00 18.92 117 LEU B CA 1
ATOM 2742 C C . LEU B 1 117 ? 46.882 64.474 57.804 1.00 18.06 117 LEU B C 1
ATOM 2743 O O . LEU B 1 117 ? 46.951 65.675 57.750 1.00 18.02 117 LEU B O 1
ATOM 2748 N N . SER B 1 118 ? 46.123 63.777 56.958 1.00 18.26 118 SER B N 1
ATOM 2749 C CA . SER B 1 118 ? 45.312 64.469 55.960 1.00 18.20 118 SER B CA 1
ATOM 2750 C C . SER B 1 118 ? 44.324 65.431 56.598 1.00 19.61 118 SER B C 1
ATOM 2751 O O . SER B 1 118 ? 44.153 66.548 56.141 1.00 19.59 118 SER B O 1
ATOM 2754 N N . LYS B 1 119 ? 43.661 64.981 57.657 1.00 18.44 119 LYS B N 1
ATOM 2755 C CA . LYS B 1 119 ? 42.687 65.840 58.343 1.00 18.76 119 LYS B CA 1
ATOM 2756 C C . LYS B 1 119 ? 43.379 67.115 58.863 1.00 18.53 119 LYS B C 1
ATOM 2757 O O . LYS B 1 119 ? 42.844 68.228 58.743 1.00 20.09 119 LYS B O 1
ATOM 2763 N N . ARG B 1 120 ? 44.562 66.915 59.451 1.00 19.76 120 ARG B N 1
ATOM 2764 C CA . ARG B 1 120 ? 45.257 67.980 60.173 1.00 20.31 120 ARG B CA 1
ATOM 2765 C C . ARG B 1 120 ? 45.768 69.049 59.207 1.00 20.30 120 ARG B C 1
ATOM 2766 O O . ARG B 1 120 ? 45.878 70.214 59.595 1.00 22.06 120 ARG B O 1
ATOM 2774 N N . VAL B 1 121 ? 46.033 68.695 57.949 1.00 19.57 121 VAL B N 1
ATOM 2775 C CA . VAL B 1 121 ? 46.526 69.695 56.966 1.00 20.53 121 VAL B CA 1
ATOM 2776 C C . VAL B 1 121 ? 45.435 70.375 56.138 1.00 20.21 121 VAL B C 1
ATOM 2777 O O . VAL B 1 121 ? 45.723 71.285 55.374 1.00 21.09 121 VAL B O 1
ATOM 2781 N N . LEU B 1 122 ? 44.172 69.953 56.265 1.00 18.34 122 LEU B N 1
ATOM 2782 C CA . LEU B 1 122 ? 43.131 70.550 55.427 1.00 19.04 122 LEU B CA 1
ATOM 2783 C C . LEU B 1 122 ? 42.978 72.051 55.529 1.00 19.24 122 LEU B C 1
ATOM 2784 O O . LEU B 1 122 ? 42.705 72.722 54.519 1.00 21.12 122 LEU B O 1
ATOM 2789 N N . LYS B 1 123 ? 43.083 72.571 56.757 1.00 20.86 123 LYS B N 1
ATOM 2790 C CA . LYS B 1 123 ? 42.770 73.974 56.997 1.00 22.05 123 LYS B CA 1
ATOM 2791 C C . LYS B 1 123 ? 43.710 74.898 56.195 1.00 19.81 123 LYS B C 1
ATOM 2792 O O . LYS B 1 123 ? 43.254 75.831 55.547 1.00 22.34 123 LYS B O 1
ATOM 2798 N N . GLY B 1 124 ? 44.999 74.579 56.215 1.00 20.97 124 GLY B N 1
ATOM 2799 C CA . GLY B 1 124 ? 46.007 75.402 55.517 1.00 20.92 124 GLY B CA 1
ATOM 2800 C C . GLY B 1 124 ? 45.854 75.341 54.012 1.00 21.78 124 GLY B C 1
ATOM 2801 O O . GLY B 1 124 ? 45.886 76.351 53.294 1.00 22.97 124 GLY B O 1
ATOM 2802 N N . MET B 1 125 ? 45.600 74.130 53.520 1.00 21.36 125 MET B N 1
ATOM 2803 C CA . MET B 1 125 ? 45.377 73.949 52.087 1.00 20.60 125 MET B CA 1
ATOM 2804 C C . MET B 1 125 ? 44.081 74.602 51.616 1.00 20.23 125 MET B C 1
ATOM 2805 O O . MET B 1 125 ? 44.024 75.162 50.500 1.00 21.46 125 MET B O 1
ATOM 2810 N N . THR B 1 126 ? 43.047 74.540 52.444 1.00 21.13 126 THR B N 1
ATOM 2811 C CA . THR B 1 126 ? 41.776 75.174 52.127 1.00 21.37 126 THR B CA 1
ATOM 2812 C C . THR B 1 126 ? 41.958 76.713 51.994 1.00 21.76 126 THR B C 1
ATOM 2813 O O . THR B 1 126 ? 41.466 77.339 51.043 1.00 22.69 126 THR B O 1
ATOM 2817 N N . LYS B 1 127 ? 42.662 77.290 52.951 1.00 22.81 127 LYS B N 1
ATOM 2818 C CA . LYS B 1 127 ? 42.900 78.740 52.945 1.00 26.52 127 LYS B CA 1
ATOM 2819 C C . LYS B 1 127 ? 43.705 79.162 51.711 1.00 24.91 127 LYS B C 1
ATOM 2820 O O . LYS B 1 127 ? 43.367 80.156 51.049 1.00 26.63 127 LYS B O 1
ATOM 2826 N N . ALA B 1 128 ? 44.742 78.392 51.379 1.00 23.00 128 ALA B N 1
ATOM 2827 C CA . ALA B 1 128 ? 45.605 78.608 50.201 1.00 24.07 128 ALA B CA 1
ATOM 2828 C C . ALA B 1 128 ? 44.926 78.357 48.853 1.00 26.55 128 ALA B C 1
ATOM 2829 O O . ALA B 1 128 ? 45.405 78.801 47.816 1.00 24.45 128 ALA B O 1
ATOM 2831 N N . ARG B 1 129 ? 43.814 77.625 48.858 1.00 25.83 129 ARG B N 1
ATOM 2832 C CA . ARG B 1 129 ? 43.256 77.067 47.645 1.00 24.70 129 ARG B CA 1
ATOM 2833 C C . ARG B 1 129 ? 44.319 76.393 46.794 1.00 23.77 129 ARG B C 1
ATOM 2834 O O . ARG B 1 129 ? 44.378 76.544 45.563 1.00 23.81 129 ARG B O 1
ATOM 2842 N N . PHE B 1 130 ? 45.138 75.616 47.471 1.00 21.55 130 PHE B N 1
ATOM 2843 C CA . PHE B 1 130 ? 46.174 74.843 46.849 1.00 21.68 130 PHE B CA 1
ATOM 2844 C C . PHE B 1 130 ? 46.515 73.739 47.816 1.00 20.81 130 PHE B C 1
ATOM 2845 O O . PHE B 1 130 ? 46.659 73.979 49.015 1.00 21.12 130 PHE B O 1
ATOM 2853 N N . GLY B 1 131 ? 46.706 72.540 47.269 1.00 19.73 131 GLY B N 1
ATOM 2854 C CA . GLY B 1 131 ? 47.183 71.411 48.067 1.00 19.38 131 GLY B CA 1
ATOM 2855 C C . GLY B 1 131 ? 47.492 70.192 47.220 1.00 17.93 131 GLY B C 1
ATOM 2856 O O . GLY B 1 131 ? 46.905 69.987 46.156 1.00 19.39 131 GLY B O 1
ATOM 2857 N N . ARG B 1 132 ? 48.424 69.399 47.706 1.00 18.11 132 ARG B N 1
ATOM 2858 C CA . ARG B 1 132 ? 48.717 68.067 47.178 1.00 17.89 132 ARG B CA 1
ATOM 2859 C C . ARG B 1 132 ? 48.836 67.107 48.354 1.00 17.58 132 ARG B C 1
ATOM 2860 O O . ARG B 1 132 ? 49.711 67.276 49.257 1.00 20.06 132 ARG B O 1
ATOM 2868 N N . ILE B 1 133 ? 47.945 66.145 48.404 1.00 16.67 133 ILE B N 1
ATOM 2869 C CA . ILE B 1 133 ? 48.107 65.010 49.313 1.00 16.25 133 ILE B CA 1
ATOM 2870 C C . ILE B 1 133 ? 48.431 63.826 48.438 1.00 16.15 133 ILE B C 1
ATOM 2871 O O . ILE B 1 133 ? 47.696 63.558 47.506 1.00 16.28 133 ILE B O 1
ATOM 2876 N N . ILE B 1 134 ? 49.562 63.195 48.687 1.00 15.22 134 ILE B N 1
ATOM 2877 C CA . ILE B 1 134 ? 50.078 62.112 47.876 1.00 15.78 134 ILE B CA 1
ATOM 2878 C C . ILE B 1 134 ? 50.413 60.965 48.790 1.00 17.03 134 ILE B C 1
ATOM 2879 O O . ILE B 1 134 ? 51.308 61.062 49.653 1.00 18.66 134 ILE B O 1
ATOM 2884 N N . ASN B 1 135 ? 49.659 59.870 48.620 1.00 17.12 135 ASN B N 1
ATOM 2885 C CA . ASN B 1 135 ? 49.717 58.739 49.525 1.00 17.62 135 ASN B CA 1
ATOM 2886 C C . ASN B 1 135 ? 50.442 57.623 48.876 1.00 19.50 135 ASN B C 1
ATOM 2887 O O . ASN B 1 135 ? 50.107 57.211 47.753 1.00 19.24 135 ASN B O 1
ATOM 2892 N N . ILE B 1 136 ? 51.455 57.092 49.561 1.00 18.33 136 ILE B N 1
ATOM 2893 C CA . ILE B 1 136 ? 52.167 55.950 49.032 1.00 19.33 136 ILE B CA 1
ATOM 2894 C C . ILE B 1 136 ? 51.413 54.667 49.324 1.00 19.45 136 ILE B C 1
ATOM 2895 O O . ILE B 1 136 ? 51.239 54.277 50.485 1.00 19.42 136 ILE B O 1
ATOM 2900 N N . SER B 1 137 ? 50.884 54.048 48.276 1.00 18.46 137 SER B N 1
ATOM 2901 C CA . SER B 1 137 ? 50.188 52.777 48.381 1.00 19.23 137 SER B CA 1
ATOM 2902 C C . SER B 1 137 ? 51.148 51.654 48.014 1.00 17.82 137 SER B C 1
ATOM 2903 O O . SER B 1 137 ? 52.309 51.682 48.408 1.00 19.77 137 SER B O 1
ATOM 2906 N N . SER B 1 138 ? 50.658 50.646 47.299 1.00 18.15 138 SER B N 1
ATOM 2907 C CA . SER B 1 138 ? 51.454 49.520 46.861 1.00 19.78 138 SER B CA 1
ATOM 2908 C C . SER B 1 138 ? 50.745 48.715 45.820 1.00 19.32 138 SER B C 1
ATOM 2909 O O . SER B 1 138 ? 49.535 48.617 45.839 1.00 19.35 138 SER B O 1
ATOM 2912 N N . VAL B 1 139 ? 51.505 48.077 44.938 1.00 18.59 139 VAL B N 1
ATOM 2913 C CA . VAL B 1 139 ? 50.969 47.128 44.014 1.00 18.16 139 VAL B CA 1
ATOM 2914 C C . VAL B 1 139 ? 50.166 46.062 44.703 1.00 19.70 139 VAL B C 1
ATOM 2915 O O . VAL B 1 139 ? 49.225 45.544 44.135 1.00 20.73 139 VAL B O 1
ATOM 2919 N N . VAL B 1 140 ? 50.487 45.762 45.946 1.00 21.25 140 VAL B N 1
ATOM 2920 C CA . VAL B 1 140 ? 49.752 44.699 46.595 1.00 22.00 140 VAL B CA 1
ATOM 2921 C C . VAL B 1 140 ? 48.311 45.050 47.009 1.00 22.22 140 VAL B C 1
ATOM 2922 O O . VAL B 1 140 ? 47.580 44.170 47.397 1.00 22.87 140 VAL B O 1
ATOM 2926 N N . ALA B 1 141 ? 47.900 46.298 46.883 1.00 20.11 141 ALA B N 1
ATOM 2927 C CA . ALA B 1 141 ? 46.511 46.661 47.070 1.00 20.64 141 ALA B CA 1
ATOM 2928 C C . ALA B 1 141 ? 45.695 46.171 45.936 1.00 20.81 141 ALA B C 1
ATOM 2929 O O . ALA B 1 141 ? 44.487 46.225 45.989 1.00 23.35 141 ALA B O 1
ATOM 2931 N N . HIS B 1 142 ? 46.357 45.699 44.884 1.00 20.83 142 HIS B N 1
ATOM 2932 C CA . HIS B 1 142 ? 45.692 45.294 43.656 1.00 21.76 142 HIS B CA 1
ATOM 2933 C C . HIS B 1 142 ? 45.931 43.850 43.309 1.00 24.32 142 HIS B C 1
ATOM 2934 O O . HIS B 1 142 ? 45.044 43.178 42.812 1.00 28.25 142 HIS B O 1
ATOM 2941 N N . PHE B 1 143 ? 47.155 43.387 43.520 1.00 25.33 143 PHE B N 1
ATOM 2942 C CA . PHE B 1 143 ? 47.550 42.035 43.192 1.00 32.88 143 PHE B CA 1
ATOM 2943 C C . PHE B 1 143 ? 47.794 41.343 44.524 1.00 30.66 143 PHE B C 1
ATOM 2944 O O . PHE B 1 143 ? 48.790 41.684 45.157 1.00 32.52 143 PHE B O 1
ATOM 2952 N N . ALA B 1 144 ? 47.011 40.306 44.852 1.00 31.49 144 ALA B N 1
ATOM 2953 C CA . ALA B 1 144 ? 47.102 39.595 46.131 1.00 36.09 144 ALA B CA 1
ATOM 2954 C C . ALA B 1 144 ? 48.424 38.871 46.328 1.00 31.21 144 ALA B C 1
ATOM 2955 O O . ALA B 1 144 ? 48.835 38.108 45.469 1.00 29.67 144 ALA B O 1
ATOM 2957 N N . ASN B 1 145 ? 49.080 39.155 47.440 1.00 33.47 145 ASN B N 1
ATOM 2958 C CA . ASN B 1 145 ? 50.304 38.544 47.818 1.00 37.87 145 ASN B CA 1
ATOM 2959 C C . ASN B 1 145 ? 49.971 37.810 49.134 1.00 42.14 145 ASN B C 1
ATOM 2960 O O . ASN B 1 145 ? 49.664 38.473 50.139 1.00 41.08 145 ASN B O 1
ATOM 2965 N N . PRO B 1 146 ? 49.999 36.449 49.146 1.00 39.37 146 PRO B N 1
ATOM 2966 C CA . PRO B 1 146 ? 49.741 35.734 50.420 1.00 36.47 146 PRO B CA 1
ATOM 2967 C C . PRO B 1 146 ? 50.665 36.191 51.554 1.00 33.82 146 PRO B C 1
ATOM 2968 O O . PRO B 1 146 ? 51.841 36.554 51.346 1.00 33.61 146 PRO B O 1
ATOM 2972 N N . GLY B 1 147 ? 50.093 36.279 52.750 1.00 31.88 147 GLY B N 1
ATOM 2973 C CA . GLY B 1 147 ? 50.849 36.733 53.875 1.00 29.23 147 GLY B CA 1
ATOM 2974 C C . GLY B 1 147 ? 50.762 38.222 54.141 1.00 27.74 147 GLY B C 1
ATOM 2975 O O . GLY B 1 147 ? 51.259 38.682 55.137 1.00 25.56 147 GLY B O 1
ATOM 2976 N N . GLN B 1 148 ? 50.139 38.991 53.239 1.00 25.07 148 GLN B N 1
ATOM 2977 C CA . GLN B 1 148 ? 50.113 40.472 53.407 1.00 25.72 148 GLN B CA 1
ATOM 2978 C C . GLN B 1 148 ? 48.705 41.028 53.472 1.00 24.09 148 GLN B C 1
ATOM 2979 O O . GLN B 1 148 ? 48.449 42.153 52.965 1.00 22.48 148 GLN B O 1
ATOM 2985 N N . ALA B 1 149 ? 47.795 40.297 54.110 1.00 21.64 149 ALA B N 1
ATOM 2986 C CA . ALA B 1 149 ? 46.389 40.694 54.174 1.00 21.77 149 ALA B CA 1
ATOM 2987 C C . ALA B 1 149 ? 46.228 42.036 54.865 1.00 21.54 149 ALA B C 1
ATOM 2988 O O . ALA B 1 149 ? 45.381 42.826 54.453 1.00 20.29 149 ALA B O 1
ATOM 2990 N N . ASN B 1 150 ? 47.026 42.270 55.910 1.00 20.29 150 ASN B N 1
ATOM 2991 C CA . ASN B 1 150 ? 47.001 43.509 56.653 1.00 19.12 150 ASN B CA 1
ATOM 2992 C C . ASN B 1 150 ? 47.476 44.704 55.808 1.00 21.43 150 ASN B C 1
ATOM 2993 O O . ASN B 1 150 ? 46.786 45.713 55.671 1.00 20.24 150 ASN B O 1
ATOM 2998 N N . TYR B 1 151 ? 48.627 44.530 55.200 1.00 20.79 151 TYR B N 1
ATOM 2999 C CA . TYR B 1 151 ? 49.262 45.547 54.382 1.00 20.22 151 TYR B CA 1
ATOM 3000 C C . TYR B 1 151 ? 48.378 45.890 53.165 1.00 19.72 151 TYR B C 1
ATOM 3001 O O . TYR B 1 151 ? 48.175 47.091 52.856 1.00 19.43 151 TYR B O 1
ATOM 3010 N N A SER B 1 152 ? 47.849 44.863 52.504 0.50 19.95 152 SER B N 1
ATOM 3011 N N B SER B 1 152 ? 47.885 44.845 52.488 0.50 19.24 152 SER B N 1
ATOM 3012 C CA A SER B 1 152 ? 47.007 45.035 51.336 0.50 19.61 152 SER B CA 1
ATOM 3013 C CA B SER B 1 152 ? 46.992 44.965 51.341 0.50 18.53 152 SER B CA 1
ATOM 3014 C C A SER B 1 152 ? 45.701 45.733 51.691 0.50 18.66 152 SER B C 1
ATOM 3015 C C B SER B 1 152 ? 45.772 45.772 51.744 0.50 18.05 152 SER B C 1
ATOM 3016 O O A SER B 1 152 ? 45.220 46.597 50.938 0.50 17.92 152 SER B O 1
ATOM 3017 O O B SER B 1 152 ? 45.455 46.783 51.111 0.50 17.24 152 SER B O 1
ATOM 3022 N N . ALA B 1 153 ? 45.106 45.360 52.820 1.00 18.06 153 ALA B N 1
ATOM 3023 C CA . ALA B 1 153 ? 43.914 46.048 53.278 1.00 18.37 153 ALA B CA 1
ATOM 3024 C C . ALA B 1 153 ? 44.154 47.535 53.580 1.00 17.77 153 ALA B C 1
ATOM 3025 O O . ALA B 1 153 ? 43.369 48.407 53.189 1.00 16.92 153 ALA B O 1
ATOM 3027 N N . ALA B 1 154 ? 45.243 47.819 54.290 1.00 15.69 154 ALA B N 1
ATOM 3028 C CA . ALA B 1 154 ? 45.605 49.157 54.622 1.00 15.77 154 ALA B CA 1
ATOM 3029 C C . ALA B 1 154 ? 45.804 49.990 53.369 1.00 16.12 154 ALA B C 1
ATOM 3030 O O . ALA B 1 154 ? 45.289 51.105 53.298 1.00 16.66 154 ALA B O 1
ATOM 3032 N N . LYS B 1 155 ? 46.597 49.490 52.430 1.00 16.90 155 LYS B N 1
ATOM 3033 C CA . LYS B 1 155 ? 46.859 50.308 51.237 1.00 16.42 155 LYS B CA 1
ATOM 3034 C C . LYS B 1 155 ? 45.626 50.506 50.351 1.00 15.64 155 LYS B C 1
ATOM 3035 O O . LYS B 1 155 ? 45.416 51.622 49.818 1.00 16.35 155 LYS B O 1
ATOM 3041 N N . ALA B 1 156 ? 44.816 49.463 50.166 1.00 16.43 156 ALA B N 1
ATOM 3042 C CA . ALA B 1 156 ? 43.564 49.642 49.435 1.00 15.63 156 ALA B CA 1
ATOM 3043 C C . ALA B 1 156 ? 42.643 50.638 50.129 1.00 14.77 156 ALA B C 1
ATOM 3044 O O . ALA B 1 156 ? 41.926 51.437 49.494 1.00 15.28 156 ALA B O 1
ATOM 3046 N N . GLY B 1 157 ? 42.645 50.564 51.454 1.00 15.47 157 GLY B N 1
ATOM 3047 C CA . GLY B 1 157 ? 41.919 51.533 52.293 1.00 16.29 157 GLY B CA 1
ATOM 3048 C C . GLY B 1 157 ? 42.361 52.965 52.007 1.00 16.27 157 GLY B C 1
ATOM 3049 O O . GLY B 1 157 ? 41.564 53.906 51.841 1.00 15.07 157 GLY B O 1
ATOM 3050 N N . ILE B 1 158 ? 43.669 53.143 51.956 1.00 15.49 158 ILE B N 1
ATOM 3051 C CA . ILE B 1 158 ? 44.259 54.436 51.626 1.00 16.27 158 ILE B CA 1
ATOM 3052 C C . ILE B 1 158 ? 43.768 54.931 50.264 1.00 15.43 158 ILE B C 1
ATOM 3053 O O . ILE B 1 158 ? 43.459 56.129 50.093 1.00 15.92 158 ILE B O 1
ATOM 3058 N N . GLU B 1 159 ? 43.716 54.044 49.284 1.00 15.68 159 GLU B N 1
ATOM 3059 C CA . GLU B 1 159 ? 43.298 54.467 47.938 1.00 15.50 159 GLU B CA 1
ATOM 3060 C C . GLU B 1 159 ? 41.842 54.926 47.900 1.00 16.05 159 GLU B C 1
ATOM 3061 O O . GLU B 1 159 ? 41.505 55.907 47.274 1.00 14.87 159 GLU B O 1
ATOM 3067 N N . ALA B 1 160 ? 40.985 54.245 48.627 1.00 15.83 160 ALA B N 1
ATOM 3068 C CA . ALA B 1 160 ? 39.564 54.593 48.649 1.00 15.37 160 ALA B CA 1
ATOM 3069 C C . ALA B 1 160 ? 39.347 55.900 49.468 1.00 14.50 160 ALA B C 1
ATOM 3070 O O . ALA B 1 160 ? 38.541 56.733 49.136 1.00 15.21 160 ALA B O 1
ATOM 3072 N N . PHE B 1 161 ? 40.057 56.009 50.588 1.00 15.98 161 PHE B N 1
ATOM 3073 C CA . PHE B 1 161 ? 40.120 57.223 51.360 1.00 15.32 161 PHE B CA 1
ATOM 3074 C C . PHE B 1 161 ? 40.432 58.418 50.458 1.00 15.96 161 PHE B C 1
ATOM 3075 O O . PHE B 1 161 ? 39.783 59.487 50.539 1.00 15.85 161 PHE B O 1
ATOM 3083 N N . SER B 1 162 ? 41.472 58.233 49.658 1.00 15.68 162 SER B N 1
ATOM 3084 C CA . SER B 1 162 ? 41.947 59.290 48.774 1.00 16.45 162 SER B CA 1
ATOM 3085 C C . SER B 1 162 ? 40.868 59.739 47.794 1.00 16.54 162 SER B C 1
ATOM 3086 O O . SER B 1 162 ? 40.772 60.914 47.484 1.00 16.10 162 SER B O 1
ATOM 3089 N N . ARG B 1 163 ? 40.141 58.797 47.237 1.00 15.22 163 ARG B N 1
ATOM 3090 C CA . ARG B 1 163 ? 39.040 59.094 46.322 1.00 15.68 163 ARG B CA 1
ATOM 3091 C C . ARG B 1 163 ? 37.957 59.951 47.009 1.00 15.48 163 ARG B C 1
ATOM 3092 O O . ARG B 1 163 ? 37.505 60.952 46.474 1.00 14.82 163 ARG B O 1
ATOM 3100 N N A SER B 1 164 ? 37.538 59.522 48.191 0.50 16.78 164 SER B N 1
ATOM 3101 N N B SER B 1 164 ? 37.542 59.532 48.196 0.50 16.83 164 SER B N 1
ATOM 3102 C CA A SER B 1 164 ? 36.580 60.253 48.975 0.50 16.63 164 SER B CA 1
ATOM 3103 C CA B SER B 1 164 ? 36.546 60.261 48.923 0.50 16.73 164 SER B CA 1
ATOM 3104 C C A SER B 1 164 ? 37.049 61.686 49.259 0.50 15.66 164 SER B C 1
ATOM 3105 C C B SER B 1 164 ? 37.041 61.687 49.260 0.50 15.73 164 SER B C 1
ATOM 3106 O O A SER B 1 164 ? 36.330 62.669 49.045 0.50 15.93 164 SER B O 1
ATOM 3107 O O B SER B 1 164 ? 36.325 62.676 49.066 0.50 15.9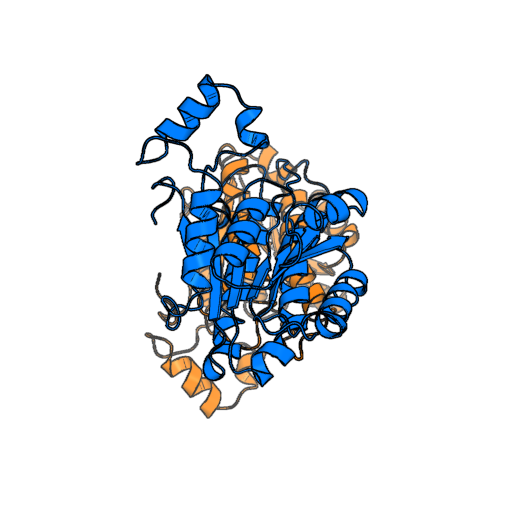8 164 SER B O 1
ATOM 3112 N N . LEU B 1 165 ? 38.282 61.794 49.738 1.00 15.44 165 LEU B N 1
ATOM 3113 C CA . LEU B 1 165 ? 38.844 63.094 50.069 1.00 15.35 165 LEU B CA 1
ATOM 3114 C C . LEU B 1 165 ? 39.030 63.973 48.830 1.00 15.41 165 LEU B C 1
ATOM 3115 O O . LEU B 1 165 ? 38.817 65.216 48.892 1.00 16.30 165 LEU B O 1
ATOM 3120 N N . ALA B 1 166 ? 39.395 63.357 47.699 1.00 14.91 166 ALA B N 1
ATOM 3121 C CA . ALA B 1 166 ? 39.523 64.132 46.446 1.00 15.77 166 ALA B CA 1
ATOM 3122 C C . ALA B 1 166 ? 38.195 64.797 46.069 1.00 15.53 166 ALA B C 1
ATOM 3123 O O . ALA B 1 166 ? 38.146 65.973 45.639 1.00 15.87 166 ALA B O 1
ATOM 3125 N N . LYS B 1 167 ? 37.096 64.093 46.280 1.00 16.87 167 LYS B N 1
ATOM 3126 C CA . LYS B 1 167 ? 35.791 64.674 45.986 1.00 17.44 167 LYS B CA 1
ATOM 3127 C C . LYS B 1 167 ? 35.454 65.826 46.950 1.00 16.24 167 LYS B C 1
ATOM 3128 O O . LYS B 1 167 ? 34.897 66.835 46.528 1.00 18.22 167 LYS B O 1
ATOM 3134 N N . GLU B 1 168 ? 35.831 65.679 48.209 1.00 16.79 168 GLU B N 1
ATOM 3135 C CA . GLU B 1 168 ? 35.544 66.712 49.209 1.00 16.89 168 GLU B CA 1
ATOM 3136 C C . GLU B 1 168 ? 36.342 67.980 48.970 1.00 18.19 168 GLU B C 1
ATOM 3137 O O . GLU B 1 168 ? 35.792 69.087 49.169 1.00 18.09 168 GLU B O 1
ATOM 3143 N N . MET B 1 169 ? 37.610 67.834 48.582 1.00 17.80 169 MET B N 1
ATOM 3144 C CA . MET B 1 169 ? 38.521 68.968 48.512 1.00 17.79 169 MET B CA 1
ATOM 3145 C C . MET B 1 169 ? 38.768 69.591 47.150 1.00 17.51 169 MET B C 1
ATOM 3146 O O . MET B 1 169 ? 39.431 70.622 47.075 1.00 18.83 169 MET B O 1
ATOM 3151 N N . GLY B 1 170 ? 38.259 68.967 46.103 1.00 17.24 170 GLY B N 1
ATOM 3152 C CA . GLY B 1 170 ? 38.587 69.348 44.748 1.00 16.75 170 GLY B CA 1
ATOM 3153 C C . GLY B 1 170 ? 38.178 70.760 44.416 1.00 17.49 170 GLY B C 1
ATOM 3154 O O . GLY B 1 170 ? 38.907 71.436 43.697 1.00 18.11 170 GLY B O 1
ATOM 3155 N N . SER B 1 171 ? 37.064 71.273 44.954 1.00 18.31 171 SER B N 1
ATOM 3156 C CA A SER B 1 171 ? 36.679 72.628 44.567 0.50 19.82 171 SER B CA 1
ATOM 3157 C CA B SER B 1 171 ? 36.663 72.640 44.599 0.50 19.46 171 SER B CA 1
ATOM 3158 C C . SER B 1 171 ? 37.705 73.652 45.048 1.00 20.48 171 SER B C 1
ATOM 3159 O O . SER B 1 171 ? 37.870 74.722 44.425 1.00 22.81 171 SER B O 1
ATOM 3164 N N . ARG B 1 172 ? 38.441 73.326 46.100 1.00 21.07 172 ARG B N 1
ATOM 3165 C CA . ARG B 1 172 ? 39.528 74.183 46.577 1.00 22.65 172 ARG B CA 1
ATOM 3166 C C . ARG B 1 172 ? 40.876 73.977 45.863 1.00 21.29 172 ARG B C 1
ATOM 3167 O O . ARG B 1 172 ? 41.901 74.460 46.337 1.00 22.79 172 ARG B O 1
ATOM 3175 N N . GLN B 1 173 ? 40.870 73.205 44.776 1.00 20.11 173 GLN B N 1
ATOM 3176 C CA . GLN B 1 173 ? 42.054 72.914 43.963 1.00 21.68 173 GLN B CA 1
ATOM 3177 C C . GLN B 1 173 ? 43.114 72.139 44.739 1.00 22.78 173 GLN B C 1
ATOM 3178 O O . GLN B 1 173 ? 44.316 72.338 44.589 1.00 27.85 173 GLN B O 1
ATOM 3184 N N . ILE B 1 174 ? 42.643 71.275 45.624 1.00 19.37 174 ILE B N 1
ATOM 3185 C CA . ILE B 1 174 ? 43.506 70.383 46.376 1.00 18.07 174 ILE B CA 1
ATOM 3186 C C . ILE B 1 174 ? 43.350 69.003 45.704 1.00 19.05 174 ILE B C 1
ATOM 3187 O O . ILE B 1 174 ? 42.231 68.564 45.495 1.00 19.34 174 ILE B O 1
ATOM 3192 N N . THR B 1 175 ? 44.445 68.418 45.260 1.00 16.22 175 THR B N 1
ATOM 3193 C CA . THR B 1 175 ? 44.368 67.084 44.655 1.00 16.48 175 THR B CA 1
ATOM 3194 C C . THR B 1 175 ? 44.822 66.084 45.703 1.00 16.27 175 THR B C 1
ATOM 3195 O O . THR B 1 175 ? 45.708 66.383 46.555 1.00 16.70 175 THR B O 1
ATOM 3199 N N . VAL B 1 176 ? 44.281 64.871 45.588 1.00 15.07 176 VAL B N 1
ATOM 3200 C CA . VAL B 1 176 ? 44.532 63.776 46.495 1.00 14.80 176 VAL B CA 1
ATOM 3201 C C . VAL B 1 176 ? 44.714 62.555 45.614 1.00 15.19 176 VAL B C 1
ATOM 3202 O O . VAL B 1 176 ? 43.789 62.173 44.924 1.00 14.84 176 VAL B O 1
ATOM 3206 N N . ASN B 1 177 ? 45.913 61.967 45.617 1.00 15.49 177 ASN B N 1
ATOM 3207 C CA . ASN B 1 177 ? 46.259 60.869 44.745 1.00 14.92 177 ASN B CA 1
ATOM 3208 C C . ASN B 1 177 ? 47.121 59.850 45.486 1.00 16.69 177 ASN B C 1
ATOM 3209 O O . ASN B 1 177 ? 47.684 60.149 46.525 1.00 15.37 177 ASN B O 1
ATOM 3214 N N . SER B 1 178 ? 47.197 58.630 44.962 1.00 16.50 178 SER B N 1
ATOM 3215 C CA . SER B 1 178 ? 48.082 57.633 45.500 1.00 16.77 178 SER B CA 1
ATOM 3216 C C . SER B 1 178 ? 49.142 57.266 44.439 1.00 16.91 178 SER B C 1
ATOM 3217 O O . SER B 1 178 ? 48.867 57.298 43.247 1.00 17.15 178 SER B O 1
ATOM 3220 N N . VAL B 1 179 ? 50.319 56.862 44.894 1.00 15.83 179 VAL B N 1
ATOM 3221 C CA . VAL B 1 179 ? 51.316 56.270 44.038 1.00 16.86 179 VAL B CA 1
ATOM 3222 C C . VAL B 1 179 ? 51.528 54.865 44.559 1.00 16.02 179 VAL B C 1
ATOM 3223 O O . VAL B 1 179 ? 51.744 54.688 45.784 1.00 17.27 179 VAL B O 1
ATOM 3227 N N . ALA B 1 180 ? 51.483 53.895 43.667 1.00 15.89 180 ALA B N 1
ATOM 3228 C CA . ALA B 1 180 ? 51.563 52.479 44.010 1.00 16.94 180 ALA B CA 1
ATOM 3229 C C . ALA B 1 180 ? 52.864 51.897 43.437 1.00 17.37 180 ALA B C 1
ATOM 3230 O O . ALA B 1 180 ? 52.923 51.493 42.295 1.00 17.82 180 ALA B O 1
ATOM 3232 N N . PRO B 1 181 ? 53.910 51.857 44.277 1.00 17.71 181 PRO B N 1
ATOM 3233 C CA . PRO B 1 181 ? 55.126 51.171 43.831 1.00 18.20 181 PRO B CA 1
ATOM 3234 C C . PRO B 1 181 ? 54.966 49.679 43.667 1.00 18.72 181 PRO B C 1
ATOM 3235 O O . PRO B 1 181 ? 54.209 49.026 44.378 1.00 18.73 181 PRO B O 1
ATOM 3239 N N . GLY B 1 182 ? 55.723 49.120 42.740 1.00 18.81 182 GLY B N 1
ATOM 3240 C CA . GLY B 1 182 ? 55.846 47.664 42.630 1.00 19.41 182 GLY B CA 1
ATOM 3241 C C . GLY B 1 182 ? 57.031 47.203 43.467 1.00 20.49 182 GLY B C 1
ATOM 3242 O O . GLY B 1 182 ? 57.177 47.627 44.614 1.00 21.87 182 GLY B O 1
ATOM 3243 N N . PHE B 1 183 ? 57.862 46.351 42.870 1.00 21.93 183 PHE B N 1
ATOM 3244 C CA . PHE B 1 183 ? 59.100 45.846 43.510 1.00 23.30 183 PHE B CA 1
ATOM 3245 C C . PHE B 1 183 ? 60.207 46.871 43.314 1.00 23.13 183 PHE B C 1
ATOM 3246 O O . PHE B 1 183 ? 60.724 47.050 42.202 1.00 23.91 183 PHE B O 1
ATOM 3254 N N . ILE B 1 184 ? 60.538 47.567 44.383 1.00 23.31 184 ILE B N 1
ATOM 3255 C CA . ILE B 1 184 ? 61.536 48.608 44.364 1.00 25.02 184 ILE B CA 1
ATOM 3256 C C . ILE B 1 184 ? 62.728 48.120 45.188 1.00 26.64 184 ILE B C 1
ATOM 3257 O O . ILE B 1 184 ? 62.547 47.566 46.280 1.00 27.86 184 ILE B O 1
ATOM 3262 N N . ALA B 1 185 ? 63.933 48.300 44.649 1.00 28.42 185 ALA B N 1
ATOM 3263 C CA . ALA B 1 185 ? 65.175 47.901 45.351 1.00 31.67 185 ALA B CA 1
ATOM 3264 C C . ALA B 1 185 ? 65.335 48.703 46.628 1.00 34.06 185 ALA B C 1
ATOM 3265 O O . ALA B 1 185 ? 65.327 49.937 46.608 1.00 34.63 185 ALA B O 1
ATOM 3267 N N . THR B 1 186 ? 65.426 48.002 47.751 1.00 39.52 186 THR B N 1
ATOM 3268 C CA . THR B 1 186 ? 65.630 48.663 49.031 1.00 42.89 186 THR B CA 1
ATOM 3269 C C . THR B 1 186 ? 66.636 47.864 49.811 1.00 45.68 186 THR B C 1
ATOM 3270 O O . THR B 1 186 ? 67.165 46.881 49.296 1.00 46.90 186 THR B O 1
ATOM 3274 N N . GLU B 1 187 ? 66.946 48.310 51.028 1.00 55.68 187 GLU B N 1
ATOM 3275 C CA . GLU B 1 187 ? 67.736 47.494 51.958 1.00 63.05 187 GLU B CA 1
ATOM 3276 C C . GLU B 1 187 ? 67.060 46.147 52.200 1.00 60.25 187 GLU B C 1
ATOM 3277 O O . GLU B 1 187 ? 67.721 45.112 52.115 1.00 62.78 187 GLU B O 1
ATOM 3283 N N . MET B 1 188 ? 65.746 46.168 52.447 1.00 62.18 188 MET B N 1
ATOM 3284 C CA . MET B 1 188 ? 64.926 44.945 52.539 1.00 67.74 188 MET B CA 1
ATOM 3285 C C . MET B 1 188 ? 65.237 43.975 51.407 1.00 65.59 188 MET B C 1
ATOM 3286 O O . MET B 1 188 ? 65.610 42.829 51.675 1.00 65.60 188 MET B O 1
ATOM 3291 N N . THR B 1 189 ? 65.098 44.424 50.152 1.00 57.87 189 THR B N 1
ATOM 3292 C CA . THR B 1 189 ? 65.309 43.512 49.006 1.00 54.81 189 THR B CA 1
ATOM 3293 C C . THR B 1 189 ? 66.789 43.243 48.703 1.00 54.50 189 THR B C 1
ATOM 3294 O O . THR B 1 189 ? 67.103 42.249 48.062 1.00 58.54 189 THR B O 1
ATOM 3298 N N . ASP B 1 190 ? 67.684 44.136 49.115 1.00 55.29 190 ASP B N 1
ATOM 3299 C CA . ASP B 1 190 ? 69.118 43.893 48.968 1.00 62.34 190 ASP B CA 1
ATOM 3300 C C . ASP B 1 190 ? 69.532 42.709 49.855 1.00 66.94 190 ASP B C 1
ATOM 3301 O O . ASP B 1 190 ? 70.428 41.930 49.489 1.00 66.23 190 ASP B O 1
ATOM 3306 N N . ALA B 1 191 ? 68.855 42.599 51.006 1.00 72.83 191 ALA B N 1
ATOM 3307 C CA . ALA B 1 191 ? 69.058 41.537 52.004 1.00 76.00 191 ALA B CA 1
ATOM 3308 C C . ALA B 1 191 ? 68.639 40.163 51.509 1.00 78.37 191 ALA B C 1
ATOM 3309 O O . ALA B 1 191 ? 69.180 39.159 51.964 1.00 81.12 191 ALA B O 1
ATOM 3311 N N . LEU B 1 192 ? 67.664 40.118 50.602 1.00 78.07 192 LEU B N 1
ATOM 3312 C CA . LEU B 1 192 ? 67.291 38.866 49.924 1.00 76.89 192 LEU B CA 1
ATOM 3313 C C . LEU B 1 192 ? 68.412 38.298 49.034 1.00 73.91 192 LEU B C 1
ATOM 3314 O O . LEU B 1 192 ? 69.379 38.994 48.670 1.00 69.96 192 LEU B O 1
ATOM 3319 N N . SER B 1 193 ? 68.240 37.026 48.672 1.00 73.44 193 SER B N 1
ATOM 3320 C CA . SER B 1 193 ? 69.175 36.305 47.802 1.00 76.60 193 SER B CA 1
ATOM 3321 C C . SER B 1 193 ? 69.061 36.682 46.317 1.00 78.66 193 SER B C 1
ATOM 3322 O O . SER B 1 193 ? 68.158 37.404 45.902 1.00 81.02 193 SER B O 1
ATOM 3325 N N . GLU B 1 194 ? 69.996 36.186 45.521 1.00 80.42 194 GLU B N 1
ATOM 3326 C CA . GLU B 1 194 ? 70.009 36.443 44.085 1.00 81.49 194 GLU B CA 1
ATOM 3327 C C . GLU B 1 194 ? 68.850 35.738 43.399 1.00 81.15 194 GLU B C 1
ATOM 3328 O O . GLU B 1 194 ? 68.221 36.301 42.513 1.00 82.38 194 GLU B O 1
ATOM 3334 N N . ASP B 1 195 ? 68.567 34.507 43.810 1.00 82.01 195 ASP B N 1
ATOM 3335 C CA . ASP B 1 195 ? 67.463 33.741 43.222 1.00 80.81 195 ASP B CA 1
ATOM 3336 C C . ASP B 1 195 ? 66.122 34.395 43.504 1.00 73.34 195 ASP B C 1
ATOM 3337 O O . ASP B 1 195 ? 65.282 34.495 42.614 1.00 71.00 195 ASP B O 1
ATOM 3342 N N . ILE B 1 196 ? 65.940 34.860 44.734 1.00 67.46 196 ILE B N 1
ATOM 3343 C CA . ILE B 1 196 ? 64.700 35.529 45.120 1.00 67.80 196 ILE B CA 1
ATOM 3344 C C . ILE B 1 196 ? 64.488 36.797 44.276 1.00 62.35 196 ILE B C 1
ATOM 3345 O O . ILE B 1 196 ? 63.398 37.025 43.749 1.00 58.03 196 ILE B O 1
ATOM 3350 N N . ARG B 1 197 ? 65.532 37.612 44.157 1.00 57.78 197 ARG B N 1
ATOM 3351 C CA . ARG B 1 197 ? 65.443 38.847 43.381 1.00 57.43 197 ARG B CA 1
ATOM 3352 C C . ARG B 1 197 ? 65.145 38.558 41.919 1.00 55.52 197 ARG B C 1
ATOM 3353 O O . ARG B 1 197 ? 64.327 39.236 41.335 1.00 48.24 197 ARG B O 1
ATOM 3361 N N . LYS B 1 198 ? 65.810 37.565 41.342 1.00 50.07 198 LYS B N 1
ATOM 3362 C CA . LYS B 1 198 ? 65.490 37.043 40.010 1.00 53.30 198 LYS B CA 1
ATOM 3363 C C . LYS B 1 198 ? 64.016 36.655 39.835 1.00 50.38 198 LYS B C 1
ATOM 3364 O O . LYS B 1 198 ? 63.420 36.943 38.787 1.00 48.14 198 LYS B O 1
ATOM 3370 N N . LYS B 1 199 ? 63.430 35.985 40.828 1.00 45.84 199 LYS B N 1
ATOM 3371 C CA . LYS B 1 199 ? 62.020 35.579 40.723 1.00 47.96 199 LYS B CA 1
ATOM 3372 C C . LYS B 1 199 ? 61.064 36.775 40.743 1.00 43.07 199 LYS B C 1
ATOM 3373 O O . LYS B 1 199 ? 59.976 36.740 40.141 1.00 40.25 199 LYS B O 1
ATOM 3379 N N . MET B 1 200 ? 61.490 37.814 41.453 1.00 40.47 200 MET B N 1
ATOM 3380 C CA . MET B 1 200 ? 60.792 39.080 41.474 1.00 38.05 200 MET B CA 1
ATOM 3381 C C . MET B 1 200 ? 60.918 39.776 40.107 1.00 34.42 200 MET B C 1
ATOM 3382 O O . MET B 1 200 ? 59.903 40.070 39.463 1.00 33.96 200 MET B O 1
ATOM 3387 N N . SER B 1 201 ? 62.130 39.986 39.621 1.00 35.83 201 SER B N 1
ATOM 3388 C CA . SER B 1 201 ? 62.279 40.752 38.396 1.00 35.70 201 SER B CA 1
ATOM 3389 C C . SER B 1 201 ? 61.736 40.023 37.186 1.00 35.53 201 SER B C 1
ATOM 3390 O O . SER B 1 201 ? 61.297 40.672 36.240 1.00 31.85 201 SER B O 1
ATOM 3393 N N . ASP B 1 202 ? 61.709 38.692 37.203 1.00 35.56 202 ASP B N 1
ATOM 3394 C CA . ASP B 1 202 ? 61.017 37.936 36.156 1.00 36.95 202 ASP B CA 1
ATOM 3395 C C . ASP B 1 202 ? 59.511 38.196 36.058 1.00 34.75 202 ASP B C 1
ATOM 3396 O O . ASP B 1 202 ? 58.899 37.900 35.037 1.00 33.60 202 ASP B O 1
ATOM 3401 N N . GLN B 1 203 ? 58.904 38.707 37.123 1.00 33.10 203 GLN B N 1
ATOM 3402 C CA . GLN B 1 203 ? 57.487 39.027 37.090 1.00 31.09 203 GLN B CA 1
ATOM 3403 C C . GLN B 1 203 ? 57.194 40.417 36.489 1.00 29.39 203 GLN B C 1
ATOM 3404 O O . GLN B 1 203 ? 56.039 40.726 36.188 1.00 29.10 203 GLN B O 1
ATOM 3410 N N . VAL B 1 204 ? 58.250 41.208 36.330 1.00 28.11 204 VAL B N 1
ATOM 3411 C CA . VAL B 1 204 ? 58.164 42.626 35.941 1.00 26.04 204 VAL B CA 1
ATOM 3412 C C . VAL B 1 204 ? 58.338 42.650 34.419 1.00 25.77 204 VAL B C 1
ATOM 3413 O O . VAL B 1 204 ? 59.292 42.056 33.899 1.00 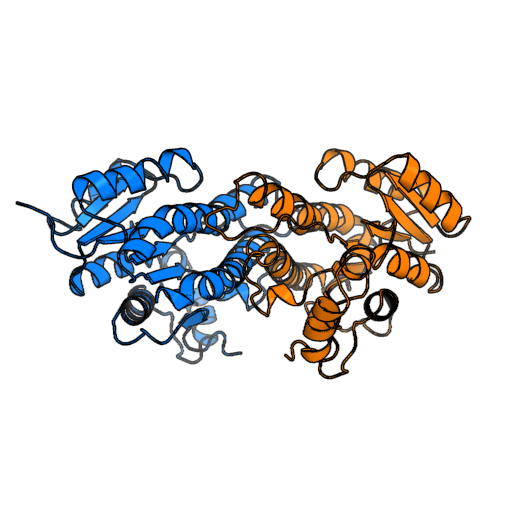26.18 204 VAL B O 1
ATOM 3417 N N . ALA B 1 205 ? 57.454 43.310 33.672 1.00 25.40 205 ALA B N 1
ATOM 3418 C CA . ALA B 1 205 ? 57.649 43.394 32.234 1.00 24.44 205 ALA B CA 1
ATOM 3419 C C . ALA B 1 205 ? 59.022 43.999 31.825 1.00 23.53 205 ALA B C 1
ATOM 3420 O O . ALA B 1 205 ? 59.638 43.537 30.856 1.00 24.86 205 ALA B O 1
ATOM 3422 N N . LEU B 1 206 ? 59.477 45.013 32.536 1.00 22.13 206 LEU B N 1
ATOM 3423 C CA . LEU B 1 206 ? 60.763 45.669 32.255 1.00 22.50 206 LEU B CA 1
ATOM 3424 C C . LEU B 1 206 ? 61.961 44.887 32.794 1.00 25.42 206 LEU B C 1
ATOM 3425 O O . LEU B 1 206 ? 63.115 45.324 32.634 1.00 26.15 206 LEU B O 1
ATOM 3430 N N . ASN B 1 207 ? 61.656 43.778 33.475 1.00 28.19 207 ASN B N 1
ATOM 3431 C CA . ASN B 1 207 ? 62.640 42.744 33.814 1.00 31.25 207 ASN B CA 1
ATOM 3432 C C . ASN B 1 207 ? 63.718 43.265 34.756 1.00 32.09 207 ASN B C 1
ATOM 3433 O O . ASN B 1 207 ? 64.914 42.916 34.646 1.00 33.57 207 ASN B O 1
ATOM 3438 N N . ARG B 1 208 ? 63.298 44.119 35.693 1.00 28.32 208 ARG B N 1
ATOM 3439 C CA . ARG B 1 208 ? 64.190 44.694 36.677 1.00 27.75 208 ARG B CA 1
ATOM 3440 C C . ARG B 1 208 ? 63.407 45.235 37.847 1.00 28.98 208 ARG B C 1
ATOM 3441 O O . ARG B 1 208 ? 62.206 45.556 37.711 1.00 24.95 208 ARG B O 1
ATOM 3449 N N . LEU B 1 209 ? 64.068 45.320 38.999 1.00 26.18 209 LEU B N 1
ATOM 3450 C CA . LEU B 1 209 ? 63.477 46.016 40.122 1.00 27.78 209 LEU B CA 1
ATOM 3451 C C . LEU B 1 209 ? 63.572 47.484 39.854 1.00 26.54 209 LEU B C 1
ATOM 3452 O O . LEU B 1 209 ? 64.490 47.976 39.204 1.00 25.74 209 LEU B O 1
ATOM 3457 N N . GLY B 1 210 ? 62.601 48.217 40.352 1.00 24.30 210 GLY B N 1
ATOM 3458 C CA . GLY B 1 210 ? 62.717 49.640 40.277 1.00 23.58 210 GLY B CA 1
ATOM 3459 C C . GLY B 1 210 ? 63.610 50.233 41.335 1.00 23.81 210 GLY B C 1
ATOM 3460 O O . GLY B 1 210 ? 64.173 49.479 42.177 1.00 27.17 210 GLY B O 1
ATOM 3461 N N . GLU B 1 211 ? 63.747 51.559 41.290 1.00 23.73 211 GLU B N 1
ATOM 3462 C CA . GLU B 1 211 ? 64.562 52.306 42.246 1.00 25.56 211 GLU B CA 1
ATOM 3463 C C . GLU B 1 211 ? 63.742 53.345 42.985 1.00 25.08 211 GLU B C 1
ATOM 3464 O O . GLU B 1 211 ? 62.730 53.823 42.471 1.00 24.64 211 GLU B O 1
ATOM 3470 N N . PRO B 1 212 ? 64.152 53.701 44.212 1.00 23.91 212 PRO B N 1
ATOM 3471 C CA . PRO B 1 212 ? 63.452 54.783 44.915 1.00 22.36 212 PRO B CA 1
ATOM 3472 C C . PRO B 1 212 ? 63.230 56.058 44.086 1.00 21.85 212 PRO B C 1
ATOM 3473 O O . PRO B 1 212 ? 62.177 56.677 44.185 1.00 21.04 212 PRO B O 1
ATOM 3477 N N . GLN B 1 213 ? 64.182 56.450 43.249 1.00 21.23 213 GLN B N 1
ATOM 3478 C CA . GLN B 1 213 ? 64.030 57.617 42.437 1.00 20.94 213 GLN B CA 1
ATOM 3479 C C . GLN B 1 213 ? 62.821 57.509 41.497 1.00 20.52 213 GLN B C 1
ATOM 3480 O O . GLN B 1 213 ? 62.246 58.552 41.157 1.00 20.19 213 GLN B O 1
ATOM 3486 N N . ASP B 1 214 ? 62.478 56.292 41.076 1.00 20.39 214 ASP B N 1
ATOM 3487 C CA . ASP B 1 214 ? 61.329 56.121 40.144 1.00 20.86 214 ASP B CA 1
ATOM 3488 C C . ASP B 1 214 ? 60.055 56.572 40.857 1.00 19.78 214 ASP B C 1
ATOM 3489 O O . ASP B 1 214 ? 59.171 57.232 40.261 1.00 20.60 214 ASP B O 1
ATOM 3494 N N . ILE B 1 215 ? 59.979 56.252 42.130 1.00 18.76 215 ILE B N 1
ATOM 3495 C CA . ILE B 1 215 ? 58.841 56.687 42.964 1.00 18.49 215 ILE B CA 1
ATOM 3496 C C . ILE B 1 215 ? 58.872 58.208 43.227 1.00 19.45 215 ILE B C 1
ATOM 3497 O O . ILE B 1 215 ? 57.850 58.887 43.133 1.00 19.16 215 ILE B O 1
ATOM 3502 N N . ALA B 1 216 ? 60.051 58.751 43.541 1.00 18.30 216 ALA B N 1
ATOM 3503 C CA . ALA B 1 216 ? 60.247 60.162 43.749 1.00 19.34 216 ALA B CA 1
ATOM 3504 C C . ALA B 1 216 ? 59.831 60.928 42.496 1.00 18.96 216 ALA B C 1
ATOM 3505 O O . ALA B 1 216 ? 59.262 61.968 42.608 1.00 18.47 216 ALA B O 1
ATOM 3507 N N . ASN B 1 217 ? 60.136 60.384 41.314 1.00 19.54 217 ASN B N 1
ATOM 3508 C CA . ASN B 1 217 ? 59.783 61.049 40.056 1.00 18.25 217 ASN B CA 1
ATOM 3509 C C . ASN B 1 217 ? 58.267 61.137 39.902 1.00 18.57 217 ASN B C 1
ATOM 3510 O O . ASN B 1 217 ? 57.740 62.162 39.467 1.00 18.26 217 ASN B O 1
ATOM 3515 N N . ALA B 1 218 ? 57.578 60.063 40.274 1.00 18.58 218 ALA B N 1
ATOM 3516 C CA . ALA B 1 218 ? 56.098 60.048 40.213 1.00 17.68 218 ALA B CA 1
ATOM 3517 C C . ALA B 1 218 ? 55.466 61.028 41.217 1.00 17.83 218 ALA B C 1
ATOM 3518 O O . ALA B 1 218 ? 54.532 61.778 40.879 1.00 17.61 218 ALA B O 1
ATOM 3520 N N . VAL B 1 219 ? 55.993 61.088 42.445 1.00 17.79 219 VAL B N 1
ATOM 3521 C CA . VAL B 1 219 ? 55.479 62.007 43.446 1.00 17.24 219 VAL B CA 1
ATOM 3522 C C . VAL B 1 219 ? 55.750 63.447 43.021 1.00 17.41 219 VAL B C 1
ATOM 3523 O O . VAL B 1 219 ? 54.904 64.319 43.146 1.00 17.02 219 VAL B O 1
ATOM 3527 N N . SER B 1 220 ? 56.957 63.698 42.494 1.00 18.71 220 SER B N 1
ATOM 3528 C CA . SER B 1 220 ? 57.323 65.034 41.997 1.00 17.82 220 SER B CA 1
ATOM 3529 C C . SER B 1 220 ? 56.369 65.495 40.898 1.00 17.26 220 SER B C 1
ATOM 3530 O O . SER B 1 220 ? 55.933 66.649 40.890 1.00 18.35 220 SER B O 1
ATOM 3533 N N . PHE B 1 221 ? 56.048 64.621 39.954 1.00 17.48 221 PHE B N 1
ATOM 3534 C CA . PHE B 1 221 ? 55.090 64.930 38.923 1.00 17.31 221 PHE B CA 1
ATOM 3535 C C . PHE B 1 221 ? 53.754 65.350 39.536 1.00 16.73 221 PHE B C 1
ATOM 3536 O O . PHE B 1 221 ? 53.220 66.458 39.263 1.00 16.70 221 PHE B O 1
ATOM 3544 N N . LEU B 1 222 ? 53.237 64.497 40.400 1.00 16.98 222 LEU B N 1
ATOM 3545 C CA . LEU B 1 222 ? 51.906 64.777 41.025 1.00 16.74 222 LEU B CA 1
ATOM 3546 C C . LEU B 1 222 ? 51.899 66.031 41.875 1.00 16.52 222 LEU B C 1
ATOM 3547 O O . LEU B 1 222 ? 50.904 66.725 41.931 1.00 17.46 222 LEU B O 1
ATOM 3552 N N . ALA B 1 223 ? 53.027 66.357 42.514 1.00 16.45 223 ALA B N 1
ATOM 3553 C CA . ALA B 1 223 ? 53.118 67.548 43.340 1.00 17.56 223 ALA B CA 1
ATOM 3554 C C . ALA B 1 223 ? 53.259 68.815 42.521 1.00 20.86 223 ALA B C 1
ATOM 3555 O O . ALA B 1 223 ? 53.202 69.918 43.088 1.00 23.40 223 ALA B O 1
ATOM 3557 N N . SER B 1 224 ? 53.553 68.688 41.230 1.00 19.57 224 SER B N 1
ATOM 3558 C CA . SER B 1 224 ? 53.746 69.872 40.374 1.00 21.73 224 SER B CA 1
ATOM 3559 C C . SER B 1 224 ? 52.505 70.388 39.698 1.00 23.07 224 SER B C 1
ATOM 3560 O O . SER B 1 224 ? 51.470 69.739 39.681 1.00 23.51 224 SER B O 1
ATOM 3563 N N . ASP B 1 225 ? 52.633 71.563 39.092 1.00 28.01 225 ASP B N 1
ATOM 3564 C CA . ASP B 1 225 ? 51.574 72.111 38.221 1.00 30.70 225 ASP B CA 1
ATOM 3565 C C . ASP B 1 225 ? 51.305 71.270 36.937 1.00 29.49 225 ASP B C 1
ATOM 3566 O O . ASP B 1 225 ? 50.196 71.363 36.314 1.00 34.53 225 ASP B O 1
ATOM 3571 N N . LYS B 1 226 ? 52.237 70.366 36.620 1.00 23.39 226 LYS B N 1
ATOM 3572 C CA . LYS B 1 226 ? 52.051 69.447 35.497 1.00 21.62 226 LYS B CA 1
ATOM 3573 C C . LYS B 1 226 ? 50.950 68.366 35.729 1.00 19.96 226 LYS B C 1
ATOM 3574 O O . LYS B 1 226 ? 50.575 67.669 34.803 1.00 19.72 226 LYS B O 1
ATOM 3580 N N . ALA B 1 227 ? 50.464 68.260 36.962 1.00 18.89 227 ALA B N 1
ATOM 3581 C CA . ALA B 1 227 ? 49.445 67.286 37.339 1.00 17.18 227 ALA B CA 1
ATOM 3582 C C . ALA B 1 227 ? 48.270 67.973 38.044 1.00 17.13 227 ALA B C 1
ATOM 3583 O O . ALA B 1 227 ? 47.556 67.332 38.832 1.00 16.86 227 ALA B O 1
ATOM 3585 N N . GLY B 1 228 ? 48.015 69.226 37.739 1.00 16.64 228 GLY B N 1
ATOM 3586 C CA . GLY B 1 228 ? 46.946 69.970 38.405 1.00 18.46 228 GLY B CA 1
ATOM 3587 C C . GLY B 1 228 ? 45.514 69.569 38.071 1.00 17.45 228 GLY B C 1
ATOM 3588 O O . GLY B 1 228 ? 44.530 70.020 38.727 1.00 20.05 228 GLY B O 1
ATOM 3589 N N . TYR B 1 229 ? 45.361 68.716 37.068 1.00 16.91 229 TYR B N 1
ATOM 3590 C CA . TYR B 1 229 ? 44.050 68.191 36.684 1.00 15.71 229 TYR B CA 1
ATOM 3591 C C . TYR B 1 229 ? 43.939 66.693 36.961 1.00 15.49 229 TYR B C 1
ATOM 3592 O O . TYR B 1 229 ? 43.092 66.030 36.401 1.00 17.65 229 TYR B O 1
ATOM 3601 N N . ILE B 1 230 ? 44.845 66.168 37.788 1.00 15.02 230 ILE B N 1
ATOM 3602 C CA . ILE B 1 230 ? 44.848 64.762 38.169 1.00 15.53 230 ILE B CA 1
ATOM 3603 C C . ILE B 1 230 ? 44.519 64.655 39.667 1.00 14.29 230 ILE B C 1
ATOM 3604 O O . ILE B 1 230 ? 45.266 65.188 40.559 1.00 14.80 230 ILE B O 1
ATOM 3609 N N . THR B 1 231 ? 43.369 64.059 39.973 1.00 15.38 231 THR B N 1
ATOM 3610 C CA . THR B 1 231 ? 42.990 63.833 41.357 1.00 14.31 231 THR B CA 1
ATOM 3611 C C . THR B 1 231 ? 42.158 62.573 41.491 1.00 14.56 231 THR B C 1
ATOM 3612 O O . THR B 1 231 ? 41.470 62.149 40.545 1.00 14.49 231 THR B O 1
ATOM 3616 N N . GLY B 1 232 ? 42.297 61.942 42.641 1.00 15.23 232 GLY B N 1
ATOM 3617 C CA . GLY B 1 232 ? 41.607 60.699 42.953 1.00 16.11 232 GLY B CA 1
ATOM 3618 C C . GLY B 1 232 ? 42.102 59.517 42.188 1.00 15.94 232 GLY B C 1
ATOM 3619 O O . GLY B 1 232 ? 41.389 58.540 42.072 1.00 15.68 232 GLY B O 1
ATOM 3620 N N . THR B 1 233 ? 43.346 59.544 41.699 1.00 15.09 233 THR B N 1
ATOM 3621 C CA . THR B 1 233 ? 43.817 58.415 40.932 1.00 14.98 233 THR B CA 1
ATOM 3622 C C . THR B 1 233 ? 44.909 57.610 41.666 1.00 15.91 233 THR B C 1
ATOM 3623 O O . THR B 1 233 ? 45.415 58.036 42.716 1.00 16.53 233 THR B O 1
ATOM 3627 N N . VAL B 1 234 ? 45.213 56.448 41.135 1.00 16.22 234 VAL B N 1
ATOM 3628 C CA . VAL B 1 234 ? 46.388 55.678 41.519 1.00 15.64 234 VAL B CA 1
ATOM 3629 C C . VAL B 1 234 ? 47.385 55.679 40.372 1.00 16.68 234 VAL B C 1
ATOM 3630 O O . VAL B 1 234 ? 47.066 55.239 39.281 1.00 17.12 234 VAL B O 1
ATOM 3634 N N . LEU B 1 235 ? 48.573 56.182 40.638 1.00 16.00 235 LEU B N 1
ATOM 3635 C CA . LEU B 1 235 ? 49.675 56.186 39.660 1.00 17.19 235 LEU B CA 1
ATOM 3636 C C . LEU B 1 235 ? 50.557 54.963 39.931 1.00 15.79 235 LEU B C 1
ATOM 3637 O O . LEU B 1 235 ? 51.243 54.894 40.980 1.00 15.36 235 LEU B O 1
ATOM 3642 N N . HIS B 1 236 ? 50.435 53.966 39.071 1.00 17.16 236 HIS B N 1
ATOM 3643 C CA . HIS B 1 236 ? 51.138 52.705 39.223 1.00 16.67 236 HIS B CA 1
ATOM 3644 C C . HIS B 1 236 ? 52.574 52.821 38.714 1.00 17.45 236 HIS B C 1
ATOM 3645 O O . HIS B 1 236 ? 52.775 53.196 37.580 1.00 17.65 236 HIS B O 1
ATOM 3652 N N . VAL B 1 237 ? 53.554 52.535 39.557 1.00 17.71 237 VAL B N 1
ATOM 3653 C CA . VAL B 1 237 ? 54.954 52.619 39.165 1.00 17.66 237 VAL B CA 1
ATOM 3654 C C . VAL B 1 237 ? 55.586 51.258 39.471 1.00 17.08 237 VAL B C 1
ATOM 3655 O O . VAL B 1 237 ? 56.231 51.024 40.526 1.00 18.01 237 VAL B O 1
ATOM 3659 N N . ASN B 1 238 ? 55.346 50.321 38.578 1.00 17.20 238 ASN B N 1
ATOM 3660 C CA . ASN B 1 238 ? 55.731 48.948 38.864 1.00 18.66 238 ASN B CA 1
ATOM 3661 C C . ASN B 1 238 ? 56.367 48.178 37.731 1.00 18.68 238 ASN B C 1
ATOM 3662 O O . ASN B 1 238 ? 56.473 46.963 37.819 1.00 18.78 238 ASN B O 1
ATOM 3667 N N . GLY B 1 239 ? 56.762 48.847 36.668 1.00 16.95 239 GLY B N 1
ATOM 3668 C CA . GLY B 1 239 ? 57.411 48.179 35.570 1.00 17.76 239 GLY B CA 1
ATOM 3669 C C . GLY B 1 239 ? 56.621 47.151 34.812 1.00 19.04 239 GLY B C 1
ATOM 3670 O O . GLY B 1 239 ? 57.195 46.325 34.103 1.00 19.24 239 GLY B O 1
ATOM 3671 N N . GLY B 1 240 ? 55.283 47.201 34.928 1.00 17.81 240 GLY B N 1
ATOM 3672 C CA . GLY B 1 240 ? 54.398 46.280 34.256 1.00 18.01 240 GLY B CA 1
ATOM 3673 C C . GLY B 1 240 ? 54.191 44.997 35.064 1.00 20.67 240 GLY B C 1
ATOM 3674 O O . GLY B 1 240 ? 53.619 44.052 34.557 1.00 22.28 240 GLY B O 1
ATOM 3675 N N . LEU B 1 241 ? 54.703 44.962 36.296 1.00 20.97 241 LEU B N 1
ATOM 3676 C CA . LEU B 1 241 ? 54.345 43.915 37.256 1.00 22.72 241 LEU B CA 1
ATOM 3677 C C . LEU B 1 241 ? 52.834 43.739 37.357 1.00 23.47 241 LEU B C 1
ATOM 3678 O O . LEU B 1 241 ? 52.323 42.615 37.417 1.00 24.57 241 LEU B O 1
ATOM 3683 N N . TYR B 1 242 ? 52.112 44.855 37.399 1.00 21.82 242 TYR B N 1
ATOM 3684 C CA . TYR B 1 242 ? 50.657 44.834 37.420 1.00 21.19 242 TYR B CA 1
ATOM 3685 C C . TYR B 1 242 ? 50.133 45.925 36.518 1.00 22.40 242 TYR B C 1
ATOM 3686 O O . TYR B 1 242 ? 50.527 47.075 36.635 1.00 20.40 242 TYR B O 1
ATOM 3695 N N . MET B 1 243 ? 49.251 45.561 35.608 1.00 21.29 243 MET B N 1
ATOM 3696 C CA . MET B 1 243 ? 48.763 46.536 34.630 1.00 22.63 243 MET B CA 1
ATOM 3697 C C . MET B 1 243 ? 47.288 46.793 34.793 1.00 26.09 243 MET B C 1
ATOM 3698 O O . MET B 1 243 ? 46.462 45.899 34.638 1.00 24.47 243 MET B O 1
ATOM 3703 N N . ALA B 1 244 ? 46.947 48.031 35.088 1.00 28.94 244 ALA B N 1
ATOM 3704 C CA . ALA B 1 244 ? 45.541 48.418 35.095 1.00 38.22 244 ALA B CA 1
ATOM 3705 C C . ALA B 1 244 ? 45.480 49.904 34.985 1.00 49.42 244 ALA B C 1
ATOM 3706 O O . ALA B 1 244 ? 45.719 50.504 33.932 1.00 41.99 244 ALA B O 1
#

Solvent-accessible surface area: 20958 Å² total; per-residue (Å²): 215,71,53,134,116,102,1,0,0,0,4,34,1,46,148,26,29,1,32,18,0,0,89,38,1,22,134,67,26,26,13,0,0,0,2,9,117,55,133,75,10,4,97,134,8,51,98,84,19,35,178,43,8,9,11,34,26,3,32,24,91,55,57,105,60,0,82,63,12,1,34,74,0,73,143,80,54,13,71,4,16,0,0,0,10,19,25,56,72,59,74,72,54,69,0,98,145,0,51,46,104,22,5,61,18,0,20,40,17,2,2,17,5,5,2,28,1,0,61,60,3,0,166,21,0,44,183,46,151,48,0,11,0,0,0,6,3,11,12,20,3,40,114,15,50,62,6,20,0,0,22,1,0,0,2,7,0,2,10,1,0,2,60,0,0,7,114,20,3,25,100,71,90,1,6,0,0,0,0,0,11,15,52,12,21,37,122,126,3,101,91,60,60,139,117,79,69,126,133,20,16,82,97,8,70,108,96,132,26,13,95,24,76,50,0,1,78,11,0,19,83,1,2,32,122,158,1,40,224,57,65,24,56,31,56,62,32,13,23,24,37,45,140,133,175,93,3,0,0,0,6,36,1,45,152,27,31,1,26,16,0,0,88,23,1,27,145,64,42,27,20,0,0,0,2,6,126,53,133,71,14,2,98,143,8,53,98,71,7,46,150,76,6,8,10,31,31,4,46,23,101,62,52,111,66,0,77,62,12,0,48,78,0,65,156,90,90,15,65,3,14,0,0,0,9,19,21,54,94,54,79,71,59,99,0,71,182,0,51,43,107,25,4,61,22,0,20,42,18,3,2,18,5,4,2,29,1,0,61,55,3,6,172,19,0,37,185,48,140,45,0,10,0,0,0,6,2,11,4,15,2,42,95,12,60,61,6,18,1,0,22,1,0,0,2,7,0,3,10,2,0,2,56,0,0,8,119,34,20,26,107,91,111,1,9,0,0,0,0,0,9,14,48,13,20,38,115,149,16,95,91,71,50,123,99,78,77,127,146,27,19,80,90,10,69,106,102,133,26,13,89,25,79,50,0,1,77,10,0,20,83,1,2,31,120,156,1,38,220,55,65,23,54,32,54,49,32,13,24,23,21,57,141,116

Organism: Acinetobacter baumannii (NCBI:txid470)

Sequence (484 aa):
MAQERKVALVTGASRGIGAAIAQQLIQDGYFVVGTATSESGAQKLTDDSFGEQGAGLALDVRNLDEIEEAVVSHIEQNYGPVLVLVNNAGITKDNLLLRMSEDDDWDDILNIHLKAVYRLSKRVLKGMTKARFGRIINISSVVAHFANPGQANYSAAKAGIEAFSRSSLAKEMGSRQITVNSVAPGFIATEMTDALSEDIRKKMSDQVALNRLGEEPQDIANAVSFLASDKAGYITGTVLHVNGGLYMARKVALVTGASRGIGAAIAQQLIQQDGYFVVGTATSESGAQKLTDSFGEQGAGLALDVRNLDEIEEAVVSHIEQNYGPVLVLVNNAGITKDNLLLRRMSEDDDWDDILNIHLKAVYRLSKRVLKGMTKARFGRIINISSVVAHFANPGQANYSSAAKAGIEAFSRSSLAKEMGSSRQITVNSVAPGFIATEMTDALSEDIRKKMSDQVALNRLGEPQDIANAVSFLASDKAGYITGTVLHVNGGLYMA

Secondary structure (DSSP, 8-state):
----SPEEEESS-SSHHHHHHHHHHHHTT-EEEEEESSHHHHHHHHHHHGGGEEEEE--TT-HHHHHHHHHHHHHHT--EEEEEE---------GGG--HHHHHHHIIIIIIHHHHHHHHHHHHHHHHT-EEEEEE--GGGTS--TT-HHHHHHHHHHHHHHHHHHHHHGGGTEEEEEEEE-SB--HHHHTS-HHHHHHHHTTSTTSS-B-HHHHHHHHHHHHSGGGTT--S-EEEESTTS---/--EEEESS-SSHHHHHHHHHHHHHT-EEEEEESSHHHHHHHHHHHGGGEEEEE--TT-HHHHHHHHHHHHHHT--EEEEEE---------GGG--HHHHHHHIIIIIIHHHHHHHHHHHHHHHHT-EEEEEE--GGGTS--TT-HHHHHHHHHHHHHHHHHHHHHGGGTEEEEEEEE-SB--HHHHHS-HHHHHHHHTTSTTSS-B-HHHHHHHHHHHHSGGGTT--S-EEEESTTSS--

Radius of gyration: 23.35 Å; Cα contacts (8 Å, |Δi|>4): 1095; chains: 2; bounding box: 62×64×41 Å

B-factor: mean 26.54, std 11.84, range [13.58, 101.41]

InterPro domains:
  IPR002347 Short-chain dehydrogenase/reductase SDR [PF13561] (12-241)
  IPR002347 Short-chain dehydrogenase/reductase SDR [PR00080] (78-89)
  IPR002347 Short-chain dehydrogenase/reductase SDR [PR00080] (131-139)
  IPR002347 Short-chain dehydrogenase/reductase SDR [PR00080] (151-170)
  IPR002347 Short-chain dehydrogenase/reductase SDR [PR00081] (7-24)
  IPR002347 Short-chain dehydrogenase/reductase SDR [PR00081] (78-89)
  IPR002347 Short-chain dehydrogenase/reductase SDR [PR00081] (125-141)
  IPR002347 Short-chain dehydrogenase/reductase SDR [PR00081] (151-170)
  IPR002347 Short-chain dehydrogenase/reductase SDR [PR00081] (172-189)
  IPR002347 Short-chain dehydrogenase/reductase SDR [PR00081] (205-225)
  IPR011284 3-oxoacyl-(acyl-carrier-protein) reductase [TIGR01830] (8-242)
  IPR020904 Short-chain dehydrogenase/reductase, conserved site [PS00061] (138-166)
  IPR036291 NAD(P)-binding domain superfamily [SSF51735] (5-243)
  IPR050259 Short-chain dehydrogenases/reductases [PTHR42879] (3-242)
  IPR057326 Ketoreductase domain [SM00822] (6-187)

Foldseek 3Di:
DAQDFAEAEQEPCQFFLNVLLQVVVVVVGHQYEYEDQDPVSQVVVCVVRPPSYGYDHADLLDLVRLLVVQVVCCVHHRQHAEYELDDDDADFDAPVPQDPCNQPVLLSSQQVSLVRNVVNRVVRLLVVLGHEYEYEAAPCLPVPDGRGPRNNVRRVNQLVVQLVVQVVCVVSLHAGEYEHEAFEDTVVVVPDDPVVQQVLLVLALQSHHHGSNLSSVVSSCCNDPVNSPDHSYYHYHYNRSDDD/DAEAEFEPCQDFLNVLLQVLVLVVPHQYEYEDQDPVSQVVVCVVCPPSYGGYYADLLDLVRLLVVQVVCCVPPRAHAEYELDDDDADFDAPVPQDPCNQVVLLRSQQVSLVRNVVNRVVRLLVVLGHEYEYEAAPCLPPPDGRGPSNNVNRVNQLVVQLVVQVVSVVSLHAGEYEHEYAEDDPVVVPDDPVVLQVRLVLALQSHHHGSNLSSVVSSCCNDPVNSVDHSYYHYRYRPSDDD

Nearest PDB structures (foldseek):
  7caz-assembly1_C  TM=9.988E-01  e=1.016E-50  Acinetobacter baumannii
  6t77-assembly1_A  TM=9.741E-01  e=4.211E-36  Klebsiella pneumoniae
  3op4-assembly1_A  TM=9.631E-01  e=1.242E-35  Vibrio cholerae O1 biovar El Tor str. N16961
  1q7c-assembly1_A  TM=9.834E-01  e=1.916E-34  Escherichia coli
  3tzh-assembly3_C  TM=9.729E-01  e=1.687E-34  Vibrio cholerae MJ-1236